Protein AF-A0A6M3L498-F1 (afdb_monomer_lite)

Secondary structure (DSSP, 8-state):
----S----SS-HHHHHHHTT--TT--TTHHHHHHHHHHHHHHHHHHHTS--B-EEEEEEEEEE-SSSEEE-SSPSEE-SS--EEEE-TTS---GGGBPPGGGEEEETTTTEEEESTT--PPPEEEEEEEEEEESB--EEE-TTTS-EEEEE-SS-EEEEEPPSEEE-HHHHHHHHHHHHHHH-SS--EEEEEETTTTEEEEEESSS--EE-TTTSTTGGGBSTTTTT--HHHHTGGGSS--SSEEEEEEEEEE--STT--EEEE-SS-EEEEEEEETT-----EEEEETT-SPPEEE--SS-EEEE----SEEEEEESSTT-EEEEEEEEEE--SEEE-SS------HHHHHHHHHHHHHHHHHTS---S--SS------SS-------HHHHHHHHHTTGGGS----

Sequence (409 aa):
MQYGETPYLLSHLDNVKRFMKKSTAETEDDALLNAFLLQATSRIEQFLNRNIRYRSYSSELIDGSGTNTLFLKNPPIDTGTTFAIYEDSNREFGAATEVSSDDYAVHAGSGYVKKDGGLLWTTGNLNHKATYSGGFQNFVIISGVNDTIEWNNGDADFYVNITAGTYTGADLVTAIQTAMDLEDDSLTVTVSYNELIGKFRFVAASGTFILKLFNGTYSYRTMGYTLGCDPAVDQSTLNAFNWGSWNHDTGTVTAIASGSAAIISLDQRCGIIEVENTTKAENNLHVSFDGGDTFTTIYALTGRYSFPFRCTSIKIYADISGATYEVSYTYESGSLTWVSDVPVFGIPKLIELACHQLVQMYWEYSGRSAHRRLGYKSISTDMGATISFDEEIEDRILGSINSFKRILI

Radius of gyration: 29.7 Å; chains: 1; bounding box: 63×65×88 Å

Organism: NCBI:txid1070528

pLDDT: mean 81.02, std 16.5, range [30.12, 98.38]

Foldseek 3Di:
DPPPALPLFLFDLQVLCVLVVHDSPDCPCVVVLSVLRVVLQVVLCVLLVHHAAKDWDAWDFFFFDQAQKTAARFAQFDPPDDKWKFAAQVPPRDPVRIDDPVQWDAPRHRRMIGGPPRDGRDGHGSRMTITTIHHFQKFFADPLAAFKWWKDQQPDIWMFGQDGDIGGQVRVQVSVQVRCCVTDVPWRWRWDADQSQQKIKIFTPDGFIGTCQQPDPSNRRHNCVVRQADCVQVVVCVVHDPQAPWDKDKDKDAAAAQPDWDKDFAPAWFFKKKKFFPVQDQKWKWKDFQPDPDTDTDRDDGDIDIDGDTGRMMIIHINGHGGMMIIITTGHRHDSMDMRPGRDRSRPPLSSVLSSQSSVLVVLVVCPCVDDDPPDPDPDDDDDDDDDRPVVSNCVSSVSCVVSRDPPD

Structure (mmCIF, N/CA/C/O backbone):
data_AF-A0A6M3L498-F1
#
_entry.id   AF-A0A6M3L498-F1
#
loop_
_atom_site.group_PDB
_atom_site.id
_atom_site.type_symbol
_atom_site.label_atom_id
_atom_site.label_alt_id
_atom_site.label_comp_id
_atom_site.label_asym_id
_atom_site.label_entity_id
_atom_site.label_seq_id
_atom_site.pdbx_PDB_ins_code
_atom_site.Cartn_x
_atom_site.Cartn_y
_atom_site.Cartn_z
_atom_site.occupancy
_atom_site.B_iso_or_equiv
_atom_site.auth_seq_id
_atom_site.auth_comp_id
_atom_site.auth_asym_id
_atom_site.auth_atom_id
_atom_site.pdbx_PDB_model_num
ATOM 1 N N . MET A 1 1 ? 10.818 26.381 10.911 1.00 38.81 1 MET A N 1
ATOM 2 C CA . MET A 1 1 ? 9.977 25.239 11.325 1.00 38.81 1 MET A CA 1
ATOM 3 C C . MET A 1 1 ? 10.634 23.997 10.771 1.00 38.81 1 MET A C 1
ATOM 5 O O . MET A 1 1 ? 10.684 23.844 9.559 1.00 38.81 1 MET A O 1
ATOM 9 N N . GLN A 1 2 ? 11.256 23.200 11.632 1.00 30.12 2 GLN A N 1
ATOM 10 C CA . GLN A 1 2 ? 11.811 21.909 11.243 1.00 30.12 2 GLN A CA 1
ATOM 11 C C . GLN A 1 2 ? 10.600 20.992 11.032 1.00 30.12 2 GLN A C 1
ATOM 13 O O . GLN A 1 2 ? 9.837 20.793 11.974 1.00 30.12 2 GLN A O 1
ATOM 18 N N . TYR A 1 3 ? 10.358 20.538 9.800 1.00 37.31 3 TYR A N 1
ATOM 19 C CA . TYR A 1 3 ? 9.345 19.522 9.504 1.00 37.31 3 TYR A CA 1
ATOM 20 C C . TYR A 1 3 ? 9.821 18.201 10.124 1.00 37.31 3 TYR A C 1
ATOM 22 O O . TYR A 1 3 ? 10.451 17.383 9.460 1.00 37.31 3 TYR A O 1
ATOM 30 N N . GLY A 1 4 ? 9.628 18.057 11.436 1.00 40.53 4 GLY A N 1
ATOM 31 C CA . GLY A 1 4 ? 9.798 16.793 12.137 1.00 40.53 4 GLY A CA 1
ATOM 32 C C . GLY A 1 4 ? 8.754 15.820 11.611 1.00 40.53 4 GLY A C 1
ATOM 33 O O . GLY A 1 4 ? 7.580 16.166 11.615 1.00 40.53 4 GLY A O 1
ATOM 34 N N . GLU A 1 5 ? 9.227 14.679 11.112 1.00 43.38 5 GLU A N 1
ATOM 35 C CA . GLU A 1 5 ? 8.472 13.499 10.671 1.00 43.38 5 GLU A CA 1
ATOM 36 C C . GLU A 1 5 ? 7.260 13.793 9.770 1.00 43.38 5 GLU A C 1
ATOM 38 O O . GLU A 1 5 ? 6.206 14.244 10.211 1.00 43.38 5 GLU A O 1
ATOM 43 N N . THR A 1 6 ? 7.385 13.508 8.469 1.00 52.31 6 THR A N 1
ATOM 44 C CA . THR A 1 6 ? 6.271 13.668 7.524 1.00 52.31 6 THR A CA 1
ATOM 45 C C . THR A 1 6 ? 5.047 12.863 7.993 1.00 52.31 6 THR A C 1
ATOM 47 O O . THR A 1 6 ? 5.116 11.634 8.059 1.00 52.31 6 THR A O 1
ATOM 50 N N . PRO A 1 7 ? 3.931 13.535 8.328 1.00 69.62 7 PRO A N 1
ATOM 51 C CA . PRO A 1 7 ? 2.824 12.950 9.080 1.00 69.62 7 PRO A CA 1
ATOM 52 C C . PRO A 1 7 ? 1.984 12.033 8.194 1.00 69.62 7 PRO A C 1
ATOM 54 O O . PRO A 1 7 ? 1.452 12.504 7.204 1.00 69.62 7 PRO A O 1
ATOM 57 N N . TYR A 1 8 ? 1.849 10.751 8.548 1.00 86.44 8 TYR A N 1
ATOM 58 C CA . TYR A 1 8 ? 0.835 9.774 8.096 1.00 86.44 8 TYR A CA 1
ATOM 59 C C . TYR A 1 8 ? 0.131 9.995 6.730 1.00 86.44 8 TYR A C 1
ATOM 61 O O . TYR A 1 8 ? -1.080 9.802 6.630 1.00 86.44 8 TYR A O 1
ATOM 69 N N . LEU A 1 9 ? 0.862 10.362 5.673 1.00 90.19 9 LEU A N 1
ATOM 70 C CA . LEU A 1 9 ? 0.276 10.725 4.376 1.00 90.19 9 LEU A CA 1
ATOM 71 C C . LEU A 1 9 ? -0.353 9.503 3.693 1.00 90.19 9 LEU A C 1
ATOM 73 O O . LEU A 1 9 ? 0.162 8.392 3.817 1.00 90.19 9 LEU A O 1
ATOM 77 N N . LEU A 1 10 ? -1.440 9.684 2.938 1.00 91.00 10 LEU A N 1
ATOM 78 C CA . LEU A 1 10 ? -2.100 8.572 2.221 1.00 91.00 10 LEU A CA 1
ATOM 79 C C . LEU A 1 10 ? -1.522 8.298 0.829 1.00 91.00 10 LEU A C 1
ATOM 81 O O . LEU A 1 10 ? -1.931 7.348 0.167 1.00 91.00 10 LEU A O 1
ATOM 85 N N . SER A 1 11 ? -0.570 9.118 0.392 1.00 89.75 11 SER A N 1
ATOM 86 C CA . SER A 1 11 ? 0.230 8.893 -0.806 1.00 89.75 11 SER A CA 1
ATOM 87 C C . SER A 1 11 ? 1.591 9.573 -0.662 1.00 89.75 11 SER A C 1
ATOM 89 O O . SER A 1 11 ? 1.843 10.271 0.321 1.00 89.75 11 SER A O 1
ATOM 91 N N . HIS A 1 12 ? 2.470 9.373 -1.638 1.00 87.56 12 HIS A N 1
ATOM 92 C CA . HIS A 1 12 ? 3.725 10.101 -1.754 1.00 87.56 12 HIS A CA 1
ATOM 93 C C . HIS A 1 12 ? 3.611 11.243 -2.755 1.00 87.56 12 HIS A C 1
ATOM 95 O O . HIS A 1 12 ? 2.846 11.176 -3.720 1.00 87.56 12 HIS A O 1
ATOM 101 N N . LEU A 1 13 ? 4.449 12.259 -2.568 1.00 89.62 13 LEU A N 1
ATOM 102 C CA . LEU A 1 13 ? 4.525 13.406 -3.461 1.00 89.62 13 LEU A CA 1
ATOM 103 C C . LEU A 1 13 ? 4.781 12.999 -4.923 1.00 89.62 13 LEU A C 1
ATOM 105 O O . LEU A 1 13 ? 4.127 13.513 -5.825 1.00 89.62 13 LEU A O 1
ATOM 109 N N . ASP A 1 14 ? 5.674 12.040 -5.168 1.00 85.94 14 ASP A N 1
ATOM 110 C CA . ASP A 1 14 ? 5.966 11.567 -6.530 1.00 85.94 14 ASP A CA 1
ATOM 111 C C . ASP A 1 14 ? 4.745 10.941 -7.218 1.00 85.94 14 ASP A C 1
ATOM 113 O O . ASP A 1 14 ? 4.537 11.145 -8.415 1.00 85.94 14 ASP A O 1
ATOM 117 N N . ASN A 1 15 ? 3.908 10.213 -6.471 1.00 84.62 15 ASN A N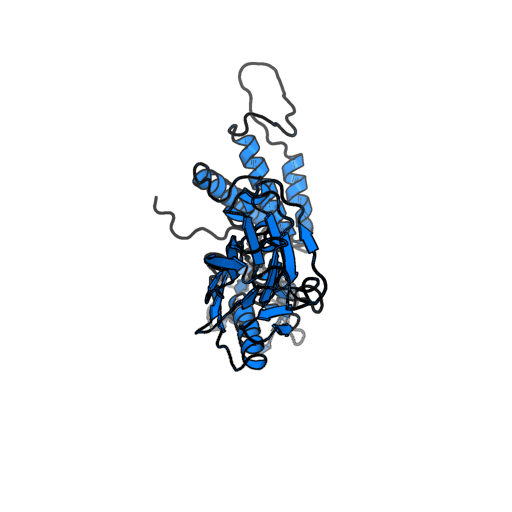 1
ATOM 118 C CA . ASN A 1 15 ? 2.684 9.613 -7.010 1.00 84.62 15 ASN A CA 1
ATOM 119 C C . ASN A 1 15 ? 1.682 10.710 -7.392 1.00 84.62 15 ASN A C 1
ATOM 121 O O . ASN A 1 15 ? 1.100 10.668 -8.475 1.00 84.62 15 ASN A O 1
ATOM 125 N N . VAL A 1 16 ? 1.559 11.742 -6.551 1.00 91.62 16 VAL A N 1
ATOM 126 C CA . VAL A 1 16 ? 0.754 12.937 -6.839 1.00 91.62 16 VAL A CA 1
ATOM 127 C C . VAL A 1 16 ? 1.264 13.663 -8.088 1.00 91.62 16 VAL A C 1
ATOM 129 O O . VAL A 1 16 ? 0.471 13.982 -8.974 1.00 91.62 16 VAL A O 1
ATOM 132 N N . LYS A 1 17 ? 2.578 13.897 -8.210 1.00 91.81 17 LYS A N 1
ATOM 133 C CA . LYS A 1 17 ? 3.169 14.560 -9.385 1.00 91.81 17 LYS A CA 1
ATOM 134 C C . LYS A 1 17 ? 2.877 13.785 -10.667 1.00 91.81 17 LYS A C 1
ATOM 136 O O . LYS A 1 17 ? 2.385 14.378 -11.626 1.00 91.81 17 LYS A O 1
ATOM 141 N N . ARG A 1 18 ? 3.087 12.462 -10.667 1.00 86.62 18 ARG A N 1
ATOM 142 C CA . ARG A 1 18 ? 2.754 11.594 -11.810 1.00 86.62 18 ARG A CA 1
ATOM 143 C C . ARG A 1 18 ? 1.275 11.678 -12.178 1.00 86.62 18 ARG A C 1
ATOM 145 O O . ARG A 1 18 ? 0.952 11.859 -13.351 1.00 86.62 18 ARG A O 1
ATOM 152 N N . PHE A 1 19 ? 0.381 11.606 -11.190 1.00 88.69 19 PHE A N 1
ATOM 153 C CA . PHE A 1 19 ? -1.062 11.734 -11.407 1.00 88.69 19 PHE A CA 1
ATOM 154 C C . PHE A 1 19 ? -1.423 13.068 -12.078 1.00 88.69 19 PHE A C 1
ATOM 156 O O . PHE A 1 19 ? -2.191 13.108 -13.040 1.00 88.69 19 PHE A O 1
ATOM 163 N N . MET A 1 20 ? -0.789 14.154 -11.635 1.00 93.50 20 MET A N 1
ATOM 164 C CA . MET A 1 20 ? -0.951 15.499 -12.190 1.00 93.50 20 MET A CA 1
ATOM 165 C C . MET A 1 20 ? -0.165 15.737 -13.491 1.00 93.50 20 MET A C 1
ATOM 167 O O . MET A 1 20 ? -0.190 16.850 -14.019 1.00 93.50 20 MET A O 1
ATOM 171 N N . LYS A 1 21 ? 0.524 14.716 -14.022 1.00 92.69 21 LYS A N 1
ATOM 172 C CA . LYS A 1 21 ? 1.397 14.793 -15.207 1.00 92.69 21 LYS A CA 1
ATOM 173 C C . LYS A 1 21 ? 2.516 15.837 -15.071 1.00 92.69 21 LYS A C 1
ATOM 175 O O . LYS A 1 21 ? 2.890 16.479 -16.050 1.00 92.69 21 LYS A O 1
ATOM 180 N N . LYS A 1 22 ? 3.036 16.005 -13.854 1.00 89.56 22 LYS A N 1
ATOM 181 C CA . LYS A 1 22 ? 4.226 16.800 -13.531 1.00 89.56 22 LYS A CA 1
ATOM 182 C C . LYS A 1 22 ? 5.457 15.902 -13.452 1.00 89.56 22 LYS A C 1
ATOM 184 O O . LYS A 1 22 ? 5.355 14.738 -13.062 1.00 89.56 22 LYS A O 1
ATOM 189 N N . SER A 1 23 ? 6.621 16.451 -13.794 1.00 90.31 23 SER A N 1
ATOM 190 C CA . SER A 1 23 ? 7.894 15.751 -13.610 1.00 90.31 23 SER A CA 1
ATOM 191 C C . SER A 1 23 ? 8.170 15.540 -12.121 1.00 90.31 23 SER A C 1
ATOM 193 O O . SER A 1 23 ? 8.019 16.465 -11.326 1.00 90.31 23 SER A O 1
ATOM 195 N N . THR A 1 24 ? 8.608 14.344 -11.724 1.00 84.88 24 THR A N 1
ATOM 196 C CA . THR A 1 24 ? 9.013 14.068 -10.333 1.00 84.88 24 THR A CA 1
ATOM 197 C C . THR A 1 24 ? 10.272 14.839 -9.931 1.00 84.88 24 THR A C 1
ATOM 199 O O . THR A 1 24 ? 10.444 15.147 -8.754 1.00 84.88 24 THR A O 1
ATOM 202 N N . ALA A 1 25 ? 11.103 15.224 -10.906 1.00 86.38 25 ALA A N 1
ATOM 203 C CA . ALA A 1 25 ? 12.313 16.017 -10.698 1.00 86.38 25 ALA A CA 1
ATOM 204 C C . ALA A 1 25 ? 12.046 17.520 -10.480 1.00 86.38 25 ALA A C 1
ATOM 206 O O . ALA A 1 25 ? 12.928 18.228 -9.998 1.00 86.38 25 ALA A O 1
ATOM 207 N N . GLU A 1 26 ? 10.858 18.028 -10.830 1.00 91.19 26 GLU A N 1
ATOM 208 C CA . GLU A 1 26 ? 10.471 19.413 -10.528 1.00 91.19 26 GLU A CA 1
ATOM 209 C C . GLU A 1 26 ? 10.239 19.566 -9.028 1.00 91.19 26 GLU A C 1
ATOM 211 O O . GLU A 1 26 ? 9.413 18.846 -8.477 1.00 91.19 26 GLU A O 1
ATOM 216 N N . THR A 1 27 ? 10.923 20.508 -8.375 1.00 94.81 27 THR A N 1
ATOM 217 C CA . THR A 1 27 ? 10.832 20.706 -6.916 1.00 94.81 27 THR A CA 1
ATOM 218 C C . THR A 1 27 ? 10.189 22.027 -6.492 1.00 94.81 27 THR A C 1
ATOM 220 O O . THR A 1 27 ? 9.933 22.236 -5.306 1.00 94.81 27 THR A O 1
ATOM 223 N N . GLU A 1 28 ? 9.902 22.925 -7.441 1.00 94.44 28 GLU A N 1
ATOM 224 C CA . GLU A 1 28 ? 9.393 24.279 -7.165 1.00 94.44 28 GLU A CA 1
ATOM 225 C C . GLU A 1 28 ? 8.077 24.266 -6.370 1.00 94.44 28 GLU A C 1
ATOM 227 O O . GLU A 1 28 ? 7.863 25.103 -5.491 1.00 94.44 28 GLU A O 1
ATOM 232 N N . ASP A 1 29 ? 7.215 23.286 -6.644 1.00 94.06 29 ASP A N 1
ATOM 233 C CA . ASP A 1 29 ? 5.888 23.174 -6.039 1.00 94.06 29 ASP A CA 1
ATOM 234 C C . ASP A 1 29 ? 5.830 22.176 -4.868 1.00 94.06 29 ASP A C 1
ATOM 236 O O . ASP A 1 29 ? 4.764 21.985 -4.284 1.00 94.06 29 ASP A O 1
ATOM 240 N N . ASP A 1 30 ? 6.945 21.546 -4.484 1.00 93.69 30 ASP A N 1
ATOM 241 C CA . ASP A 1 30 ? 6.951 20.410 -3.547 1.00 93.69 30 ASP A CA 1
ATOM 242 C C . ASP A 1 30 ? 6.410 20.773 -2.174 1.00 93.69 30 ASP A C 1
ATOM 244 O O . ASP A 1 30 ? 5.656 20.009 -1.570 1.00 93.69 30 ASP A O 1
ATOM 248 N N . ALA A 1 31 ? 6.758 21.961 -1.680 1.00 91.44 31 ALA A N 1
ATOM 249 C CA . ALA A 1 31 ? 6.251 22.451 -0.405 1.00 91.44 31 ALA A CA 1
ATOM 250 C C . ALA A 1 31 ? 4.723 22.629 -0.436 1.00 91.44 31 ALA A C 1
ATOM 252 O O . ALA A 1 31 ? 4.036 22.268 0.520 1.00 91.44 31 ALA A O 1
ATOM 253 N N . LEU A 1 32 ? 4.185 23.148 -1.544 1.00 92.88 32 LEU A N 1
ATOM 254 C CA . LEU A 1 32 ? 2.753 23.387 -1.704 1.00 92.88 32 LEU A CA 1
ATOM 255 C C . LEU A 1 32 ? 1.984 22.077 -1.919 1.00 92.88 32 LEU A C 1
ATOM 257 O O . LEU A 1 32 ? 0.960 21.852 -1.279 1.00 92.88 32 LEU A O 1
ATOM 261 N N . LEU A 1 33 ? 2.499 21.185 -2.768 1.00 94.38 33 LEU A N 1
ATOM 262 C CA . LEU A 1 33 ? 1.908 19.870 -3.008 1.00 94.38 33 LEU A CA 1
ATOM 263 C C . LEU A 1 33 ? 1.913 19.006 -1.743 1.00 94.38 33 LEU A C 1
ATOM 265 O O . LEU A 1 33 ? 0.917 18.344 -1.470 1.00 94.38 33 LEU A O 1
ATOM 269 N N . ASN A 1 34 ? 2.971 19.058 -0.928 1.00 92.25 34 ASN A N 1
ATOM 270 C CA . ASN A 1 34 ? 2.981 18.394 0.377 1.00 92.25 34 ASN A CA 1
ATOM 271 C C . ASN A 1 34 ? 1.924 18.971 1.330 1.00 92.25 34 ASN A C 1
ATOM 273 O O . ASN A 1 34 ? 1.258 18.210 2.032 1.00 92.25 34 ASN A O 1
ATOM 277 N N . ALA A 1 35 ? 1.725 20.294 1.340 1.00 91.69 35 ALA A N 1
ATOM 278 C CA . ALA A 1 35 ? 0.670 20.912 2.142 1.00 91.69 35 ALA A CA 1
ATOM 279 C C . ALA A 1 35 ? -0.730 20.450 1.694 1.00 91.69 35 ALA A C 1
ATOM 281 O O . ALA A 1 35 ? -1.556 20.089 2.535 1.00 91.69 35 ALA A O 1
ATOM 282 N N . PHE A 1 36 ? -0.982 20.373 0.383 1.00 94.88 36 PHE A N 1
ATOM 283 C CA . PHE A 1 36 ? -2.233 19.826 -0.151 1.00 94.88 36 PHE A CA 1
ATOM 284 C C . PHE A 1 36 ? -2.397 18.338 0.129 1.00 94.88 36 PHE A C 1
ATOM 286 O O . PHE A 1 36 ? -3.501 17.900 0.436 1.00 94.88 36 PHE A O 1
ATOM 293 N N . LEU A 1 37 ? -1.319 17.560 0.073 1.00 93.62 37 LEU A N 1
ATOM 294 C CA . LEU A 1 37 ? -1.333 16.133 0.380 1.00 93.62 37 LEU A CA 1
ATOM 295 C C . LEU A 1 37 ? -1.680 15.873 1.852 1.00 93.62 37 LEU A C 1
ATOM 297 O O . LEU A 1 37 ? -2.473 14.977 2.155 1.00 93.62 37 LEU A O 1
ATOM 301 N N . LEU A 1 38 ? -1.165 16.700 2.764 1.00 92.00 38 LEU A N 1
ATOM 302 C CA . LEU A 1 38 ? -1.547 16.681 4.175 1.00 92.00 38 LEU A CA 1
ATOM 303 C C . LEU A 1 38 ? -3.017 17.078 4.373 1.00 92.00 38 LEU A C 1
ATOM 305 O O . LEU A 1 38 ? -3.744 16.414 5.113 1.00 92.00 38 LEU A O 1
ATOM 309 N N . GLN A 1 39 ? -3.476 18.127 3.685 1.00 93.75 39 GLN A N 1
ATOM 310 C CA . GLN A 1 39 ? -4.873 18.558 3.737 1.00 93.75 39 GLN A CA 1
ATOM 311 C C . GLN A 1 39 ? -5.822 17.471 3.211 1.00 93.75 39 GLN A C 1
ATOM 313 O O . GLN A 1 39 ? -6.818 17.167 3.864 1.00 93.75 39 GLN A O 1
ATOM 318 N N . ALA A 1 40 ? -5.489 16.838 2.083 1.00 95.38 40 ALA A N 1
ATOM 319 C CA . ALA A 1 40 ? -6.263 15.752 1.486 1.00 95.38 40 ALA A CA 1
ATOM 320 C C . ALA A 1 40 ? -6.310 14.528 2.406 1.00 95.38 40 ALA A C 1
ATOM 322 O O . ALA A 1 40 ? -7.374 13.946 2.607 1.00 95.38 40 ALA A O 1
ATOM 323 N N . THR A 1 41 ? -5.175 14.177 3.015 1.00 94.88 41 THR A N 1
ATOM 324 C CA . THR A 1 41 ? -5.085 13.115 4.027 1.00 94.88 41 THR A CA 1
ATOM 325 C C . THR A 1 41 ? -6.027 13.393 5.198 1.00 94.88 41 THR A C 1
ATOM 327 O O . THR A 1 41 ? -6.898 12.576 5.489 1.00 94.88 41 THR A O 1
ATOM 330 N N . SER A 1 42 ? -5.912 14.572 5.819 1.00 93.38 42 SER A N 1
ATOM 331 C CA . SER A 1 42 ? -6.761 14.978 6.947 1.00 93.38 42 SER A CA 1
ATOM 332 C C . SER A 1 42 ? -8.245 14.958 6.576 1.00 93.38 42 SER A C 1
ATOM 334 O O . SER A 1 42 ? -9.079 14.450 7.327 1.00 93.38 42 SER A O 1
ATOM 336 N N . ARG A 1 43 ? -8.582 15.444 5.376 1.00 94.94 43 ARG A N 1
ATOM 337 C CA . ARG A 1 43 ? -9.962 15.478 4.897 1.00 94.94 43 ARG A CA 1
ATOM 338 C C . ARG A 1 43 ? -10.551 14.081 4.698 1.00 94.94 43 ARG A C 1
ATOM 340 O O . ARG A 1 43 ? -11.691 13.848 5.098 1.00 94.94 43 ARG A O 1
ATOM 347 N N . ILE A 1 44 ? -9.779 13.151 4.136 1.00 95.06 44 ILE A N 1
ATOM 348 C CA . ILE A 1 44 ? -10.184 11.747 3.985 1.00 95.06 44 ILE A CA 1
ATOM 349 C C . ILE A 1 44 ? -10.377 11.085 5.353 1.00 95.06 44 ILE A C 1
ATOM 351 O O . ILE A 1 44 ? -11.403 10.443 5.574 1.00 95.06 44 ILE A O 1
ATOM 355 N N . GLU A 1 45 ? -9.438 11.260 6.286 1.00 94.56 45 GLU A N 1
ATOM 356 C CA . GLU A 1 45 ? -9.546 10.687 7.637 1.00 94.56 45 GLU A CA 1
ATOM 357 C C . GLU A 1 45 ? -10.764 11.244 8.395 1.00 94.56 45 GLU A C 1
ATOM 359 O O . GLU A 1 45 ? -11.500 10.487 9.033 1.00 94.56 45 GLU A O 1
ATOM 364 N N . GLN A 1 46 ? -11.049 12.544 8.251 1.00 94.31 46 GLN A N 1
ATOM 365 C CA . GLN A 1 46 ? -12.252 13.175 8.799 1.00 94.31 46 GLN A CA 1
ATOM 366 C C . GLN A 1 46 ? -13.532 12.601 8.176 1.00 94.31 46 GLN A C 1
ATOM 368 O O . GLN A 1 46 ? -14.477 12.282 8.896 1.00 94.31 46 GLN A O 1
ATOM 373 N N . PHE A 1 47 ? -13.574 12.456 6.849 1.00 94.88 47 PHE A N 1
ATOM 374 C CA . PHE A 1 47 ? -14.736 11.921 6.140 1.00 94.88 47 PHE A CA 1
ATOM 375 C C . PHE A 1 47 ? -15.050 10.472 6.537 1.00 94.88 47 PHE A C 1
ATOM 377 O O . PHE A 1 47 ? -16.215 10.111 6.741 1.00 94.88 47 PHE A O 1
ATOM 384 N N . LEU A 1 48 ? -14.005 9.650 6.668 1.00 93.12 48 LEU A N 1
ATOM 385 C CA . LEU A 1 48 ? -14.110 8.250 7.075 1.00 93.12 48 LEU A CA 1
ATOM 386 C C . LEU A 1 48 ? -14.299 8.089 8.592 1.00 93.12 48 LEU A C 1
ATOM 388 O O . LEU A 1 48 ? -14.701 7.013 9.035 1.00 93.12 48 LEU A O 1
ATOM 392 N N . ASN A 1 49 ? -14.063 9.153 9.368 1.00 93.31 49 ASN A N 1
ATOM 393 C CA . ASN A 1 49 ? -14.073 9.179 10.831 1.00 93.31 49 ASN A CA 1
ATOM 394 C C . ASN A 1 49 ? -13.125 8.137 11.454 1.00 93.31 49 ASN A C 1
ATOM 396 O O . ASN A 1 49 ? -13.473 7.436 12.407 1.00 93.31 49 ASN A O 1
ATOM 400 N N . ARG A 1 50 ? -11.933 7.997 10.866 1.00 92.88 50 ARG A N 1
ATOM 401 C CA . ARG A 1 50 ? -10.870 7.093 11.323 1.00 92.88 50 ARG A CA 1
ATOM 402 C C . ARG A 1 50 ? -9.540 7.467 10.692 1.00 92.88 50 ARG A C 1
ATOM 404 O O . ARG A 1 50 ? -9.505 8.031 9.600 1.00 92.88 50 ARG A O 1
ATOM 411 N N . ASN A 1 51 ? -8.453 7.056 11.330 1.00 93.75 51 ASN A N 1
ATOM 412 C CA . ASN A 1 51 ? -7.152 7.133 10.688 1.00 93.75 51 ASN A CA 1
ATOM 413 C C . ASN A 1 51 ? -7.007 5.965 9.703 1.00 93.75 51 ASN A C 1
ATOM 415 O O . ASN A 1 51 ? -7.519 4.856 9.923 1.00 93.75 51 ASN A O 1
ATOM 419 N N . ILE A 1 52 ? -6.349 6.228 8.581 1.00 91.88 52 ILE A N 1
ATOM 420 C CA . ILE A 1 52 ? -6.198 5.241 7.509 1.00 91.88 52 ILE A CA 1
ATOM 421 C C . ILE A 1 52 ? -4.836 4.593 7.567 1.00 91.88 52 ILE A C 1
ATOM 423 O O . ILE A 1 52 ? -4.765 3.373 7.477 1.00 91.88 52 ILE A O 1
ATOM 427 N N . ARG A 1 53 ? -3.776 5.378 7.734 1.00 89.56 53 ARG A N 1
ATOM 428 C CA . ARG A 1 53 ? -2.428 4.830 7.841 1.00 89.56 53 ARG A CA 1
ATOM 429 C C . ARG A 1 53 ? -2.243 4.138 9.187 1.00 89.56 53 ARG A C 1
ATOM 431 O O . ARG A 1 53 ? -2.864 4.541 10.167 1.00 89.56 53 ARG A O 1
ATOM 438 N N . TYR A 1 54 ? -1.402 3.112 9.213 1.00 87.25 54 TYR A N 1
ATOM 439 C CA . TYR A 1 54 ? -1.083 2.384 10.435 1.00 87.25 54 TYR A CA 1
ATOM 440 C C . TYR A 1 54 ? -0.553 3.298 11.546 1.00 87.25 54 TYR A C 1
ATOM 442 O O . TYR A 1 54 ? 0.325 4.133 11.309 1.00 87.25 54 TYR A O 1
ATOM 450 N N . ARG A 1 55 ? -1.115 3.150 12.750 1.00 89.38 55 ARG A N 1
ATOM 451 C CA . ARG A 1 55 ? -0.725 3.867 13.972 1.00 89.38 55 ARG A CA 1
ATOM 452 C C . ARG A 1 55 ? -0.871 2.950 15.179 1.00 89.38 55 ARG A C 1
ATOM 454 O O . ARG A 1 55 ? -1.715 2.056 15.181 1.00 89.38 55 ARG A O 1
ATOM 461 N N . SER A 1 56 ? -0.112 3.241 16.230 1.00 91.38 56 SER A N 1
ATOM 462 C CA . SER A 1 56 ? -0.335 2.659 17.553 1.00 91.38 56 SER A CA 1
ATOM 463 C C . SER A 1 56 ? -1.275 3.538 18.376 1.00 91.38 56 SER A C 1
ATOM 465 O O . SER A 1 56 ? -1.120 4.758 18.455 1.00 91.38 56 SER A O 1
ATOM 467 N N . TYR A 1 57 ? -2.243 2.897 19.017 1.00 94.19 57 TYR A N 1
ATOM 468 C CA . TYR A 1 57 ? -3.253 3.491 19.877 1.00 94.19 57 TYR A CA 1
ATOM 469 C C . TYR A 1 57 ? -3.060 2.938 21.280 1.00 94.19 57 TYR A C 1
ATOM 471 O O . TYR A 1 57 ? -3.286 1.759 21.520 1.00 94.19 57 TYR A O 1
ATOM 479 N N . SER A 1 58 ? -2.640 3.782 22.219 1.00 95.75 58 SER A N 1
ATOM 480 C CA . SER A 1 58 ? -2.429 3.382 23.618 1.00 95.75 58 SER A CA 1
ATOM 481 C C . SER A 1 58 ? -3.660 3.571 24.509 1.00 95.75 58 SER A C 1
ATOM 483 O O . SER A 1 58 ? -3.655 3.152 25.665 1.00 95.75 58 SER A O 1
ATOM 485 N N . SER A 1 59 ? -4.688 4.265 24.012 1.00 95.56 59 SER A N 1
ATOM 486 C CA . SER A 1 59 ? -5.866 4.626 24.803 1.00 95.56 59 SER A CA 1
ATOM 487 C C . SER A 1 59 ? -7.067 4.973 23.918 1.00 95.56 59 SER A C 1
ATOM 489 O O . SER A 1 59 ? -7.567 6.101 23.922 1.00 95.56 59 SER A O 1
ATOM 491 N N . GLU A 1 60 ? -7.532 4.024 23.102 1.00 96.50 60 GLU A N 1
ATOM 492 C CA . GLU A 1 60 ? -8.810 4.209 22.413 1.00 96.50 60 GLU A CA 1
ATOM 493 C C . GLU A 1 60 ? -9.966 3.928 23.373 1.00 96.50 60 GLU A C 1
ATOM 495 O O . GLU A 1 60 ? -10.192 2.787 23.764 1.00 96.50 60 GLU A O 1
ATOM 500 N N . LEU A 1 61 ? -10.712 4.974 23.729 1.00 97.56 61 LEU A N 1
ATOM 501 C CA . LEU A 1 61 ? -11.908 4.855 24.560 1.00 97.56 61 LEU A CA 1
ATOM 502 C C . LEU A 1 61 ? -13.137 4.500 23.717 1.00 97.56 61 LEU A C 1
ATOM 504 O O . LEU A 1 61 ? -13.377 5.122 22.672 1.00 97.56 61 LEU A O 1
ATOM 508 N N . ILE A 1 62 ? -13.910 3.523 24.195 1.00 97.06 62 ILE A N 1
ATOM 509 C CA . ILE A 1 62 ? -15.039 2.921 23.475 1.00 97.06 62 ILE A CA 1
ATOM 510 C C . ILE A 1 62 ? -16.232 2.758 24.421 1.00 97.06 62 ILE A C 1
ATOM 512 O O . ILE A 1 62 ? -16.075 2.362 25.580 1.00 97.06 62 ILE A O 1
ATOM 516 N N . ASP A 1 63 ? -17.426 3.067 23.918 1.00 97.31 63 ASP A N 1
ATOM 517 C CA . ASP A 1 63 ? -18.682 2.851 24.631 1.00 97.31 63 ASP A CA 1
ATOM 518 C C . ASP A 1 63 ? -19.041 1.361 24.666 1.00 97.31 63 ASP A C 1
ATOM 520 O O . ASP A 1 63 ? -18.975 0.647 23.662 1.00 97.31 63 ASP A O 1
ATOM 524 N N . GLY A 1 64 ? -19.444 0.891 25.839 1.00 96.50 64 GLY A N 1
ATOM 525 C CA . GLY A 1 64 ? -19.946 -0.451 26.053 1.00 96.50 64 GLY A CA 1
ATOM 526 C C . GLY A 1 64 ? -21.407 -0.578 25.642 1.00 96.50 64 GLY A C 1
ATOM 527 O O . GLY A 1 64 ? -22.273 0.122 26.166 1.00 96.50 64 GLY A O 1
ATOM 528 N N . SER A 1 65 ? -21.696 -1.508 24.733 1.00 94.75 65 SER A N 1
ATOM 529 C CA . SER A 1 65 ? -23.037 -1.692 24.163 1.00 94.75 65 SER A CA 1
ATOM 530 C C . SER A 1 65 ? -23.920 -2.688 24.922 1.00 94.75 65 SER A C 1
ATOM 532 O O . SER A 1 65 ? -25.106 -2.795 24.622 1.00 94.75 65 SER A O 1
ATOM 534 N N . GLY A 1 66 ? -23.381 -3.450 25.882 1.00 96.81 66 GLY A N 1
ATOM 535 C CA . GLY A 1 66 ? -24.100 -4.595 26.460 1.00 96.81 66 GLY A CA 1
ATOM 536 C C . GLY A 1 66 ? -24.147 -5.825 25.543 1.00 96.81 66 GLY A C 1
ATOM 537 O O . GLY A 1 66 ? -24.779 -6.819 25.887 1.00 96.81 66 GLY A O 1
ATOM 538 N N . THR A 1 67 ? -23.521 -5.772 24.361 1.00 97.19 67 THR A N 1
ATOM 539 C CA . THR A 1 67 ? -23.451 -6.902 23.422 1.00 97.19 67 THR A CA 1
ATOM 540 C C . THR A 1 67 ? -22.139 -7.669 23.593 1.00 97.19 67 THR A C 1
ATOM 542 O O . THR A 1 67 ? -21.253 -7.252 24.334 1.00 97.19 67 THR A O 1
ATOM 545 N N . ASN A 1 68 ? -21.973 -8.794 22.897 1.00 97.44 68 ASN A N 1
ATOM 546 C CA . ASN A 1 68 ? -20.701 -9.524 22.880 1.00 97.44 68 ASN A CA 1
ATOM 547 C C . ASN A 1 68 ? -19.668 -8.934 21.905 1.00 97.44 68 ASN A C 1
ATOM 549 O O . ASN A 1 68 ? -18.590 -9.502 21.767 1.00 97.44 68 ASN A O 1
ATOM 553 N N . THR A 1 69 ? -19.975 -7.834 21.210 1.00 96.94 69 THR A N 1
ATOM 554 C CA . THR A 1 69 ? -19.106 -7.252 20.180 1.00 96.94 69 THR A CA 1
ATOM 555 C C . THR A 1 69 ? -18.704 -5.823 20.544 1.00 96.94 69 THR A C 1
ATOM 557 O O . THR A 1 69 ? -19.552 -4.987 20.855 1.00 96.94 69 THR A O 1
ATOM 560 N N . LEU A 1 70 ? -17.403 -5.538 20.476 1.00 96.69 70 LEU A N 1
ATOM 561 C CA . LEU A 1 70 ? -16.813 -4.219 20.686 1.00 96.69 70 LEU A CA 1
ATOM 562 C C . LEU A 1 70 ? -16.113 -3.766 19.402 1.00 96.69 70 LEU A C 1
ATOM 564 O O . LEU A 1 70 ? -15.290 -4.483 18.840 1.00 96.69 70 LEU A O 1
ATOM 568 N N . PHE A 1 71 ? -16.443 -2.575 18.918 1.00 95.12 71 PHE A N 1
ATOM 569 C CA . PHE A 1 71 ? -16.052 -2.094 17.596 1.00 95.12 71 PHE A CA 1
ATOM 570 C C . PHE A 1 71 ? -14.895 -1.075 17.675 1.00 95.12 71 PHE A C 1
ATOM 572 O O . PHE A 1 71 ? -15.110 0.078 18.034 1.00 95.12 71 PHE A O 1
ATOM 579 N N . LEU A 1 72 ? -13.689 -1.439 17.220 1.00 94.62 72 LEU A N 1
ATOM 580 C CA . LEU A 1 72 ? -12.488 -0.572 17.192 1.00 94.62 72 LEU A CA 1
ATOM 581 C C . LEU A 1 72 ? -12.456 0.377 15.983 1.00 94.62 72 LEU A C 1
ATOM 583 O O . LEU A 1 72 ? -12.780 -0.041 14.872 1.00 94.62 72 LEU A O 1
ATOM 587 N N . LYS A 1 73 ? -12.058 1.641 16.158 1.00 93.56 73 LYS A N 1
ATOM 588 C CA . LYS A 1 73 ? -12.174 2.698 15.132 1.00 93.56 73 LYS A CA 1
ATOM 589 C C . LYS A 1 73 ? -11.298 2.493 13.894 1.00 93.56 73 LYS A C 1
ATOM 591 O O . LYS A 1 73 ? -11.703 2.921 12.815 1.00 93.56 73 LYS A O 1
ATOM 596 N N . ASN A 1 74 ? -10.129 1.860 14.017 1.00 92.56 74 ASN A N 1
ATOM 597 C CA . ASN A 1 74 ? -9.092 1.904 12.975 1.00 92.56 74 ASN A CA 1
ATOM 598 C C . ASN A 1 74 ? -8.712 0.514 12.404 1.00 92.56 74 ASN A C 1
ATOM 600 O O . ASN A 1 74 ? -7.584 0.072 12.608 1.00 92.56 74 ASN A O 1
ATOM 604 N N . PRO A 1 75 ? -9.602 -0.194 11.673 1.00 87.50 75 PRO A N 1
ATOM 605 C CA . PRO A 1 75 ? -9.245 -1.451 11.003 1.00 87.50 75 PRO A CA 1
ATOM 606 C C . PRO A 1 75 ? -8.389 -1.242 9.738 1.00 87.50 75 PRO A C 1
ATOM 608 O O . PRO A 1 75 ? -8.535 -0.220 9.088 1.00 87.50 75 PRO A O 1
ATOM 611 N N . PRO A 1 76 ? -7.596 -2.207 9.258 1.00 87.81 76 PRO A N 1
ATOM 612 C CA . PRO A 1 76 ? -7.370 -3.505 9.870 1.00 87.81 76 PRO A CA 1
ATOM 613 C C . PRO A 1 76 ? -6.572 -3.361 11.166 1.00 87.81 76 PRO A C 1
ATOM 615 O O . PRO A 1 76 ? -5.765 -2.448 11.308 1.00 87.81 76 PRO A O 1
ATOM 618 N N . ILE A 1 77 ? -6.844 -4.243 12.120 1.00 87.50 77 ILE A N 1
ATOM 619 C CA . ILE A 1 77 ? -6.100 -4.329 13.378 1.00 87.50 77 ILE A CA 1
ATOM 620 C C . ILE A 1 77 ? -4.873 -5.199 13.138 1.00 87.50 77 ILE A C 1
ATOM 622 O O . ILE A 1 77 ? -4.992 -6.262 12.533 1.00 87.50 77 ILE A O 1
ATOM 626 N N . ASP A 1 78 ? -3.718 -4.770 13.621 1.00 84.00 78 ASP A N 1
ATOM 627 C CA . ASP A 1 78 ? -2.549 -5.627 13.729 1.00 84.00 78 ASP A CA 1
ATOM 628 C C . ASP A 1 78 ? -2.602 -6.405 15.047 1.00 84.00 78 ASP A C 1
ATOM 630 O O . ASP A 1 78 ? -2.590 -5.835 16.138 1.00 84.00 78 ASP A O 1
ATOM 634 N N . THR A 1 79 ? -2.697 -7.726 14.930 1.00 78.00 79 THR A N 1
ATOM 635 C CA . THR A 1 79 ? -2.714 -8.657 16.063 1.00 78.00 79 THR A CA 1
ATOM 636 C C . THR A 1 79 ? -1.325 -9.196 16.407 1.00 78.00 79 THR A C 1
ATOM 638 O O . THR A 1 79 ? -1.209 -9.955 17.362 1.00 78.00 79 THR A O 1
ATOM 641 N N . GLY A 1 80 ? -0.288 -8.860 15.629 1.00 72.12 80 GLY A N 1
ATOM 642 C CA . GLY A 1 80 ? 1.085 -9.334 15.828 1.00 72.12 80 GLY A CA 1
ATOM 643 C C . GLY A 1 80 ? 1.886 -8.544 16.867 1.00 72.12 80 GLY A C 1
ATOM 644 O O . GLY A 1 80 ? 2.949 -8.997 17.288 1.00 72.12 80 GLY A O 1
ATOM 645 N N . THR A 1 81 ? 1.395 -7.377 17.290 1.00 72.38 81 THR A N 1
ATOM 646 C CA . THR A 1 81 ? 2.044 -6.514 18.288 1.00 72.38 81 THR A CA 1
ATOM 647 C C . THR A 1 81 ? 1.365 -6.624 19.662 1.00 72.38 81 THR A C 1
ATOM 649 O O . THR A 1 81 ? 1.128 -7.719 20.167 1.00 72.38 81 THR A O 1
ATOM 652 N N . THR A 1 82 ? 1.087 -5.497 20.317 1.00 83.19 82 THR A N 1
ATOM 653 C CA . THR A 1 82 ? 0.438 -5.416 21.626 1.00 83.19 82 THR A CA 1
ATOM 654 C C . THR A 1 82 ? -1.047 -5.132 21.446 1.00 83.19 82 THR A C 1
ATOM 656 O O . THR A 1 82 ? -1.430 -4.016 21.099 1.00 83.19 82 THR A O 1
ATOM 659 N N . PHE A 1 83 ? -1.884 -6.134 21.710 1.00 95.00 83 PHE A N 1
ATOM 660 C CA . PHE A 1 83 ? -3.336 -5.993 21.744 1.00 95.00 83 PHE A CA 1
ATOM 661 C C . PHE A 1 83 ? -3.850 -6.231 23.166 1.00 95.00 83 PHE A C 1
ATOM 663 O O . PHE A 1 83 ? -3.614 -7.294 23.731 1.00 95.00 83 PHE A O 1
ATOM 670 N N . ALA A 1 84 ? -4.554 -5.256 23.740 1.00 97.12 84 ALA A N 1
ATOM 671 C CA . ALA A 1 84 ? -5.175 -5.383 25.055 1.00 97.12 84 ALA A CA 1
ATOM 672 C C . ALA A 1 84 ? -6.496 -4.611 25.121 1.00 97.12 84 ALA A C 1
ATOM 674 O O . ALA A 1 84 ? -6.614 -3.506 24.583 1.00 97.12 84 ALA A O 1
ATOM 675 N N . ILE A 1 85 ? -7.476 -5.178 25.826 1.00 97.94 85 ILE A N 1
ATOM 676 C CA . ILE A 1 85 ? -8.747 -4.527 26.148 1.00 97.94 85 ILE A CA 1
ATOM 677 C C . ILE A 1 85 ? -8.859 -4.413 27.660 1.00 97.94 85 ILE A C 1
ATOM 679 O O . ILE A 1 85 ? -8.625 -5.376 28.379 1.00 97.94 85 ILE A O 1
ATOM 683 N N . TYR A 1 86 ? -9.258 -3.240 28.129 1.00 98.38 86 TYR A N 1
ATOM 684 C CA . TYR A 1 86 ? -9.556 -2.971 29.526 1.00 98.38 86 TYR A CA 1
ATOM 685 C C . TYR A 1 86 ? -11.033 -2.623 29.657 1.00 98.38 86 TYR A C 1
ATOM 687 O O . TYR A 1 86 ? -11.564 -1.872 28.835 1.00 98.38 86 TYR A O 1
ATOM 695 N N . GLU A 1 87 ? -11.675 -3.134 30.698 1.00 98.38 87 GLU A N 1
ATOM 696 C CA . GLU A 1 87 ? -13.085 -2.920 31.001 1.00 98.38 87 GLU A CA 1
ATOM 697 C C . GLU A 1 87 ? -13.226 -2.362 32.420 1.00 98.38 87 GLU A C 1
ATOM 699 O O . GLU A 1 87 ? -12.978 -3.049 33.408 1.00 98.38 87 GLU A O 1
ATOM 704 N N . ASP A 1 88 ? -13.607 -1.088 32.521 1.00 98.12 88 ASP A N 1
ATOM 705 C CA . ASP A 1 88 ? -13.677 -0.369 33.789 1.00 98.12 88 ASP A CA 1
ATOM 706 C C . ASP A 1 88 ? -14.793 0.682 33.779 1.00 98.12 88 ASP A C 1
ATOM 708 O O . ASP A 1 88 ? -14.728 1.703 33.089 1.00 98.12 88 ASP A O 1
ATOM 712 N N . SER A 1 89 ? -15.814 0.460 34.607 1.00 96.75 89 SER A N 1
ATOM 713 C CA . SER A 1 89 ? -16.939 1.392 34.759 1.00 96.75 89 SER A CA 1
ATOM 714 C C . SER A 1 89 ? -16.542 2.722 35.417 1.00 96.75 89 SER A C 1
ATOM 716 O O . SER A 1 89 ? -17.219 3.725 35.196 1.00 96.75 89 SER A O 1
ATOM 718 N N . ASN A 1 90 ? -15.443 2.755 36.180 1.00 97.25 90 ASN A N 1
ATOM 719 C CA . ASN A 1 90 ? -14.907 3.964 36.814 1.00 97.25 90 ASN A CA 1
ATOM 720 C C . ASN A 1 90 ? -13.880 4.693 35.932 1.00 97.25 90 ASN A C 1
ATOM 722 O O . ASN A 1 90 ? -13.534 5.837 36.223 1.00 97.25 90 ASN A O 1
ATOM 726 N N . ARG A 1 91 ? -13.451 4.068 34.823 1.00 96.19 91 ARG A N 1
ATOM 727 C CA . ARG A 1 91 ? -12.535 4.634 33.814 1.00 96.19 91 ARG A CA 1
ATOM 728 C C . ARG A 1 91 ? -11.128 4.940 34.355 1.00 96.19 91 ARG A C 1
ATOM 730 O O . ARG A 1 91 ? -10.471 5.861 33.871 1.00 96.19 91 ARG A O 1
ATOM 737 N N . GLU A 1 92 ? -10.654 4.164 35.329 1.00 96.88 92 GLU A N 1
ATOM 738 C CA . GLU A 1 92 ? -9.287 4.229 35.869 1.00 96.88 92 GLU A CA 1
ATOM 739 C C . GLU A 1 92 ? -8.313 3.334 35.069 1.00 96.88 92 GLU A C 1
ATOM 741 O O . GLU A 1 92 ? -7.127 3.645 34.963 1.00 96.88 92 GLU A O 1
ATOM 746 N N . PHE A 1 93 ? -8.817 2.268 34.432 1.00 97.06 93 PHE A N 1
ATOM 747 C CA . PHE A 1 93 ? -8.121 1.383 33.482 1.00 97.06 93 PHE A CA 1
ATOM 748 C C . PHE A 1 93 ? -6.752 0.861 33.953 1.00 97.06 93 PHE A C 1
ATOM 750 O O . PHE A 1 93 ? -5.756 0.934 33.216 1.00 97.06 93 PHE A O 1
ATOM 757 N N . GLY A 1 94 ? -6.706 0.331 35.178 1.00 96.88 94 GLY A N 1
ATOM 758 C CA . GLY A 1 94 ? -5.531 -0.337 35.746 1.00 96.88 94 GLY A CA 1
ATOM 759 C C . GLY A 1 94 ? -5.359 -1.786 35.270 1.00 96.88 94 GLY A C 1
ATOM 760 O O . GLY A 1 94 ? -6.259 -2.365 34.668 1.00 96.88 94 GLY A O 1
ATOM 761 N N . ALA A 1 95 ? -4.224 -2.414 35.593 1.00 97.00 95 ALA A N 1
ATOM 762 C CA . ALA A 1 95 ? -3.918 -3.793 35.177 1.00 97.00 95 ALA A CA 1
ATOM 763 C C . ALA A 1 95 ? -4.978 -4.827 35.612 1.00 97.00 95 ALA A C 1
ATOM 765 O O . ALA A 1 95 ? -5.238 -5.783 34.897 1.00 97.00 95 ALA A O 1
ATOM 766 N N . ALA A 1 96 ? -5.645 -4.611 36.752 1.00 97.56 96 ALA A N 1
ATOM 767 C CA . ALA A 1 96 ? -6.727 -5.481 37.226 1.00 97.56 96 ALA A CA 1
ATOM 768 C C . ALA A 1 96 ? -8.018 -5.400 36.384 1.00 97.56 96 ALA A C 1
ATOM 770 O O . ALA A 1 96 ? -8.923 -6.202 36.585 1.00 97.56 96 ALA A O 1
ATOM 771 N N . THR A 1 97 ? -8.116 -4.418 35.484 1.00 97.94 97 THR A N 1
ATOM 772 C CA . THR A 1 97 ? -9.260 -4.216 34.576 1.00 97.94 97 THR A CA 1
ATOM 773 C C . THR A 1 97 ? -8.987 -4.753 33.173 1.00 97.94 97 THR A C 1
ATOM 775 O O . THR A 1 97 ? -9.849 -4.656 32.305 1.00 97.94 97 THR A O 1
ATOM 778 N N . GLU A 1 98 ? -7.785 -5.287 32.930 1.00 98.12 98 GLU A N 1
ATOM 779 C CA . GLU A 1 98 ? -7.444 -5.932 31.666 1.00 98.12 98 GLU A CA 1
ATOM 780 C C . GLU A 1 98 ? -8.261 -7.215 31.507 1.00 98.12 98 GLU A C 1
ATOM 782 O O . GLU A 1 98 ? -8.299 -8.064 32.398 1.00 98.12 98 GLU A O 1
ATOM 787 N N . VAL A 1 99 ? -8.939 -7.340 30.373 1.00 97.75 99 VAL A N 1
ATOM 788 C CA . VAL A 1 99 ? -9.701 -8.532 30.015 1.00 97.75 99 VAL A CA 1
ATOM 789 C C . VAL A 1 99 ? -8.722 -9.573 29.489 1.00 97.75 99 VAL A C 1
ATOM 791 O O . VAL A 1 99 ? -7.899 -9.261 28.626 1.00 97.75 99 VAL A O 1
ATOM 794 N N . SER A 1 100 ? -8.814 -10.806 29.995 1.00 97.06 100 SER A N 1
ATOM 795 C CA . SER A 1 100 ? -7.959 -11.908 29.546 1.00 97.06 100 SER A CA 1
ATOM 796 C C . SER A 1 100 ? -8.081 -12.096 28.034 1.00 97.06 100 SER A C 1
ATOM 798 O O . SER A 1 100 ? -9.191 -12.106 27.501 1.00 97.06 100 SER A O 1
ATOM 800 N N . SER A 1 101 ? -6.958 -12.287 27.339 1.00 95.88 101 SER A N 1
ATOM 801 C CA . SER A 1 101 ? -6.957 -12.600 25.903 1.00 95.88 101 SER A CA 1
ATOM 802 C C . SER A 1 101 ? -7.673 -13.911 25.574 1.00 95.88 101 SER A C 1
ATOM 804 O O . SER A 1 101 ? -8.098 -14.095 24.442 1.00 95.88 101 SER A O 1
ATOM 806 N N . ASP A 1 102 ? -7.832 -14.803 26.555 1.00 96.00 102 ASP A N 1
ATOM 807 C CA . ASP A 1 102 ? -8.578 -16.057 26.397 1.00 96.00 102 ASP A CA 1
ATOM 808 C C . ASP A 1 102 ? -10.105 -15.846 26.389 1.00 96.00 102 ASP A C 1
ATOM 810 O O . ASP A 1 102 ? -10.849 -16.735 25.977 1.00 96.00 102 ASP A O 1
ATOM 814 N N . ASP A 1 103 ? -10.585 -14.677 26.832 1.00 97.19 103 ASP A N 1
ATOM 815 C CA . ASP A 1 103 ? -12.015 -14.359 26.927 1.00 97.19 103 ASP A CA 1
ATOM 816 C C . ASP A 1 103 ? -12.564 -13.681 25.658 1.00 97.19 103 ASP A C 1
ATOM 818 O O . ASP A 1 103 ? -13.760 -13.365 25.592 1.00 97.19 103 ASP A O 1
ATOM 822 N N . TYR A 1 104 ? -11.721 -13.410 24.653 1.00 97.31 104 TYR A N 1
ATOM 823 C CA . TYR A 1 104 ? -12.151 -12.760 23.418 1.00 97.31 104 TYR A CA 1
ATOM 824 C C . TYR A 1 104 ? -11.348 -13.148 22.170 1.00 97.31 104 TYR A C 1
ATOM 826 O O . TYR A 1 104 ? -10.153 -13.414 22.209 1.00 97.31 104 TYR A O 1
ATOM 834 N N . ALA A 1 105 ? -12.001 -13.026 21.014 1.00 95.00 105 ALA A N 1
ATOM 835 C CA . ALA A 1 105 ? -11.397 -13.144 19.695 1.00 95.00 105 ALA A CA 1
ATOM 836 C C . ALA A 1 105 ? -11.339 -11.784 18.978 1.00 95.00 105 ALA A C 1
ATOM 838 O O . ALA A 1 105 ? -12.320 -11.032 18.933 1.00 95.00 105 ALA A O 1
ATOM 839 N N . VAL A 1 106 ? -10.196 -11.475 18.358 1.00 93.31 106 VAL A N 1
ATOM 840 C CA . VAL A 1 106 ? -10.011 -10.263 17.544 1.00 93.31 106 VAL A CA 1
ATOM 841 C C . VAL A 1 106 ? -10.278 -10.574 16.075 1.00 93.31 106 VAL A C 1
ATOM 843 O O . VAL A 1 106 ? -9.584 -11.370 15.448 1.00 93.31 106 VAL A O 1
ATOM 846 N N . HIS A 1 107 ? -11.256 -9.894 15.483 1.00 87.44 107 HIS A N 1
ATOM 847 C CA . HIS A 1 107 ? -11.551 -9.982 14.056 1.00 87.44 107 HIS A CA 1
ATOM 848 C C . HIS A 1 107 ? -10.849 -8.846 13.307 1.00 87.44 107 HIS A C 1
ATOM 850 O O . HIS A 1 107 ? -11.455 -7.834 12.944 1.00 87.44 107 HIS A O 1
ATOM 856 N N . ALA A 1 108 ? -9.545 -9.030 13.088 1.00 81.12 108 ALA A N 1
ATOM 857 C CA . ALA A 1 108 ? -8.608 -8.010 12.621 1.00 81.12 108 ALA A CA 1
ATOM 858 C C . ALA A 1 108 ? -9.059 -7.234 11.371 1.00 81.12 108 ALA A C 1
ATOM 860 O O . ALA A 1 108 ? -9.055 -6.002 11.369 1.00 81.12 108 ALA A O 1
ATOM 861 N N . GLY A 1 109 ? -9.506 -7.936 10.325 1.00 74.12 109 GLY A N 1
ATOM 862 C CA . GLY A 1 109 ? -9.937 -7.304 9.072 1.00 74.12 109 GLY A CA 1
ATOM 863 C C . GLY A 1 109 ? -11.213 -6.465 9.205 1.00 74.12 109 GLY A C 1
ATOM 864 O O . GLY A 1 109 ? -11.361 -5.452 8.527 1.00 74.12 109 GLY A O 1
ATOM 865 N N . SER A 1 110 ? -12.120 -6.855 10.105 1.00 78.81 110 SER A N 1
ATOM 866 C CA . SER A 1 110 ? -13.407 -6.177 10.320 1.00 78.81 110 SER A CA 1
ATOM 867 C C . SER A 1 110 ? -13.369 -5.141 11.449 1.00 78.81 110 SER A C 1
ATOM 869 O O . SER A 1 110 ? -14.302 -4.350 11.589 1.00 78.81 110 SER A O 1
ATOM 871 N N . GLY A 1 111 ? -12.302 -5.118 12.252 1.00 87.50 111 GLY A N 1
ATOM 872 C CA . GLY A 1 111 ? -12.101 -4.123 13.305 1.00 87.50 111 GLY A CA 1
ATOM 873 C C . GLY A 1 111 ? -13.006 -4.289 14.514 1.00 87.50 111 GLY A C 1
ATOM 874 O O . GLY A 1 111 ? -13.427 -3.284 15.083 1.00 87.50 111 GLY A O 1
ATOM 875 N N . TYR A 1 112 ? -13.358 -5.515 14.894 1.00 93.94 112 TYR A N 1
ATOM 876 C CA . TYR A 1 112 ? -14.135 -5.753 16.109 1.00 93.94 112 TYR A CA 1
ATOM 877 C C . TYR A 1 112 ? -13.537 -6.862 16.969 1.00 93.94 112 TYR A C 1
ATOM 879 O O . TYR A 1 112 ? -12.815 -7.733 16.485 1.00 93.94 112 TYR A O 1
ATOM 887 N N . VAL A 1 113 ? -13.860 -6.810 18.254 1.00 96.31 113 VAL A N 1
ATOM 888 C CA . VAL A 1 113 ? -13.486 -7.785 19.274 1.00 96.31 113 VAL A CA 1
ATOM 889 C C . VAL A 1 113 ? -14.755 -8.458 19.755 1.00 96.31 113 VAL A C 1
ATOM 891 O O . VAL A 1 113 ? -15.729 -7.781 20.093 1.00 96.31 113 VAL A O 1
ATOM 894 N N . LYS A 1 114 ? -14.762 -9.784 19.775 1.00 97.12 114 LYS A N 1
ATOM 895 C CA . LYS A 1 114 ? -15.913 -10.567 20.200 1.00 97.12 114 LYS A CA 1
ATOM 896 C C . LYS A 1 114 ? -15.572 -11.324 21.475 1.00 97.12 114 LYS A C 1
ATOM 898 O O . LYS A 1 114 ? -14.627 -12.097 21.467 1.00 97.12 114 LYS A O 1
ATOM 903 N N . LYS A 1 115 ? -16.338 -11.109 22.544 1.00 97.44 115 LYS A N 1
ATOM 904 C CA . LYS A 1 115 ? -16.236 -11.912 23.768 1.00 97.44 115 LYS A CA 1
ATOM 905 C C . LYS A 1 115 ? -16.728 -13.337 23.509 1.00 97.44 115 LYS A C 1
ATOM 907 O O . LYS A 1 115 ? -17.765 -13.528 22.862 1.00 97.44 115 LYS A O 1
ATOM 912 N N . ASP A 1 116 ? -16.002 -14.311 24.037 1.00 95.00 116 ASP A N 1
ATOM 913 C CA . ASP A 1 116 ? -16.318 -15.732 23.922 1.00 95.00 116 ASP A CA 1
ATOM 914 C C . ASP A 1 116 ? -17.147 -16.235 25.118 1.00 95.00 116 ASP A C 1
ATOM 916 O O . ASP A 1 116 ? -17.501 -15.487 26.031 1.00 95.00 116 ASP A O 1
ATOM 920 N N . GLY A 1 117 ? -17.582 -17.499 25.073 1.00 93.44 117 GLY A N 1
ATOM 921 C CA . GLY A 1 117 ? -18.269 -18.149 26.201 1.00 93.44 117 GLY A CA 1
ATOM 922 C C . GLY A 1 117 ? -19.649 -17.583 26.576 1.00 93.44 117 GLY A C 1
ATOM 923 O O . GLY A 1 117 ? -20.167 -17.899 27.642 1.00 93.44 117 GLY A O 1
ATOM 924 N N . GLY A 1 118 ? -20.260 -16.753 25.723 1.00 92.31 118 GLY A N 1
ATOM 925 C CA . GLY A 1 118 ? -21.531 -16.080 26.026 1.00 92.31 118 GLY A CA 1
ATOM 926 C C . GLY A 1 118 ? -21.387 -14.854 26.936 1.00 92.31 118 GLY A C 1
ATOM 927 O O . GLY A 1 118 ? -22.396 -14.330 27.407 1.00 92.31 118 GLY A O 1
ATOM 928 N N . LEU A 1 119 ? -20.156 -14.390 27.170 1.00 95.38 119 LEU A N 1
ATOM 929 C CA . LEU A 1 119 ? -19.880 -13.166 27.913 1.00 95.38 119 LEU A CA 1
ATOM 930 C C . LEU A 1 119 ? -20.300 -11.926 27.105 1.00 95.38 119 LEU A C 1
ATOM 932 O O . LEU A 1 119 ? -20.292 -11.916 25.872 1.00 95.38 119 LEU A O 1
ATOM 936 N N . LEU A 1 120 ? -20.657 -10.859 27.819 1.00 97.81 120 LEU A N 1
ATOM 937 C CA . LEU A 1 120 ? -21.059 -9.572 27.249 1.00 97.81 120 LEU A CA 1
ATOM 938 C C . LEU A 1 120 ? -20.102 -8.470 27.717 1.00 97.81 120 LEU A C 1
ATOM 940 O O . LEU A 1 120 ? -19.522 -8.551 28.802 1.00 97.81 120 LEU A O 1
ATOM 944 N N . TRP A 1 121 ? -19.919 -7.441 26.895 1.00 97.88 121 TRP A N 1
ATOM 945 C CA . TRP A 1 121 ? -19.265 -6.195 27.298 1.00 97.88 121 TRP A CA 1
ATOM 946 C C . TRP A 1 121 ? -20.219 -5.393 28.186 1.00 97.88 121 TRP A C 1
ATOM 948 O O . TRP A 1 121 ? -21.399 -5.271 27.861 1.00 97.88 121 TRP A O 1
ATOM 958 N N . THR A 1 122 ? -19.745 -4.851 29.304 1.00 97.81 122 THR A N 1
ATOM 959 C CA . THR A 1 122 ? -20.562 -4.056 30.233 1.00 97.81 122 THR A CA 1
ATOM 960 C C . THR A 1 122 ? -21.093 -2.801 29.551 1.00 97.81 122 THR A C 1
ATOM 962 O O . THR A 1 122 ? -20.384 -2.134 28.806 1.00 97.81 122 THR A O 1
ATOM 965 N N . THR A 1 123 ? -22.353 -2.438 29.784 1.00 97.94 123 THR A N 1
ATOM 966 C CA . THR A 1 123 ? -22.906 -1.196 29.226 1.00 97.94 123 THR A CA 1
ATOM 967 C C . THR A 1 123 ? -22.325 0.019 29.946 1.00 97.94 123 THR A C 1
ATOM 969 O O . THR A 1 123 ? -22.326 0.066 31.175 1.00 97.94 123 THR A O 1
ATOM 972 N N . GLY A 1 124 ? -21.876 1.029 29.201 1.00 97.50 124 GLY A N 1
ATOM 973 C CA . GLY A 1 124 ? -21.363 2.264 29.789 1.00 97.50 124 GLY A CA 1
ATOM 974 C C . GLY A 1 124 ? -20.774 3.220 28.759 1.00 97.50 124 GLY A C 1
ATOM 975 O O . GLY A 1 124 ? -20.420 2.823 27.653 1.00 97.50 124 GLY A O 1
ATOM 976 N N . ASN A 1 125 ? -20.658 4.494 29.126 1.00 97.56 125 ASN A N 1
ATOM 977 C CA . ASN A 1 125 ? -20.032 5.493 28.263 1.00 97.56 125 ASN A CA 1
ATOM 978 C C . ASN A 1 125 ? -18.519 5.457 28.466 1.00 97.56 125 ASN A C 1
ATOM 980 O O . ASN A 1 125 ? -18.033 5.759 29.560 1.00 97.56 125 ASN A O 1
ATOM 984 N N . LEU A 1 126 ? -17.786 5.141 27.400 1.00 97.19 126 LEU A N 1
ATOM 985 C CA . LEU A 1 126 ? -16.330 5.132 27.343 1.00 97.19 126 LEU A CA 1
ATOM 986 C C . LEU A 1 126 ? -15.700 4.334 28.502 1.00 97.19 126 LEU A C 1
ATOM 988 O O . LEU A 1 126 ? -14.697 4.765 29.078 1.00 97.19 126 LEU A O 1
ATOM 992 N N . ASN A 1 127 ? -16.334 3.214 28.867 1.00 98.06 127 ASN A N 1
ATOM 993 C CA . ASN A 1 127 ? -15.940 2.286 29.934 1.00 98.06 127 ASN A CA 1
ATOM 994 C C . ASN A 1 127 ? -15.008 1.169 29.439 1.00 98.06 127 ASN A C 1
ATOM 996 O O . ASN A 1 127 ? -14.621 0.301 30.217 1.00 98.06 127 ASN A O 1
ATOM 1000 N N . HIS A 1 128 ? -14.638 1.192 28.159 1.00 98.31 128 HIS A N 1
ATOM 1001 C CA . HIS A 1 128 ? -13.623 0.314 27.595 1.00 98.31 128 HIS A CA 1
ATOM 1002 C C . HIS A 1 128 ? -12.448 1.133 27.077 1.00 98.31 128 HIS A C 1
ATOM 1004 O O . HIS A 1 128 ? -12.639 2.208 26.499 1.00 98.31 128 HIS A O 1
ATOM 1010 N N . LYS A 1 129 ? -11.238 0.601 27.248 1.00 98.12 129 LYS A N 1
ATOM 1011 C CA . LYS A 1 129 ? -10.006 1.129 26.656 1.00 98.12 129 LYS A CA 1
ATOM 1012 C C . LYS A 1 129 ? -9.358 0.025 25.835 1.00 98.12 129 LYS A C 1
ATOM 1014 O O . LYS A 1 129 ? -9.116 -1.056 26.360 1.00 98.12 129 LYS A O 1
ATOM 1019 N N . ALA A 1 130 ? -9.056 0.304 24.576 1.00 97.75 130 ALA A N 1
ATOM 1020 C CA . ALA A 1 130 ? -8.272 -0.581 23.729 1.00 97.75 130 ALA A CA 1
ATOM 1021 C C . ALA A 1 130 ? -6.860 -0.021 23.526 1.00 97.75 130 ALA A C 1
ATOM 1023 O O . ALA A 1 130 ? -6.690 1.165 23.217 1.00 97.75 130 ALA A O 1
ATOM 1024 N N . THR A 1 131 ? -5.870 -0.898 23.668 1.00 97.25 131 THR A N 1
ATOM 1025 C CA . THR A 1 131 ? -4.483 -0.676 23.262 1.00 97.25 131 THR A CA 1
ATOM 1026 C C . THR A 1 131 ? -4.193 -1.600 22.091 1.00 97.25 131 THR A C 1
ATOM 1028 O O . THR A 1 131 ? -4.291 -2.813 22.248 1.00 97.25 131 THR A O 1
ATOM 1031 N N . TYR A 1 132 ? -3.894 -1.049 20.919 1.00 95.12 132 TYR A N 1
ATOM 1032 C CA . TYR A 1 132 ? -3.636 -1.830 19.707 1.00 95.12 132 TYR A CA 1
ATOM 1033 C C . TYR A 1 132 ? -2.886 -1.002 18.669 1.00 95.12 132 TYR A C 1
ATOM 1035 O O . TYR A 1 132 ? -2.817 0.222 18.778 1.00 95.12 132 TYR A O 1
ATOM 1043 N N . SER A 1 133 ? -2.386 -1.648 17.621 1.00 91.62 133 SER A N 1
ATOM 1044 C CA . SER A 1 133 ? -1.973 -0.951 16.405 1.00 91.62 133 SER A CA 1
ATOM 1045 C C . SER A 1 133 ? -2.895 -1.320 15.248 1.00 91.62 133 SER A C 1
ATOM 1047 O O . SER A 1 133 ? -3.399 -2.439 15.175 1.00 91.62 133 SER A O 1
ATOM 1049 N N . GLY A 1 134 ? -3.196 -0.368 14.371 1.00 88.25 134 GLY A N 1
ATOM 1050 C CA . GLY A 1 134 ? -4.147 -0.595 13.286 1.00 88.25 134 GLY A CA 1
ATOM 1051 C C . GLY A 1 134 ? -4.132 0.493 12.225 1.00 88.25 134 GLY A C 1
ATOM 1052 O O . GLY A 1 134 ? -3.598 1.581 12.435 1.00 88.25 134 GLY A O 1
ATOM 1053 N N . GLY A 1 135 ? -4.712 0.176 11.073 1.00 88.44 135 GLY A N 1
ATOM 1054 C CA . GLY A 1 135 ? -4.648 0.954 9.842 1.00 88.44 135 GLY A CA 1
ATOM 1055 C C . GLY A 1 135 ? -3.965 0.178 8.716 1.00 88.44 135 GLY A C 1
ATOM 1056 O O . GLY A 1 135 ? -3.460 -0.927 8.888 1.00 88.44 135 GLY A O 1
ATOM 1057 N N . PHE A 1 136 ? -3.991 0.743 7.519 1.00 84.56 136 PHE A N 1
ATOM 1058 C CA . PHE A 1 136 ? -3.374 0.163 6.341 1.00 84.56 136 PHE A CA 1
ATOM 1059 C C . PHE A 1 136 ? -1.855 0.388 6.370 1.00 84.56 136 PHE A C 1
ATOM 1061 O O . PHE A 1 136 ? -1.378 1.525 6.383 1.00 84.56 136 PHE A O 1
ATOM 1068 N N . GLN A 1 137 ? -1.127 -0.725 6.386 1.00 78.19 137 GLN A N 1
ATOM 1069 C CA . GLN A 1 137 ? 0.312 -0.858 6.109 1.00 78.19 137 GLN A CA 1
ATOM 1070 C C . GLN A 1 137 ? 0.587 -2.099 5.247 1.00 78.19 137 GLN A C 1
ATOM 1072 O O . GLN A 1 137 ? 1.731 -2.377 4.889 1.00 78.19 137 GLN A O 1
ATOM 1077 N N . ASN A 1 138 ? -0.465 -2.857 4.914 1.00 77.38 138 ASN A N 1
ATOM 1078 C CA . ASN A 1 138 ? -0.315 -4.216 4.438 1.00 77.38 138 ASN A CA 1
ATOM 1079 C C . ASN A 1 138 ? -0.438 -4.325 2.918 1.00 77.38 138 ASN A C 1
ATOM 1081 O O . ASN A 1 138 ? -1.326 -3.750 2.291 1.00 77.38 138 ASN A O 1
ATOM 1085 N N . PHE A 1 139 ? 0.431 -5.138 2.345 1.00 85.62 139 PHE A N 1
ATOM 1086 C CA . PHE A 1 139 ? 0.421 -5.599 0.973 1.00 85.62 139 PHE A CA 1
ATOM 1087 C C . PHE A 1 139 ? -0.479 -6.826 0.861 1.00 85.62 139 PHE A C 1
ATOM 1089 O O . PHE A 1 139 ? -0.421 -7.724 1.699 1.00 85.62 139 PHE A O 1
ATOM 1096 N N . VAL A 1 140 ? -1.309 -6.876 -0.179 1.00 82.81 140 VAL A N 1
ATOM 1097 C CA . VAL A 1 140 ? -2.176 -8.028 -0.451 1.00 82.81 140 VAL A CA 1
ATOM 1098 C C . VAL A 1 140 ? -1.631 -8.776 -1.660 1.00 82.81 140 VAL A C 1
ATOM 1100 O O . VAL A 1 140 ? -1.562 -8.216 -2.755 1.00 82.81 140 VAL A O 1
ATOM 1103 N N . ILE A 1 141 ? -1.255 -10.034 -1.446 1.00 91.12 141 ILE A N 1
ATOM 1104 C CA . ILE A 1 141 ? -0.763 -10.959 -2.467 1.00 91.12 141 ILE A CA 1
ATOM 1105 C C . ILE A 1 141 ? -1.891 -11.914 -2.838 1.00 91.12 141 ILE A C 1
ATOM 1107 O O . ILE A 1 141 ? -2.436 -12.617 -1.985 1.00 91.12 141 ILE A O 1
ATOM 1111 N N . ILE A 1 142 ? -2.252 -11.931 -4.116 1.00 85.56 142 ILE A N 1
ATOM 1112 C CA . ILE A 1 142 ? -3.318 -12.754 -4.681 1.00 85.56 142 ILE A CA 1
ATOM 1113 C C . ILE A 1 142 ? -2.680 -13.747 -5.646 1.00 85.56 142 ILE A C 1
ATOM 1115 O O . ILE A 1 142 ? -1.986 -13.356 -6.589 1.00 85.56 142 ILE A O 1
ATOM 1119 N N . SER A 1 143 ? -2.950 -15.036 -5.426 1.00 95.25 143 SER A N 1
ATOM 1120 C CA . SER A 1 143 ? -2.361 -16.089 -6.248 1.00 95.25 143 SER A CA 1
ATOM 1121 C C . SER A 1 143 ? -2.752 -15.946 -7.721 1.00 95.25 143 SER A C 1
ATOM 1123 O O . SER A 1 143 ? -3.927 -15.757 -8.042 1.00 95.25 143 SER A O 1
ATOM 1125 N N . GLY A 1 144 ? -1.763 -16.026 -8.613 1.00 91.94 144 GLY A N 1
ATOM 1126 C CA . GLY A 1 144 ? -1.934 -15.888 -10.058 1.00 91.94 144 GLY A CA 1
ATOM 1127 C C . GLY A 1 144 ? -2.171 -14.459 -10.556 1.00 91.94 144 GLY A C 1
ATOM 1128 O O . GLY A 1 144 ? -2.432 -14.294 -11.747 1.00 91.94 144 GLY A O 1
ATOM 1129 N N . VAL A 1 145 ? -2.095 -13.442 -9.689 1.00 89.06 145 VAL A N 1
ATOM 1130 C CA . VAL A 1 145 ? -2.355 -12.035 -10.051 1.00 89.06 145 VAL A CA 1
ATOM 1131 C C . VAL A 1 145 ? -1.159 -11.136 -9.757 1.00 89.06 145 VAL A C 1
ATOM 1133 O O . VAL A 1 145 ? -0.738 -10.381 -10.625 1.00 89.06 145 VAL A O 1
ATOM 1136 N N . ASN A 1 146 ? -0.632 -11.172 -8.537 1.00 90.62 146 ASN A N 1
ATOM 1137 C CA . ASN A 1 146 ? 0.498 -10.341 -8.123 1.00 90.62 146 ASN A CA 1
ATOM 1138 C C . ASN A 1 146 ? 1.362 -11.098 -7.115 1.00 90.62 146 ASN A C 1
ATOM 1140 O O . ASN A 1 146 ? 1.644 -10.595 -6.028 1.00 90.62 146 ASN A O 1
ATOM 1144 N N . ASP A 1 147 ? 1.722 -12.328 -7.467 1.00 97.25 147 ASP A N 1
ATOM 1145 C CA . ASP A 1 147 ? 2.398 -13.277 -6.589 1.00 97.25 147 ASP A CA 1
ATOM 1146 C C . ASP A 1 147 ? 3.735 -13.780 -7.134 1.00 97.25 147 ASP A C 1
ATOM 1148 O O . ASP A 1 147 ? 4.394 -14.539 -6.439 1.00 97.25 147 ASP A O 1
ATOM 1152 N N . THR A 1 148 ? 4.169 -13.372 -8.330 1.00 97.44 148 THR A N 1
ATOM 1153 C CA . THR A 1 148 ? 5.442 -13.844 -8.900 1.00 97.44 148 THR A CA 1
ATOM 1154 C C . THR A 1 148 ? 6.538 -12.784 -8.881 1.00 97.44 148 THR A C 1
ATOM 1156 O O . THR A 1 148 ? 6.331 -11.643 -9.307 1.00 97.44 148 THR A O 1
ATOM 1159 N N . ILE A 1 149 ? 7.731 -13.195 -8.450 1.00 96.69 149 ILE A N 1
ATOM 1160 C CA . ILE A 1 149 ? 8.991 -12.472 -8.646 1.00 96.69 149 ILE A CA 1
ATOM 1161 C C . ILE A 1 149 ? 9.862 -13.312 -9.571 1.00 96.69 149 ILE A C 1
ATOM 1163 O O . ILE A 1 149 ? 10.018 -14.505 -9.345 1.00 96.69 149 ILE A O 1
ATOM 1167 N N . GLU A 1 150 ? 10.416 -12.688 -10.605 1.00 94.88 150 GLU A N 1
ATOM 1168 C CA . GLU A 1 150 ? 11.327 -13.312 -11.567 1.00 94.88 150 GLU A CA 1
ATOM 1169 C C . GLU A 1 150 ? 12.627 -12.503 -11.601 1.00 94.88 150 GLU A C 1
ATOM 1171 O O . GLU A 1 150 ? 12.586 -11.272 -11.529 1.00 94.88 150 GLU A O 1
ATOM 1176 N N . TRP A 1 151 ? 13.775 -13.170 -11.691 1.00 94.00 151 TRP A N 1
ATOM 1177 C CA . TRP A 1 151 ? 15.083 -12.530 -11.827 1.00 94.00 151 TRP A CA 1
ATOM 1178 C C . TRP A 1 151 ? 16.027 -13.357 -12.702 1.00 94.00 151 TRP A C 1
ATOM 1180 O O . TRP A 1 151 ? 15.748 -14.505 -13.033 1.00 94.00 151 TRP A O 1
ATOM 1190 N N . ASN A 1 152 ? 17.143 -12.759 -13.106 1.00 91.25 152 ASN A N 1
ATOM 1191 C CA . ASN A 1 152 ? 18.257 -13.439 -13.755 1.00 91.25 152 ASN A CA 1
ATOM 1192 C C . ASN A 1 152 ? 19.544 -13.155 -12.971 1.00 91.25 152 ASN A C 1
ATOM 1194 O O . ASN A 1 152 ? 19.796 -12.002 -12.609 1.00 91.25 152 ASN A O 1
ATOM 1198 N N . ASN A 1 153 ? 20.337 -14.194 -12.705 1.00 90.81 153 ASN A N 1
ATOM 1199 C CA . ASN A 1 153 ? 21.582 -14.092 -11.933 1.00 90.81 153 ASN A CA 1
ATOM 1200 C C . ASN A 1 153 ? 22.860 -14.000 -12.804 1.00 90.81 153 ASN A C 1
ATOM 1202 O O . ASN A 1 153 ? 23.980 -14.055 -12.300 1.00 90.81 153 ASN A O 1
ATOM 1206 N N . GLY A 1 154 ? 22.698 -13.873 -14.124 1.00 86.50 154 GLY A N 1
ATOM 1207 C CA . GLY A 1 154 ? 23.750 -13.957 -15.141 1.00 86.50 154 GLY A CA 1
ATOM 1208 C C . GLY A 1 154 ? 23.757 -15.287 -15.897 1.00 86.50 154 GLY A C 1
ATOM 1209 O O . GLY A 1 154 ? 23.993 -15.290 -17.106 1.00 86.50 154 GLY A O 1
ATOM 1210 N N . ASP A 1 155 ? 23.415 -16.388 -15.226 1.00 89.19 155 ASP A N 1
ATOM 1211 C CA . ASP A 1 155 ? 23.494 -17.741 -15.787 1.00 89.19 155 ASP A CA 1
ATOM 1212 C C . ASP A 1 155 ? 22.120 -18.270 -16.215 1.00 89.19 155 ASP A C 1
ATOM 1214 O O . ASP A 1 155 ? 21.966 -18.828 -17.306 1.00 89.19 155 ASP A O 1
ATOM 1218 N N . ALA A 1 156 ? 21.099 -18.068 -15.380 1.00 90.88 156 ALA A N 1
ATOM 1219 C CA . ALA A 1 156 ? 19.751 -18.575 -15.612 1.00 90.88 156 ALA A CA 1
ATOM 1220 C C . ALA A 1 156 ? 18.661 -17.601 -15.143 1.00 90.88 156 ALA A C 1
ATOM 1222 O O . ALA A 1 156 ? 18.912 -16.649 -14.403 1.00 90.88 156 ALA A O 1
ATOM 1223 N N . ASP A 1 157 ? 17.444 -17.843 -15.631 1.00 92.31 157 ASP A N 1
ATOM 1224 C CA . ASP A 1 157 ? 16.231 -17.168 -15.177 1.00 92.31 157 ASP A CA 1
ATOM 1225 C C . ASP A 1 157 ? 15.597 -17.974 -14.042 1.00 92.31 157 ASP A C 1
ATOM 1227 O O . ASP A 1 157 ? 15.347 -19.169 -14.198 1.00 92.31 157 ASP A O 1
ATOM 1231 N N . PHE A 1 158 ? 15.304 -17.302 -12.935 1.00 96.31 158 PHE A N 1
ATOM 1232 C CA . PHE A 1 158 ? 14.686 -17.861 -11.737 1.00 96.31 158 PHE A CA 1
ATOM 1233 C C . PHE A 1 158 ? 13.362 -17.162 -11.472 1.00 96.31 158 PHE A C 1
ATOM 1235 O O . PHE A 1 158 ? 13.181 -15.990 -11.817 1.00 96.31 158 PHE A O 1
ATOM 1242 N N . TYR A 1 159 ? 12.426 -17.866 -10.844 1.00 97.31 159 TYR A N 1
ATOM 1243 C CA . TYR A 1 159 ? 11.171 -17.268 -10.416 1.00 97.31 159 TYR A CA 1
ATOM 1244 C C . TYR A 1 159 ? 10.627 -17.950 -9.170 1.00 97.31 159 TYR A C 1
ATOM 1246 O O . TYR A 1 159 ? 10.770 -19.153 -8.988 1.00 97.31 159 TYR A O 1
ATOM 1254 N N . VAL A 1 160 ? 9.929 -17.181 -8.340 1.00 97.88 160 VAL A N 1
ATOM 1255 C CA . VAL A 1 160 ? 9.260 -17.685 -7.138 1.00 97.88 160 VAL A CA 1
ATOM 1256 C C . VAL A 1 160 ? 7.844 -17.161 -7.054 1.00 97.88 160 VAL A C 1
ATOM 1258 O O . VAL A 1 160 ? 7.550 -16.050 -7.500 1.00 97.88 160 VAL A O 1
ATOM 1261 N N . ASN A 1 161 ? 6.968 -17.961 -6.447 1.00 97.81 161 ASN A N 1
ATOM 1262 C CA . ASN A 1 161 ? 5.624 -17.533 -6.091 1.00 97.81 161 ASN A CA 1
ATOM 1263 C C . ASN A 1 161 ? 5.563 -17.233 -4.595 1.00 97.81 161 ASN A C 1
ATOM 1265 O O . ASN A 1 161 ? 5.810 -18.108 -3.765 1.00 97.81 161 ASN A O 1
ATOM 1269 N N . ILE A 1 162 ? 5.191 -16.008 -4.255 1.00 97.81 162 ILE A N 1
ATOM 1270 C CA . ILE A 1 162 ? 4.904 -15.603 -2.888 1.00 97.81 162 ILE A CA 1
ATOM 1271 C C . ILE A 1 162 ? 3.524 -16.134 -2.514 1.00 97.81 162 ILE A C 1
ATOM 1273 O O . ILE A 1 162 ? 2.572 -16.070 -3.292 1.00 97.81 162 ILE A O 1
ATOM 1277 N N . THR A 1 163 ? 3.418 -16.704 -1.316 1.00 97.38 163 THR A N 1
ATOM 1278 C CA . THR A 1 163 ? 2.148 -17.254 -0.835 1.00 97.38 163 THR A CA 1
ATOM 1279 C C . THR A 1 163 ? 1.079 -16.156 -0.809 1.00 97.38 163 THR A C 1
ATOM 1281 O O . THR 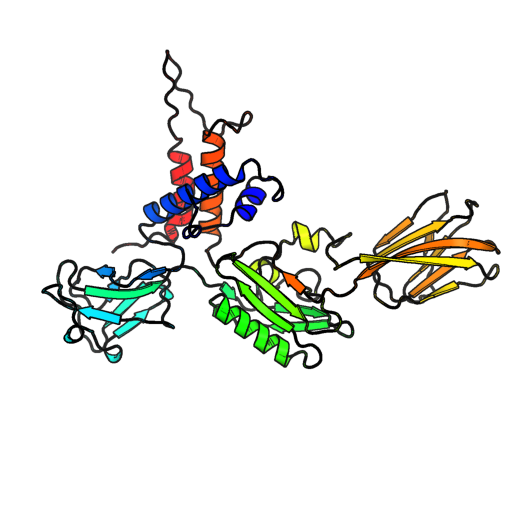A 1 163 ? 1.349 -15.010 -0.460 1.00 97.38 163 THR A O 1
ATOM 1284 N N . ALA A 1 164 ? -0.149 -16.484 -1.213 1.00 92.12 164 ALA A N 1
ATOM 1285 C CA . ALA A 1 164 ? -1.242 -15.523 -1.152 1.00 92.12 164 ALA A CA 1
ATOM 1286 C C . ALA A 1 164 ? -1.563 -15.172 0.307 1.00 92.12 164 ALA A C 1
ATOM 1288 O O . ALA A 1 164 ? -1.655 -16.054 1.162 1.00 92.12 164 ALA A O 1
ATOM 1289 N N . GLY A 1 165 ? -1.763 -13.889 0.590 1.00 85.62 165 GLY A N 1
ATOM 1290 C CA . GLY A 1 165 ? -1.946 -13.416 1.953 1.00 85.62 165 GLY A CA 1
ATOM 1291 C C . GLY A 1 165 ? -1.875 -11.903 2.081 1.00 85.62 165 GLY A C 1
ATOM 1292 O O . GLY A 1 165 ? -1.734 -11.171 1.101 1.00 85.62 165 GLY A O 1
ATOM 1293 N N . THR A 1 166 ? -1.980 -11.446 3.321 1.00 79.81 166 THR A N 1
ATOM 1294 C CA . THR A 1 166 ? -1.831 -10.043 3.700 1.00 79.81 166 THR A CA 1
ATOM 1295 C C . THR A 1 166 ? -0.544 -9.920 4.499 1.00 79.81 166 THR A C 1
ATOM 1297 O O . THR A 1 166 ? -0.376 -10.632 5.484 1.00 79.81 166 THR A O 1
ATOM 1300 N N . TYR A 1 167 ? 0.342 -9.026 4.084 1.00 84.75 167 TYR A N 1
ATOM 1301 C CA . TYR A 1 167 ? 1.689 -8.888 4.628 1.00 84.75 167 TYR A CA 1
ATOM 1302 C C . TYR A 1 167 ? 1.924 -7.461 5.082 1.00 84.75 167 TYR A C 1
ATOM 1304 O O . TYR A 1 167 ? 1.611 -6.550 4.325 1.00 84.75 167 TYR A O 1
ATOM 1312 N N . THR A 1 168 ? 2.548 -7.228 6.234 1.00 82.81 168 THR A N 1
ATOM 1313 C CA . THR A 1 168 ? 3.217 -5.935 6.443 1.00 82.81 168 THR A CA 1
ATOM 1314 C C . THR A 1 168 ? 4.376 -5.789 5.445 1.00 82.81 168 THR A C 1
ATOM 1316 O O . THR A 1 168 ? 4.765 -6.748 4.774 1.00 82.81 168 THR A O 1
ATOM 1319 N N . GLY A 1 169 ? 4.970 -4.599 5.327 1.00 85.31 169 GLY A N 1
ATOM 1320 C CA . GLY A 1 169 ? 6.177 -4.441 4.509 1.00 85.31 169 GLY A CA 1
ATOM 1321 C C . GLY A 1 169 ? 7.326 -5.350 4.958 1.00 85.31 169 GLY A C 1
ATOM 1322 O O . GLY A 1 169 ? 7.977 -5.968 4.119 1.00 85.31 169 GLY A O 1
ATOM 1323 N N . ALA A 1 170 ? 7.527 -5.495 6.271 1.00 85.75 170 ALA A N 1
ATOM 1324 C CA . ALA A 1 170 ? 8.545 -6.374 6.847 1.00 85.75 170 ALA A CA 1
ATOM 1325 C C . ALA A 1 170 ? 8.243 -7.869 6.625 1.00 85.75 170 ALA A C 1
ATOM 1327 O O . ALA A 1 170 ? 9.142 -8.635 6.263 1.00 85.75 170 ALA A O 1
ATOM 1328 N N . ASP A 1 171 ? 6.982 -8.285 6.775 1.00 90.25 171 ASP A N 1
ATOM 1329 C CA . ASP A 1 171 ? 6.587 -9.674 6.510 1.00 90.25 171 ASP A CA 1
ATOM 1330 C C . ASP A 1 171 ? 6.744 -10.012 5.029 1.00 90.25 171 ASP A C 1
ATOM 1332 O O . ASP A 1 171 ? 7.205 -11.101 4.689 1.00 90.25 171 ASP A O 1
ATOM 1336 N N . LEU A 1 172 ? 6.396 -9.075 4.137 1.00 94.19 172 LEU A N 1
ATOM 1337 C CA . LEU A 1 172 ? 6.537 -9.286 2.701 1.00 94.19 172 LEU A CA 1
ATOM 1338 C C . LEU A 1 172 ? 8.010 -9.412 2.308 1.00 94.19 172 LEU A C 1
ATOM 1340 O O . LEU A 1 172 ? 8.356 -10.308 1.546 1.00 94.19 172 LEU A O 1
ATOM 1344 N N . VAL A 1 173 ? 8.886 -8.570 2.864 1.00 95.88 173 VAL A N 1
ATOM 1345 C CA . VAL A 1 173 ? 10.342 -8.711 2.703 1.00 95.88 173 VAL A CA 1
ATOM 1346 C C . VAL A 1 173 ? 10.801 -10.104 3.117 1.00 95.88 173 VAL A C 1
ATOM 1348 O O . VAL A 1 173 ? 11.502 -10.758 2.353 1.00 95.88 173 VAL A O 1
ATOM 1351 N N . THR A 1 174 ? 10.373 -10.575 4.289 1.00 96.31 174 THR A N 1
ATOM 1352 C CA . THR A 1 174 ? 10.760 -11.893 4.812 1.00 96.31 174 THR A CA 1
ATOM 1353 C C . THR A 1 174 ? 10.268 -13.022 3.907 1.00 96.31 174 THR A C 1
ATOM 1355 O O . THR A 1 174 ? 11.018 -13.955 3.617 1.00 96.31 174 THR A O 1
ATOM 1358 N N . ALA A 1 175 ? 9.029 -12.930 3.421 1.00 96.88 175 ALA A N 1
ATOM 1359 C CA . ALA A 1 175 ? 8.446 -13.911 2.513 1.00 96.88 175 ALA A CA 1
ATOM 1360 C C . ALA A 1 175 ? 9.178 -13.956 1.165 1.00 96.88 175 ALA A C 1
ATOM 1362 O O . ALA A 1 175 ? 9.467 -15.042 0.667 1.00 96.88 175 ALA A O 1
ATOM 1363 N N . ILE A 1 176 ? 9.516 -12.790 0.602 1.00 97.56 176 ILE A N 1
ATOM 1364 C CA . ILE A 1 176 ? 10.286 -12.688 -0.641 1.00 97.56 176 ILE A CA 1
ATOM 1365 C C . ILE A 1 176 ? 11.693 -13.247 -0.448 1.00 97.56 176 ILE A C 1
ATOM 1367 O O . ILE A 1 176 ? 12.107 -14.096 -1.228 1.00 97.56 176 ILE A O 1
ATOM 1371 N N . GLN A 1 177 ? 12.395 -12.810 0.599 1.00 97.44 177 GLN A N 1
ATOM 1372 C CA . GLN A 1 177 ? 13.747 -13.260 0.932 1.00 97.44 177 GLN A CA 1
ATOM 1373 C C . GLN A 1 177 ? 13.804 -14.787 1.040 1.00 97.44 177 GLN A C 1
ATOM 1375 O O . GLN A 1 177 ? 14.577 -15.428 0.340 1.00 97.44 177 GLN A O 1
ATOM 1380 N N . THR A 1 178 ? 12.911 -15.367 1.847 1.00 97.00 178 THR A N 1
ATOM 1381 C CA . THR A 1 178 ? 12.841 -16.819 2.063 1.00 97.00 178 THR A CA 1
ATOM 1382 C C . THR A 1 178 ? 12.576 -17.575 0.763 1.00 97.00 178 THR A C 1
ATOM 1384 O O . THR A 1 178 ? 13.151 -18.637 0.542 1.00 97.00 178 THR A O 1
ATOM 1387 N N . ALA A 1 179 ? 11.695 -17.051 -0.093 1.00 97.19 179 ALA A N 1
ATOM 1388 C CA . ALA A 1 179 ? 11.387 -17.681 -1.368 1.00 97.19 179 ALA A CA 1
ATOM 1389 C C . ALA A 1 179 ? 12.583 -17.621 -2.329 1.00 97.19 179 ALA A C 1
ATOM 1391 O O . ALA A 1 179 ? 12.910 -18.633 -2.941 1.00 97.19 179 ALA A O 1
ATOM 1392 N N . MET A 1 180 ? 13.253 -16.468 -2.433 1.00 96.69 180 MET A N 1
ATOM 1393 C CA . MET A 1 180 ? 14.432 -16.301 -3.290 1.00 96.69 180 MET A CA 1
ATOM 1394 C C . MET A 1 180 ? 15.601 -17.183 -2.838 1.00 96.69 180 MET A C 1
ATOM 1396 O O . MET A 1 180 ? 16.166 -17.885 -3.670 1.00 96.69 180 MET A O 1
ATOM 1400 N N . ASP A 1 181 ? 15.897 -17.219 -1.534 1.00 95.62 181 ASP A N 1
ATOM 1401 C CA . ASP A 1 181 ? 16.981 -18.037 -0.965 1.00 95.62 181 ASP A CA 1
ATOM 1402 C C . ASP A 1 181 ? 16.763 -19.547 -1.174 1.00 95.62 181 ASP A C 1
ATOM 1404 O O . ASP A 1 181 ? 17.718 -20.322 -1.166 1.00 95.62 181 ASP A O 1
ATOM 1408 N N . LEU A 1 182 ? 15.507 -19.984 -1.330 1.00 96.56 182 LEU A N 1
ATOM 1409 C CA . LEU A 1 182 ? 15.171 -21.383 -1.600 1.00 96.56 182 LEU A CA 1
ATOM 1410 C C . LEU A 1 182 ? 15.381 -21.770 -3.073 1.00 96.56 182 LEU A C 1
ATOM 1412 O O . LEU A 1 182 ? 15.671 -22.931 -3.355 1.00 96.56 182 LEU A O 1
ATOM 1416 N N . GLU A 1 183 ? 15.184 -20.825 -3.991 1.00 97.19 183 GLU A N 1
ATOM 1417 C CA . GLU A 1 183 ? 15.171 -21.073 -5.438 1.00 97.19 183 GLU A CA 1
ATOM 1418 C C . GLU A 1 183 ? 16.547 -20.860 -6.088 1.00 97.19 183 GLU A C 1
ATOM 1420 O O . GLU A 1 183 ? 16.890 -21.567 -7.034 1.00 97.19 183 GLU A O 1
ATOM 1425 N N . ASP A 1 184 ? 17.345 -19.918 -5.579 1.00 94.56 184 ASP A N 1
ATOM 1426 C CA . ASP A 1 184 ? 18.686 -19.606 -6.086 1.00 94.56 184 ASP A CA 1
ATOM 1427 C C . ASP A 1 184 ? 19.699 -19.575 -4.935 1.00 94.56 184 ASP A C 1
ATOM 1429 O O . ASP A 1 184 ? 19.900 -18.559 -4.270 1.00 94.56 184 ASP A O 1
ATOM 1433 N N . ASP A 1 185 ? 20.365 -20.708 -4.707 1.00 93.06 185 ASP A N 1
ATOM 1434 C CA . ASP A 1 185 ? 21.421 -20.833 -3.698 1.00 93.06 185 ASP A CA 1
ATOM 1435 C C . ASP A 1 185 ? 22.765 -20.232 -4.151 1.00 93.06 185 ASP A C 1
ATOM 1437 O O . ASP A 1 185 ? 23.694 -20.098 -3.347 1.00 93.06 185 ASP A O 1
ATOM 1441 N N . SER A 1 186 ? 22.875 -19.843 -5.425 1.00 93.19 186 SER A N 1
ATOM 1442 C CA . SER A 1 186 ? 24.099 -19.303 -6.018 1.00 93.19 186 SER A CA 1
ATOM 1443 C C . SER A 1 186 ? 24.241 -17.791 -5.827 1.00 93.19 186 SER A C 1
ATOM 1445 O O . SER A 1 186 ? 25.361 -17.269 -5.842 1.00 93.19 186 SER A O 1
ATOM 1447 N N . LEU A 1 187 ? 23.128 -17.086 -5.594 1.00 91.69 187 LEU A N 1
ATOM 1448 C CA . LEU A 1 187 ? 23.081 -15.636 -5.457 1.00 91.69 187 LEU A CA 1
ATOM 1449 C C . LEU A 1 187 ? 22.374 -15.209 -4.167 1.00 91.69 187 LEU A C 1
ATOM 1451 O O . LEU A 1 187 ? 21.154 -15.232 -4.058 1.00 91.69 187 LEU A O 1
ATOM 1455 N N . THR A 1 188 ? 23.130 -14.681 -3.205 1.00 95.06 188 THR A N 1
ATOM 1456 C CA . THR A 1 188 ? 22.528 -14.052 -2.022 1.00 95.06 188 THR A CA 1
ATOM 1457 C C . THR A 1 188 ? 21.994 -12.660 -2.365 1.00 95.06 188 THR A C 1
ATOM 1459 O O . THR A 1 188 ? 22.776 -11.741 -2.628 1.00 95.06 188 THR A O 1
ATOM 1462 N N . VAL A 1 189 ? 20.673 -12.476 -2.302 1.00 95.38 189 VAL A N 1
ATOM 1463 C CA . VAL A 1 189 ? 20.002 -11.181 -2.499 1.00 95.38 189 VAL A CA 1
ATOM 1464 C C . VAL A 1 189 ? 19.368 -10.737 -1.191 1.00 95.38 189 VAL A C 1
ATOM 1466 O O . VAL A 1 189 ? 18.487 -11.410 -0.696 1.00 95.38 189 VAL A O 1
ATOM 1469 N N . THR A 1 190 ? 19.767 -9.595 -0.635 1.00 97.31 190 THR A N 1
ATOM 1470 C CA . THR A 1 190 ? 19.110 -8.990 0.533 1.00 97.31 190 THR A CA 1
ATOM 1471 C C . THR A 1 190 ? 17.923 -8.139 0.101 1.00 97.31 190 THR A C 1
ATOM 1473 O O . THR A 1 190 ? 18.093 -7.148 -0.614 1.00 97.31 190 THR A O 1
ATOM 1476 N N . VAL A 1 191 ? 16.734 -8.475 0.589 1.00 97.38 191 VAL A N 1
ATOM 1477 C CA . VAL A 1 191 ? 15.502 -7.710 0.386 1.00 97.38 191 VAL A CA 1
ATOM 1478 C C . VAL A 1 191 ? 15.229 -6.851 1.619 1.00 97.38 191 VAL A C 1
ATOM 1480 O O . VAL A 1 191 ? 15.446 -7.259 2.756 1.00 97.38 191 VAL A O 1
ATOM 1483 N N . SER A 1 192 ? 14.779 -5.618 1.411 1.00 95.69 192 SER A N 1
ATOM 1484 C CA . SER A 1 192 ? 14.439 -4.684 2.487 1.00 95.69 192 SER A CA 1
ATOM 1485 C C . SER A 1 192 ? 13.288 -3.770 2.076 1.00 95.69 192 SER A C 1
ATOM 1487 O O . SER A 1 192 ? 13.074 -3.533 0.888 1.00 95.69 192 SER A O 1
ATOM 1489 N N . TYR A 1 193 ? 12.548 -3.252 3.056 1.00 92.31 193 TYR A N 1
ATOM 1490 C CA . TYR A 1 193 ? 11.468 -2.288 2.860 1.00 92.31 193 TYR A CA 1
ATOM 1491 C C . TYR A 1 193 ? 11.634 -1.158 3.870 1.00 92.31 193 TYR A C 1
ATOM 1493 O O . TYR A 1 193 ? 11.738 -1.391 5.073 1.00 92.31 193 TYR A O 1
ATOM 1501 N N . ASN A 1 194 ? 11.698 0.075 3.378 1.00 83.00 194 ASN A N 1
ATOM 1502 C CA . ASN A 1 194 ? 11.792 1.252 4.227 1.00 83.00 194 ASN A CA 1
ATOM 1503 C C . ASN A 1 194 ? 10.388 1.817 4.444 1.00 83.00 194 ASN A C 1
ATOM 1505 O O . ASN A 1 194 ? 9.826 2.416 3.534 1.00 83.00 194 ASN A O 1
ATOM 1509 N N . GLU A 1 195 ? 9.838 1.658 5.646 1.00 73.75 195 GLU A N 1
ATOM 1510 C CA . GLU A 1 195 ? 8.459 2.059 5.963 1.00 73.75 195 GLU A CA 1
ATOM 1511 C C . GLU A 1 195 ? 8.226 3.572 5.913 1.00 73.75 195 GLU A C 1
ATOM 1513 O O . GLU A 1 195 ? 7.110 4.026 5.639 1.00 73.75 195 GLU A O 1
ATOM 1518 N N . LEU A 1 196 ? 9.283 4.354 6.153 1.00 58.78 196 LEU A N 1
ATOM 1519 C CA . LEU A 1 196 ? 9.215 5.810 6.140 1.00 58.78 196 LEU A CA 1
ATOM 1520 C C . LEU A 1 196 ? 8.977 6.313 4.718 1.00 58.78 196 LEU A C 1
ATOM 1522 O O . LEU A 1 196 ? 8.069 7.108 4.481 1.00 58.78 196 LEU A O 1
ATOM 1526 N N . ILE A 1 197 ? 9.778 5.821 3.769 1.00 71.56 197 ILE A N 1
ATOM 1527 C CA . ILE A 1 197 ? 9.675 6.233 2.366 1.00 71.56 197 ILE A CA 1
ATOM 1528 C C . ILE A 1 197 ? 8.810 5.294 1.533 1.00 71.56 197 ILE A C 1
ATOM 1530 O O . ILE A 1 197 ? 8.530 5.647 0.408 1.00 71.56 197 ILE A O 1
ATOM 1534 N N . GLY A 1 198 ? 8.386 4.136 2.038 1.00 76.44 198 GLY A N 1
ATOM 1535 C CA . GLY A 1 198 ? 7.540 3.162 1.342 1.00 76.44 198 GLY A CA 1
ATOM 1536 C C . GLY A 1 198 ? 8.217 2.400 0.203 1.00 76.44 198 GLY A C 1
ATOM 1537 O O . GLY A 1 198 ? 7.530 1.975 -0.714 1.00 76.44 198 GLY A O 1
ATOM 1538 N N . LYS A 1 199 ? 9.545 2.257 0.186 1.00 84.69 199 LYS A N 1
ATOM 1539 C CA . LYS A 1 199 ? 10.264 1.649 -0.952 1.00 84.69 199 LYS A CA 1
ATOM 1540 C C . LYS A 1 199 ? 10.871 0.300 -0.600 1.00 84.69 199 LYS A C 1
ATOM 1542 O O . LYS A 1 199 ? 11.470 0.160 0.468 1.00 84.69 199 LYS A O 1
ATOM 1547 N N . PHE A 1 200 ? 10.768 -0.650 -1.527 1.00 93.06 200 PHE A N 1
ATOM 1548 C CA . PHE A 1 200 ? 11.533 -1.890 -1.495 1.00 93.06 200 PHE A CA 1
ATOM 1549 C C . PHE A 1 200 ? 12.928 -1.666 -2.069 1.00 93.06 200 PHE A C 1
ATOM 1551 O O . PHE A 1 200 ? 13.156 -0.801 -2.919 1.00 93.06 200 PHE A O 1
ATOM 1558 N N . ARG A 1 201 ? 13.876 -2.466 -1.596 1.00 94.19 201 ARG A N 1
ATOM 1559 C CA . ARG A 1 201 ? 15.239 -2.505 -2.105 1.00 94.19 201 ARG A CA 1
ATOM 1560 C C . ARG A 1 201 ? 15.750 -3.937 -2.095 1.00 94.19 201 ARG A C 1
ATOM 1562 O O . ARG A 1 201 ? 15.648 -4.614 -1.077 1.00 94.19 201 ARG A O 1
ATOM 1569 N N . PHE A 1 202 ? 16.329 -4.346 -3.215 1.00 95.69 202 PHE A N 1
ATOM 1570 C CA . PHE A 1 202 ? 16.958 -5.642 -3.437 1.00 95.69 202 PHE A CA 1
ATOM 1571 C C . PHE A 1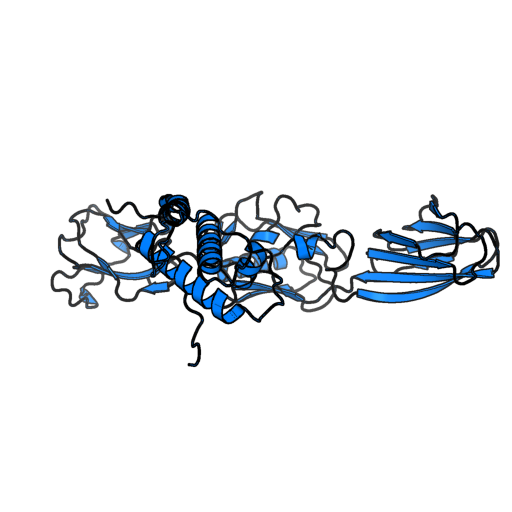 202 ? 18.449 -5.400 -3.652 1.00 95.69 202 PHE A C 1
ATOM 1573 O O . PHE A 1 202 ? 18.813 -4.520 -4.434 1.00 95.69 202 PHE A O 1
ATOM 1580 N N . VAL A 1 203 ? 19.308 -6.130 -2.946 1.00 94.19 203 VAL A N 1
ATOM 1581 C CA . VAL A 1 203 ? 20.765 -5.983 -3.031 1.00 94.19 203 VAL A CA 1
ATOM 1582 C C . VAL A 1 203 ? 21.413 -7.345 -3.190 1.00 94.19 203 VAL A C 1
ATOM 1584 O O . VAL A 1 203 ? 21.442 -8.117 -2.239 1.00 94.19 203 VAL A O 1
ATOM 1587 N N . ALA A 1 204 ? 21.964 -7.634 -4.361 1.00 93.12 204 ALA A N 1
ATOM 1588 C CA . ALA A 1 204 ? 22.779 -8.823 -4.552 1.00 93.12 204 ALA A CA 1
ATOM 1589 C C . ALA A 1 204 ? 24.158 -8.636 -3.906 1.00 93.12 204 ALA A C 1
ATOM 1591 O O . ALA A 1 204 ? 24.783 -7.581 -4.038 1.00 93.12 204 ALA A O 1
ATOM 1592 N N . ALA A 1 205 ? 24.643 -9.659 -3.204 1.00 92.19 205 ALA A N 1
ATOM 1593 C CA . ALA A 1 205 ? 25.944 -9.622 -2.539 1.00 92.19 205 ALA A CA 1
ATOM 1594 C C . ALA A 1 205 ? 27.115 -9.592 -3.539 1.00 92.19 205 ALA A C 1
ATOM 1596 O O . ALA A 1 205 ? 28.165 -9.018 -3.253 1.00 92.19 205 ALA A O 1
ATOM 1597 N N . SER A 1 206 ? 26.943 -10.220 -4.705 1.00 89.88 206 SER A N 1
ATOM 1598 C CA . SER A 1 206 ? 27.910 -10.263 -5.808 1.00 89.88 206 SER A CA 1
ATOM 1599 C C . SER A 1 206 ? 27.212 -10.701 -7.104 1.00 89.88 206 SER A C 1
ATOM 1601 O O . SER A 1 206 ? 26.005 -10.917 -7.089 1.00 89.88 206 SER A O 1
ATOM 1603 N N . GLY A 1 207 ? 27.951 -10.841 -8.207 1.00 86.56 207 GLY A N 1
ATOM 1604 C CA . GLY A 1 207 ? 27.424 -11.402 -9.456 1.00 86.56 207 GLY A CA 1
ATOM 1605 C C . GLY A 1 207 ? 26.553 -10.445 -10.273 1.00 86.56 207 GLY A C 1
ATOM 1606 O O . GLY A 1 207 ? 26.652 -9.225 -10.151 1.00 86.56 207 GLY A O 1
ATOM 1607 N N . THR A 1 208 ? 25.730 -11.016 -11.150 1.00 85.31 208 THR A N 1
ATOM 1608 C CA . THR A 1 208 ? 24.722 -10.287 -11.928 1.00 85.31 208 THR A CA 1
ATOM 1609 C C . THR A 1 208 ? 23.377 -10.466 -11.238 1.00 85.31 208 THR A C 1
ATOM 1611 O O . THR A 1 208 ? 23.055 -11.559 -10.793 1.00 85.31 208 THR A O 1
ATOM 1614 N N . PHE A 1 209 ? 22.583 -9.403 -11.132 1.00 87.81 209 PHE A N 1
ATOM 1615 C CA . PHE A 1 209 ? 21.216 -9.491 -10.630 1.00 87.81 209 PHE A CA 1
ATOM 1616 C C . PHE A 1 209 ? 20.312 -8.581 -11.447 1.00 87.81 209 PHE A C 1
ATOM 1618 O O . PHE A 1 209 ? 20.524 -7.370 -11.520 1.00 87.81 209 PHE A O 1
ATOM 1625 N N . ILE A 1 210 ? 19.320 -9.185 -12.091 1.00 87.38 210 ILE A N 1
ATOM 1626 C CA . ILE A 1 210 ? 18.400 -8.496 -12.990 1.00 87.38 210 ILE A CA 1
ATOM 1627 C C . ILE A 1 210 ? 16.989 -8.871 -12.574 1.00 87.38 210 ILE A C 1
ATOM 1629 O O . ILE A 1 210 ? 16.546 -9.991 -12.812 1.00 87.38 210 ILE A O 1
ATOM 1633 N N . LEU A 1 211 ? 16.273 -7.939 -11.951 1.00 90.38 211 LEU A N 1
ATOM 1634 C CA . LEU A 1 211 ? 14.897 -8.165 -11.526 1.00 90.38 211 LEU A CA 1
ATOM 1635 C C . LEU A 1 211 ? 13.945 -8.010 -12.724 1.00 90.38 211 LEU A C 1
ATOM 1637 O O . LEU A 1 211 ? 13.846 -6.946 -13.330 1.00 90.38 211 LEU A O 1
ATOM 1641 N N . LYS A 1 212 ? 13.221 -9.075 -13.064 1.00 89.19 212 LYS A N 1
ATOM 1642 C CA . LYS A 1 212 ? 12.377 -9.187 -14.262 1.00 89.19 212 LYS A CA 1
ATOM 1643 C C . LYS A 1 212 ? 10.898 -8.984 -13.957 1.00 89.19 212 LYS A C 1
ATOM 1645 O O . LYS A 1 212 ? 10.050 -9.797 -14.320 1.00 89.19 212 LYS A O 1
ATOM 1650 N N . LEU A 1 213 ? 10.557 -7.876 -13.300 1.00 87.50 213 LEU A N 1
ATOM 1651 C CA . LEU A 1 213 ? 9.179 -7.634 -12.859 1.00 87.50 213 LEU A CA 1
ATOM 1652 C C . LEU A 1 213 ? 8.200 -7.605 -14.034 1.00 87.50 213 LEU A C 1
ATOM 1654 O O . LEU A 1 213 ? 7.085 -8.082 -13.924 1.00 87.50 213 LEU A O 1
ATOM 1658 N N . PHE A 1 214 ? 8.592 -7.088 -15.185 1.00 83.94 214 PHE A N 1
ATOM 1659 C CA . PHE A 1 214 ? 7.621 -6.749 -16.220 1.00 83.94 214 PHE A CA 1
ATOM 1660 C C . PHE A 1 214 ? 7.996 -7.223 -17.627 1.00 83.94 214 PHE A C 1
ATOM 1662 O O . PHE A 1 214 ? 7.234 -7.020 -18.571 1.00 83.94 214 PHE A O 1
ATOM 1669 N N . ASN A 1 215 ? 9.158 -7.856 -17.755 1.00 80.94 215 ASN A N 1
ATOM 1670 C CA . ASN A 1 215 ? 9.738 -8.387 -18.988 1.00 80.94 215 ASN A CA 1
ATOM 1671 C C . ASN A 1 215 ? 10.118 -9.876 -18.854 1.00 80.94 215 ASN A C 1
ATOM 1673 O O . ASN A 1 215 ? 10.792 -10.424 -19.730 1.00 80.94 215 ASN A O 1
ATOM 1677 N N . GLY A 1 216 ? 9.721 -10.500 -17.744 1.00 83.12 216 GLY A N 1
ATOM 1678 C CA . GLY A 1 216 ? 9.865 -11.923 -17.494 1.00 83.12 216 GLY A CA 1
ATOM 1679 C C . GLY A 1 216 ? 8.789 -12.769 -18.175 1.00 83.12 216 GLY A C 1
ATOM 1680 O O . GLY A 1 216 ? 7.796 -12.261 -18.711 1.00 83.12 216 GLY A O 1
ATOM 1681 N N . THR A 1 217 ? 8.983 -14.081 -18.107 1.00 90.94 217 THR A N 1
ATOM 1682 C CA . THR A 1 217 ? 8.036 -15.114 -18.546 1.00 90.94 217 THR A CA 1
ATOM 1683 C C . THR A 1 217 ? 6.665 -14.948 -17.881 1.00 90.94 217 THR A C 1
ATOM 1685 O O . THR A 1 217 ? 5.635 -15.182 -18.515 1.00 90.94 217 THR A O 1
ATOM 1688 N N . TYR A 1 218 ? 6.631 -14.480 -16.627 1.00 91.25 218 TYR A N 1
ATOM 1689 C CA . TYR A 1 218 ? 5.410 -14.371 -15.817 1.00 91.25 218 TYR A CA 1
ATOM 1690 C C . TYR A 1 218 ? 4.921 -12.930 -15.596 1.00 91.25 218 TYR A C 1
ATOM 1692 O O . TYR A 1 218 ? 4.263 -12.627 -14.598 1.00 91.25 218 TYR A O 1
ATOM 1700 N N . SER A 1 219 ? 5.185 -12.029 -16.546 1.00 88.44 219 SER A N 1
ATOM 1701 C CA . SER A 1 219 ? 4.827 -10.599 -16.456 1.00 88.44 219 SER A CA 1
ATOM 1702 C C . SER A 1 219 ? 3.338 -10.303 -16.194 1.00 88.44 219 SER A C 1
ATOM 1704 O O . SER A 1 219 ? 3.013 -9.249 -15.657 1.00 88.44 219 SER A O 1
ATOM 1706 N N . TYR A 1 220 ? 2.422 -11.222 -16.515 1.00 86.25 220 TYR A N 1
ATOM 1707 C CA . TYR A 1 220 ? 0.977 -11.060 -16.292 1.00 86.25 220 TYR A CA 1
ATOM 1708 C C . TYR A 1 220 ? 0.527 -11.270 -14.835 1.00 86.25 220 TYR A C 1
ATOM 1710 O O . TYR A 1 220 ? -0.600 -10.911 -14.501 1.00 86.25 220 TYR A O 1
ATOM 1718 N N . ARG A 1 221 ? 1.378 -11.863 -13.985 1.00 94.12 221 ARG A N 1
ATOM 1719 C CA . ARG A 1 221 ? 1.100 -12.151 -12.561 1.00 94.12 221 ARG A CA 1
ATOM 1720 C C . ARG A 1 221 ? 2.161 -11.588 -11.608 1.00 94.12 221 ARG A C 1
ATOM 1722 O O . ARG A 1 221 ? 2.322 -12.035 -10.472 1.00 94.12 221 ARG A O 1
ATOM 1729 N N . THR A 1 222 ? 2.933 -10.635 -12.112 1.00 92.50 222 THR A N 1
ATOM 1730 C CA . THR A 1 222 ? 4.087 -10.062 -11.431 1.00 92.50 222 THR A CA 1
ATOM 1731 C C . THR A 1 222 ? 3.735 -9.249 -10.192 1.00 92.50 222 THR A C 1
ATOM 1733 O O . THR A 1 222 ? 2.714 -8.562 -10.128 1.00 92.50 222 THR A O 1
ATOM 1736 N N . MET A 1 223 ? 4.661 -9.234 -9.238 1.00 93.69 223 MET A N 1
ATOM 1737 C CA . MET A 1 223 ? 4.651 -8.336 -8.088 1.00 93.69 223 MET A CA 1
ATOM 1738 C C . MET A 1 223 ? 5.114 -6.910 -8.400 1.00 93.69 223 MET A C 1
ATOM 1740 O O . MET A 1 223 ? 5.162 -6.096 -7.484 1.00 93.69 223 MET A O 1
ATOM 1744 N N . GLY A 1 224 ? 5.434 -6.572 -9.654 1.00 90.75 224 GLY A N 1
ATOM 1745 C CA . GLY A 1 224 ? 6.031 -5.283 -10.013 1.00 90.75 224 GLY A CA 1
ATOM 1746 C C . GLY A 1 224 ? 5.324 -4.069 -9.409 1.00 90.75 224 GLY A C 1
ATOM 1747 O O . GLY A 1 224 ? 5.935 -3.293 -8.677 1.00 90.75 224 GLY A O 1
ATOM 1748 N N . TYR A 1 225 ? 4.010 -3.955 -9.607 1.00 82.44 225 TYR A N 1
ATOM 1749 C CA . TYR A 1 225 ? 3.233 -2.868 -9.004 1.00 82.44 225 TYR A CA 1
ATOM 1750 C C . TYR A 1 225 ? 3.193 -2.932 -7.473 1.00 82.44 225 TYR A C 1
ATOM 1752 O O . TYR A 1 225 ? 3.268 -1.895 -6.821 1.00 82.44 225 TYR A O 1
ATOM 1760 N N . THR A 1 226 ? 3.090 -4.135 -6.896 1.00 89.44 226 THR A N 1
ATOM 1761 C CA . THR A 1 226 ? 3.097 -4.343 -5.438 1.00 89.44 226 THR A CA 1
ATOM 1762 C C . THR A 1 226 ? 4.394 -3.839 -4.813 1.00 89.44 226 THR A C 1
ATOM 1764 O O . THR A 1 226 ? 4.369 -3.283 -3.721 1.00 89.44 226 THR A O 1
ATOM 1767 N N . LEU A 1 227 ? 5.510 -4.010 -5.522 1.00 91.88 227 LEU A N 1
ATOM 1768 C CA . LEU A 1 227 ? 6.844 -3.595 -5.103 1.00 91.88 227 LEU A CA 1
ATOM 1769 C C . LEU A 1 227 ? 7.173 -2.156 -5.499 1.00 91.88 227 LEU A C 1
ATOM 1771 O O . LEU A 1 227 ? 8.286 -1.713 -5.247 1.00 91.88 227 LEU A O 1
ATOM 1775 N N . GLY A 1 228 ? 6.245 -1.414 -6.103 1.00 86.44 228 GLY A N 1
ATOM 1776 C CA . GLY A 1 228 ? 6.463 -0.017 -6.470 1.00 86.44 228 GLY A CA 1
ATOM 1777 C C . GLY A 1 228 ? 7.349 0.188 -7.699 1.00 86.44 228 GLY A C 1
ATOM 1778 O O . GLY A 1 228 ? 8.008 1.218 -7.815 1.00 86.44 228 GLY A O 1
ATOM 1779 N N . CYS A 1 229 ? 7.368 -0.779 -8.610 1.00 85.06 229 CYS A N 1
ATOM 1780 C CA . CYS A 1 229 ? 7.966 -0.629 -9.932 1.00 85.06 229 CYS A CA 1
ATOM 1781 C C . CYS A 1 229 ? 7.022 0.171 -10.841 1.00 85.06 229 CYS A C 1
ATOM 1783 O O . CYS A 1 229 ? 5.821 -0.118 -10.914 1.00 85.06 229 CYS A O 1
ATOM 1785 N N . ASP A 1 230 ? 7.554 1.185 -11.520 1.00 76.75 230 ASP A N 1
ATOM 1786 C CA . ASP A 1 230 ? 6.825 1.985 -12.500 1.00 76.75 230 ASP A CA 1
ATOM 1787 C C . ASP A 1 230 ? 7.097 1.434 -13.904 1.00 76.75 230 ASP A C 1
ATOM 1789 O O . ASP A 1 230 ? 8.129 1.751 -14.484 1.00 76.75 230 ASP A O 1
ATOM 1793 N N . PRO A 1 231 ? 6.187 0.667 -14.528 1.00 70.19 231 PRO A N 1
ATOM 1794 C CA . PRO A 1 231 ? 6.433 0.147 -15.867 1.00 70.19 231 PRO A CA 1
ATOM 1795 C C . PRO A 1 231 ? 6.576 1.264 -16.909 1.00 70.19 231 PRO A C 1
ATOM 1797 O O . PRO A 1 231 ? 7.215 1.069 -17.930 1.00 70.19 231 PRO A O 1
ATOM 1800 N N . ALA A 1 232 ? 6.061 2.475 -16.700 1.00 62.38 232 ALA A N 1
ATOM 1801 C CA . ALA A 1 232 ? 6.326 3.547 -17.658 1.00 62.38 232 ALA A CA 1
ATOM 1802 C C . ALA A 1 232 ? 7.782 4.038 -17.598 1.00 62.38 232 ALA A C 1
ATOM 1804 O O . ALA A 1 232 ? 8.247 4.639 -18.560 1.00 62.38 232 ALA A O 1
ATOM 1805 N N . VAL A 1 233 ? 8.509 3.785 -16.513 1.00 59.53 233 VAL A N 1
ATOM 1806 C CA . VAL A 1 233 ? 9.942 4.089 -16.374 1.00 59.53 233 VAL A CA 1
ATOM 1807 C C . VAL A 1 233 ? 10.778 2.829 -16.641 1.00 59.53 233 VAL A C 1
ATOM 1809 O O . VAL A 1 233 ? 11.777 2.882 -17.352 1.00 59.53 233 VAL A O 1
ATOM 1812 N N . ASP A 1 234 ? 10.286 1.677 -16.193 1.00 59.28 234 ASP A N 1
ATOM 1813 C CA . ASP A 1 234 ? 11.010 0.405 -16.167 1.00 59.28 234 ASP A CA 1
ATOM 1814 C C . ASP A 1 234 ? 10.673 -0.514 -17.349 1.00 59.28 234 ASP A C 1
ATOM 1816 O O . ASP A 1 234 ? 11.509 -1.311 -17.764 1.00 59.28 234 ASP A O 1
ATOM 1820 N N . GLN A 1 235 ? 9.472 -0.398 -17.932 1.00 48.66 235 GLN A N 1
ATOM 1821 C CA . GLN A 1 235 ? 9.090 -1.036 -19.204 1.00 48.66 235 GLN A CA 1
ATOM 1822 C C . GLN A 1 235 ? 9.164 -0.105 -20.415 1.00 48.66 235 GLN A C 1
ATOM 1824 O O . GLN A 1 235 ? 9.276 -0.626 -21.519 1.00 48.66 235 GLN A O 1
ATOM 1829 N N . SER A 1 236 ? 9.094 1.232 -20.313 1.00 36.75 236 SER A N 1
ATOM 1830 C CA . SER A 1 236 ? 9.248 2.088 -21.523 1.00 36.75 236 SER A CA 1
ATOM 1831 C C . SER A 1 236 ? 10.622 1.938 -22.179 1.00 36.75 236 SER A C 1
ATOM 1833 O O . SER A 1 236 ? 10.853 2.329 -23.323 1.00 36.75 236 SER A O 1
ATOM 1835 N N . THR A 1 237 ? 11.499 1.254 -21.466 1.00 39.69 237 THR A N 1
ATOM 1836 C CA . THR A 1 237 ? 12.832 0.863 -21.841 1.00 39.69 237 THR A CA 1
ATOM 1837 C C . THR A 1 237 ? 12.911 -0.576 -22.368 1.00 39.69 237 THR A C 1
ATOM 1839 O O . THR A 1 237 ? 14.002 -1.066 -22.658 1.00 39.69 237 THR A O 1
ATOM 1842 N N . LEU A 1 238 ? 11.757 -1.215 -22.615 1.00 40.62 238 LEU A N 1
ATOM 1843 C CA . LEU A 1 238 ? 11.609 -2.374 -23.507 1.00 40.62 238 LEU A CA 1
ATOM 1844 C C . LEU A 1 238 ? 12.063 -2.048 -24.936 1.00 40.62 238 LEU A C 1
ATOM 1846 O O . LEU A 1 238 ? 12.350 -2.972 -25.688 1.00 40.62 238 LEU A O 1
ATOM 1850 N N . ASN A 1 239 ? 12.188 -0.757 -25.277 1.00 40.88 239 ASN A N 1
ATOM 1851 C CA . ASN A 1 239 ? 12.935 -0.309 -26.450 1.00 40.88 239 ASN A CA 1
ATOM 1852 C C . ASN A 1 239 ? 14.297 0.337 -26.142 1.00 40.88 239 ASN A C 1
ATOM 1854 O O . ASN A 1 239 ? 15.125 0.318 -27.044 1.00 40.88 239 ASN A O 1
ATOM 1858 N N . ALA A 1 240 ? 14.558 0.867 -24.936 1.00 38.03 240 ALA A N 1
ATOM 1859 C CA . ALA A 1 240 ? 15.892 1.265 -24.447 1.00 38.03 240 ALA A CA 1
ATOM 1860 C C . ALA A 1 240 ? 15.839 1.889 -23.026 1.00 38.03 240 ALA A C 1
ATOM 1862 O O . ALA A 1 240 ? 15.054 2.811 -22.847 1.00 38.03 240 ALA A O 1
ATOM 1863 N N . PHE A 1 241 ? 16.714 1.500 -22.074 1.00 45.84 241 PHE A N 1
ATOM 1864 C CA . PHE A 1 241 ? 17.160 2.307 -20.891 1.00 45.84 241 PHE A CA 1
ATOM 1865 C C . PHE A 1 241 ? 16.580 2.205 -19.442 1.00 45.84 241 PHE A C 1
ATOM 1867 O O . PHE A 1 241 ? 16.489 3.225 -18.770 1.00 45.84 241 PHE A O 1
ATOM 1874 N N . ASN A 1 242 ? 16.293 1.032 -18.864 1.00 38.59 242 ASN A N 1
ATOM 1875 C CA . ASN A 1 242 ? 16.440 0.819 -17.404 1.00 38.59 242 ASN A CA 1
ATOM 1876 C C . ASN A 1 242 ? 17.152 -0.509 -17.074 1.00 38.59 242 ASN A C 1
ATOM 1878 O O . ASN A 1 242 ? 16.651 -1.358 -16.346 1.00 38.59 242 ASN A O 1
ATOM 1882 N N . TRP A 1 243 ? 18.311 -0.710 -17.704 1.00 46.59 243 TRP A N 1
ATOM 1883 C CA . TRP A 1 243 ? 19.105 -1.939 -17.633 1.00 46.59 243 TRP A CA 1
ATOM 1884 C C . TRP A 1 243 ? 20.470 -1.568 -17.039 1.00 46.59 243 TRP A C 1
ATOM 1886 O O . TRP A 1 243 ? 21.418 -1.328 -17.777 1.00 46.59 243 TRP A O 1
ATOM 1896 N N . GLY A 1 244 ? 20.549 -1.405 -15.714 1.00 44.19 244 GLY A N 1
ATOM 1897 C CA . GLY A 1 244 ? 21.805 -1.109 -15.009 1.00 44.19 244 GLY A CA 1
ATOM 1898 C C . GLY A 1 244 ? 22.615 0.076 -15.567 1.00 44.19 244 GLY A C 1
ATOM 1899 O O . GLY A 1 244 ? 22.114 0.939 -16.292 1.00 44.19 244 GLY A O 1
ATOM 1900 N N . SER A 1 245 ? 23.897 0.140 -15.200 1.00 42.56 245 SER A N 1
ATOM 1901 C CA . SER A 1 245 ? 24.837 1.022 -15.890 1.00 42.56 245 SER A CA 1
ATOM 1902 C C . SER A 1 245 ? 25.161 0.384 -17.235 1.00 42.56 245 SER A C 1
ATOM 1904 O O . SER A 1 245 ? 25.797 -0.663 -17.302 1.00 42.56 245 SER A O 1
ATOM 1906 N N . TRP A 1 246 ? 24.707 1.009 -18.311 1.00 45.03 246 TRP A N 1
ATOM 1907 C CA . TRP A 1 246 ? 25.070 0.611 -19.659 1.00 45.03 246 TRP A CA 1
ATOM 1908 C C . TRP A 1 246 ? 26.558 0.870 -19.873 1.00 45.03 246 TRP A C 1
ATOM 1910 O O . TRP A 1 246 ? 26.993 2.020 -19.962 1.00 45.03 246 TRP A O 1
ATOM 1920 N N . ASN A 1 247 ? 27.341 -0.199 -19.954 1.00 49.97 247 ASN A N 1
ATOM 1921 C CA . ASN A 1 247 ? 28.698 -0.085 -20.452 1.00 49.97 247 ASN A CA 1
ATOM 1922 C C . ASN A 1 247 ? 28.615 0.047 -21.972 1.00 49.97 247 ASN A C 1
ATOM 1924 O O . ASN A 1 247 ? 27.970 -0.754 -22.652 1.00 49.97 247 ASN A O 1
ATOM 1928 N N . HIS A 1 248 ? 29.220 1.115 -22.479 1.00 51.41 248 HIS A N 1
ATOM 1929 C CA . HIS A 1 248 ? 29.413 1.307 -23.901 1.00 51.41 248 HIS A CA 1
ATOM 1930 C C . HIS A 1 248 ? 30.762 0.709 -24.251 1.00 51.41 248 HIS A C 1
ATOM 1932 O O . HIS A 1 248 ? 31.788 1.198 -23.773 1.00 51.41 248 HIS A O 1
ATOM 1938 N N . ASP A 1 249 ? 30.745 -0.338 -25.059 1.00 58.28 249 ASP A N 1
ATOM 1939 C CA . ASP A 1 249 ? 31.964 -0.886 -25.621 1.00 58.28 249 ASP A CA 1
ATOM 1940 C C . ASP A 1 249 ? 31.952 -0.711 -27.139 1.00 58.28 249 ASP A C 1
ATOM 1942 O O . ASP A 1 249 ? 30.906 -0.770 -27.797 1.00 58.28 249 ASP A O 1
ATOM 1946 N N . THR A 1 250 ? 33.131 -0.420 -27.676 1.00 61.09 250 THR A N 1
ATOM 1947 C CA . THR A 1 250 ? 33.349 -0.110 -29.088 1.00 61.09 250 THR A CA 1
ATOM 1948 C C . THR A 1 250 ? 34.344 -1.105 -29.649 1.00 61.09 250 THR A C 1
ATOM 1950 O O . THR A 1 250 ? 35.529 -1.076 -29.312 1.00 61.09 250 THR A O 1
ATOM 1953 N N . GLY A 1 251 ? 33.863 -1.977 -30.530 1.00 64.81 251 GLY A N 1
ATOM 1954 C CA . GLY A 1 251 ? 34.700 -2.890 -31.294 1.00 64.81 251 GLY A CA 1
ATOM 1955 C C . GLY A 1 251 ? 34.919 -2.370 -32.709 1.00 64.81 251 GLY A C 1
ATOM 1956 O O . GLY A 1 251 ? 33.966 -2.003 -33.397 1.00 64.81 251 GLY A O 1
ATOM 1957 N N . THR A 1 252 ? 36.164 -2.397 -33.182 1.00 67.38 252 THR A N 1
ATOM 1958 C CA . THR A 1 252 ? 36.471 -2.150 -34.595 1.00 67.38 252 THR A CA 1
ATOM 1959 C C . THR A 1 252 ? 36.622 -3.477 -35.316 1.00 67.38 252 THR A C 1
ATOM 1961 O O . THR A 1 252 ? 37.522 -4.261 -35.012 1.00 67.38 252 THR A O 1
ATOM 1964 N N . VAL A 1 253 ? 35.783 -3.715 -36.320 1.00 64.94 253 VAL A N 1
ATOM 1965 C CA . VAL A 1 253 ? 35.885 -4.890 -37.183 1.00 64.94 253 VAL A CA 1
ATOM 1966 C C . VAL A 1 253 ? 36.427 -4.479 -38.538 1.00 64.94 253 VAL A C 1
ATOM 1968 O O . VAL A 1 253 ? 35.834 -3.660 -39.237 1.00 64.94 253 VAL A O 1
ATOM 1971 N N . THR A 1 254 ? 37.549 -5.081 -38.929 1.00 67.12 254 THR A N 1
ATOM 1972 C CA . THR A 1 254 ? 38.078 -4.964 -40.293 1.00 67.12 254 THR A CA 1
ATOM 1973 C C . THR A 1 254 ? 37.671 -6.203 -41.079 1.00 67.12 254 THR A C 1
ATOM 1975 O O . THR A 1 254 ? 37.975 -7.323 -40.667 1.00 67.12 254 THR A O 1
ATOM 1978 N N . ALA A 1 255 ? 36.976 -6.017 -42.202 1.00 61.44 255 ALA A N 1
ATOM 1979 C CA . ALA A 1 255 ? 36.580 -7.121 -43.070 1.00 61.44 255 ALA A CA 1
ATOM 1980 C C . ALA A 1 255 ? 37.824 -7.862 -43.597 1.00 61.44 255 ALA A C 1
ATOM 1982 O O . ALA A 1 255 ? 38.682 -7.263 -44.249 1.00 61.44 255 ALA A O 1
ATOM 1983 N N . ILE A 1 256 ? 37.916 -9.164 -43.301 1.00 56.53 256 ILE A N 1
ATOM 1984 C CA . ILE A 1 256 ? 39.140 -9.968 -43.480 1.00 56.53 256 ILE A CA 1
ATOM 1985 C C . ILE A 1 256 ? 39.370 -10.351 -44.957 1.00 56.53 256 ILE A C 1
ATOM 1987 O O . ILE A 1 256 ? 40.516 -10.477 -45.377 1.00 56.53 256 ILE A O 1
ATOM 1991 N N . ALA A 1 257 ? 38.306 -10.503 -45.753 1.00 61.78 257 ALA A N 1
ATOM 1992 C CA . ALA A 1 257 ? 38.309 -10.659 -47.215 1.00 61.78 257 ALA A CA 1
ATOM 1993 C C . ALA A 1 257 ? 36.852 -10.733 -47.716 1.00 61.78 257 ALA A C 1
ATOM 1995 O O . ALA A 1 257 ? 35.960 -11.078 -46.937 1.00 61.78 257 ALA A O 1
ATOM 1996 N N . SER A 1 258 ? 36.597 -10.482 -49.009 1.00 62.34 258 SER A N 1
ATOM 1997 C CA . SER A 1 258 ? 35.277 -10.765 -49.602 1.00 62.34 258 SER A CA 1
ATOM 1998 C C . SER A 1 258 ? 34.932 -12.247 -49.406 1.00 62.34 258 SER A C 1
ATOM 2000 O O . SER A 1 258 ? 35.691 -13.110 -49.851 1.00 62.34 258 SER A O 1
ATOM 2002 N N . GLY A 1 259 ? 33.812 -12.547 -48.751 1.00 63.81 259 GLY A N 1
ATOM 2003 C CA . GLY A 1 259 ? 33.383 -13.925 -48.458 1.00 63.81 259 GLY A CA 1
ATOM 2004 C C . GLY A 1 259 ? 33.596 -14.405 -47.013 1.00 63.81 259 GLY A C 1
ATOM 2005 O O . GLY A 1 259 ? 33.091 -15.471 -46.673 1.00 63.81 259 GLY A O 1
ATOM 2006 N N . SER A 1 260 ? 34.275 -13.638 -46.150 1.00 70.94 260 SER A N 1
ATOM 2007 C CA . SER A 1 260 ? 34.524 -14.020 -44.747 1.00 70.94 260 SER A CA 1
ATOM 2008 C C . SER A 1 260 ? 33.778 -13.110 -43.770 1.00 70.94 260 SER A C 1
ATOM 2010 O O . SER A 1 260 ? 33.935 -11.892 -43.817 1.00 70.94 260 SER A O 1
ATOM 2012 N N . ALA A 1 261 ? 32.993 -13.694 -42.859 1.00 73.31 261 ALA A N 1
ATOM 2013 C CA . ALA A 1 261 ? 32.335 -12.955 -41.782 1.00 73.31 261 ALA A CA 1
ATOM 2014 C C . ALA A 1 261 ? 33.284 -12.771 -40.590 1.00 73.31 261 ALA A C 1
ATOM 2016 O O . ALA A 1 261 ? 33.964 -13.711 -40.175 1.00 73.31 261 ALA A O 1
ATOM 2017 N N . ALA A 1 262 ? 33.298 -11.575 -40.015 1.00 75.06 262 ALA A N 1
ATOM 2018 C CA . ALA A 1 262 ? 33.894 -11.349 -38.710 1.00 75.06 262 ALA A CA 1
ATOM 2019 C C . ALA A 1 262 ? 32.867 -11.675 -37.623 1.00 75.06 262 ALA A C 1
ATOM 2021 O O . ALA A 1 262 ? 31.694 -11.320 -37.749 1.00 75.06 262 ALA A O 1
ATOM 2022 N N . ILE A 1 263 ? 33.306 -12.356 -36.565 1.00 74.31 263 ILE A N 1
ATOM 2023 C CA . ILE A 1 263 ? 32.460 -12.696 -35.420 1.00 74.31 263 ILE A CA 1
ATOM 2024 C C . ILE A 1 263 ? 32.895 -11.829 -34.248 1.00 74.31 263 ILE A C 1
ATOM 2026 O O . ILE A 1 263 ? 34.042 -11.908 -33.813 1.00 74.31 263 ILE A O 1
ATOM 2030 N N . ILE A 1 264 ? 31.973 -11.019 -33.746 1.00 72.94 264 ILE A N 1
ATOM 2031 C CA . ILE A 1 264 ? 32.110 -10.336 -32.467 1.00 72.94 264 ILE A CA 1
ATOM 2032 C C . ILE A 1 264 ? 31.411 -11.222 -31.443 1.00 72.94 264 ILE A C 1
ATOM 2034 O O . ILE A 1 264 ? 30.182 -11.329 -31.445 1.00 72.94 264 ILE A O 1
ATOM 2038 N N . SER A 1 265 ? 32.196 -11.904 -30.614 1.00 72.56 265 SER A N 1
ATOM 2039 C CA . SER A 1 265 ? 31.668 -12.545 -29.412 1.00 72.56 265 SER A CA 1
ATOM 2040 C C . SER A 1 265 ? 31.334 -11.456 -28.404 1.00 72.56 265 SER A C 1
ATOM 2042 O O . SER A 1 265 ? 32.154 -10.571 -28.172 1.00 72.56 265 SER A O 1
ATOM 2044 N N . LEU A 1 266 ? 30.134 -11.512 -27.842 1.00 66.62 266 LEU A N 1
ATOM 2045 C CA . LEU A 1 266 ? 29.695 -10.587 -26.811 1.00 66.62 266 LEU A CA 1
ATOM 2046 C C . LEU A 1 266 ? 29.745 -11.338 -25.485 1.00 66.62 266 LEU A C 1
ATOM 2048 O O . LEU A 1 266 ? 29.136 -12.400 -25.352 1.00 66.62 266 LEU A O 1
ATOM 2052 N N . ASP A 1 267 ? 30.463 -10.793 -24.507 1.00 54.31 267 ASP A N 1
ATOM 2053 C CA . ASP A 1 267 ? 30.615 -11.434 -23.195 1.00 54.31 267 ASP A CA 1
ATOM 2054 C C . ASP A 1 267 ? 29.283 -11.495 -22.422 1.00 54.31 267 ASP A C 1
ATOM 2056 O O . ASP A 1 267 ? 29.132 -12.286 -21.493 1.00 54.31 267 ASP A O 1
ATOM 2060 N N . GLN A 1 268 ? 28.302 -10.665 -22.805 1.00 58.44 268 GLN A N 1
ATOM 2061 C CA . GLN A 1 268 ? 26.983 -10.550 -22.179 1.00 58.44 268 GLN A CA 1
ATOM 2062 C C . GLN A 1 268 ? 25.891 -10.302 -23.231 1.00 58.44 268 GLN A C 1
ATOM 2064 O O . GLN A 1 268 ? 26.170 -9.871 -24.350 1.00 58.44 268 GLN A O 1
ATOM 2069 N N . ARG A 1 269 ? 24.622 -10.563 -22.880 1.00 58.31 269 ARG A N 1
ATOM 2070 C CA . ARG A 1 269 ? 23.481 -10.285 -23.770 1.00 58.31 269 ARG A CA 1
ATOM 2071 C C . ARG A 1 269 ? 23.359 -8.773 -23.983 1.00 58.31 269 ARG A C 1
ATOM 2073 O O . ARG A 1 269 ? 23.096 -8.030 -23.039 1.00 58.31 269 ARG A O 1
ATOM 2080 N N . CYS A 1 270 ? 23.540 -8.318 -25.218 1.00 56.38 270 CYS A N 1
ATOM 2081 C CA . CYS A 1 270 ? 23.384 -6.904 -25.564 1.00 56.38 270 CYS A CA 1
ATOM 2082 C C . CYS A 1 270 ? 21.906 -6.520 -25.697 1.00 56.38 270 CYS A C 1
ATOM 2084 O O . CYS A 1 270 ? 21.058 -7.378 -25.936 1.00 56.38 270 CYS A O 1
ATOM 2086 N N . GLY A 1 271 ? 21.595 -5.235 -25.515 1.00 55.94 271 GLY A N 1
ATOM 2087 C CA . GLY A 1 271 ? 20.244 -4.698 -25.705 1.00 55.94 271 GLY A CA 1
ATOM 2088 C C . GLY A 1 271 ? 20.100 -3.883 -26.986 1.00 55.94 271 GLY A C 1
ATOM 2089 O O . GLY A 1 271 ? 19.139 -4.070 -27.729 1.00 55.94 271 GLY A O 1
ATOM 2090 N N . ILE A 1 272 ? 21.063 -3.000 -27.261 1.00 64.75 272 ILE A N 1
ATOM 2091 C CA . ILE A 1 272 ? 21.119 -2.212 -28.496 1.00 64.75 272 ILE A CA 1
ATOM 2092 C C . ILE A 1 272 ? 22.489 -2.400 -29.119 1.00 64.75 272 ILE A C 1
ATOM 2094 O O . ILE A 1 272 ? 23.516 -2.270 -28.454 1.00 64.75 272 ILE A O 1
ATOM 2098 N N . ILE A 1 273 ? 22.484 -2.694 -30.410 1.00 66.44 273 ILE A N 1
ATOM 2099 C CA . ILE A 1 273 ? 23.688 -2.770 -31.223 1.00 66.44 273 ILE A CA 1
ATOM 2100 C C . ILE A 1 273 ? 23.580 -1.677 -32.265 1.00 66.44 273 ILE A C 1
ATOM 2102 O O . ILE A 1 273 ? 22.666 -1.686 -33.088 1.00 66.44 273 ILE A O 1
ATOM 2106 N N . GLU A 1 274 ? 24.505 -0.735 -32.218 1.00 74.75 274 GLU A N 1
ATOM 2107 C CA . GLU A 1 274 ? 24.682 0.286 -33.231 1.00 74.75 274 GLU A CA 1
ATOM 2108 C C . GLU A 1 274 ? 25.857 -0.102 -34.123 1.00 74.75 274 GLU A C 1
ATOM 2110 O O . GLU A 1 274 ? 26.982 -0.283 -33.656 1.00 74.75 274 GLU A O 1
ATOM 2115 N N . VAL A 1 275 ? 25.601 -0.234 -35.421 1.00 72.19 275 VAL A N 1
ATOM 2116 C CA . VAL A 1 275 ? 26.663 -0.456 -36.405 1.00 72.19 275 VAL A CA 1
ATOM 2117 C C . VAL A 1 275 ? 26.808 0.792 -37.257 1.00 72.19 275 VAL A C 1
ATOM 2119 O O . VAL A 1 275 ? 25.845 1.255 -37.877 1.00 72.19 275 VAL A O 1
ATOM 2122 N N . GLU A 1 276 ? 28.023 1.331 -37.294 1.00 77.50 276 GLU A N 1
ATOM 2123 C CA . GLU A 1 276 ? 28.385 2.489 -38.099 1.00 77.50 276 GLU A CA 1
ATOM 2124 C C . GLU A 1 276 ? 29.455 2.099 -39.128 1.00 77.50 276 GLU A C 1
ATOM 2126 O O . GLU A 1 276 ? 30.531 1.588 -38.808 1.00 77.50 276 GLU A O 1
ATOM 2131 N N . ASN A 1 277 ? 29.151 2.335 -40.408 1.00 72.19 277 ASN A N 1
ATOM 2132 C CA . ASN A 1 277 ? 30.127 2.186 -41.486 1.00 72.19 277 ASN A CA 1
ATOM 2133 C C . ASN A 1 277 ? 31.027 3.427 -41.524 1.00 72.19 277 ASN A C 1
ATOM 2135 O O . ASN A 1 277 ? 30.689 4.441 -42.143 1.00 72.19 277 ASN A O 1
ATOM 2139 N N . THR A 1 278 ? 32.194 3.334 -40.888 1.00 72.94 278 THR A N 1
ATOM 2140 C CA . THR A 1 278 ? 33.146 4.449 -40.787 1.00 72.94 278 THR A CA 1
ATOM 2141 C C . THR A 1 278 ? 33.898 4.706 -42.095 1.00 72.94 278 THR A C 1
ATOM 2143 O O . THR A 1 278 ? 34.356 5.824 -42.334 1.00 72.94 278 THR A O 1
ATOM 2146 N N . THR A 1 279 ? 33.963 3.718 -42.997 1.00 69.00 279 THR A N 1
ATOM 2147 C CA . THR A 1 279 ? 34.608 3.863 -44.315 1.00 69.00 279 THR A CA 1
ATOM 2148 C C . THR A 1 279 ? 33.810 4.676 -45.337 1.00 69.00 279 THR A C 1
ATOM 2150 O O . THR A 1 279 ? 34.375 5.071 -46.356 1.00 69.00 279 THR A O 1
ATOM 2153 N N . LYS A 1 280 ? 32.523 4.968 -45.080 1.00 67.56 280 LYS A N 1
ATOM 2154 C CA . LYS A 1 280 ? 31.630 5.765 -45.955 1.00 67.56 280 LYS A CA 1
ATOM 2155 C C . LYS A 1 280 ? 31.530 5.278 -47.412 1.00 67.56 280 LYS A C 1
ATOM 2157 O O . LYS A 1 280 ? 31.120 6.039 -48.285 1.00 67.56 280 LYS A O 1
ATOM 2162 N N . ALA A 1 281 ? 31.889 4.027 -47.681 1.00 67.81 281 ALA A N 1
ATOM 2163 C CA . ALA A 1 281 ? 31.690 3.398 -48.980 1.00 67.81 281 ALA A CA 1
ATOM 2164 C C . ALA A 1 281 ? 30.249 2.865 -49.101 1.00 67.81 281 ALA A C 1
ATOM 2166 O O . ALA A 1 281 ? 29.695 2.364 -48.117 1.00 67.81 281 ALA A O 1
ATOM 2167 N N . GLU A 1 282 ? 29.652 2.980 -50.291 1.00 70.00 282 GLU A N 1
ATOM 2168 C CA . GLU A 1 282 ? 28.326 2.439 -50.634 1.00 70.00 282 GLU A CA 1
ATOM 2169 C C . GLU A 1 282 ? 28.360 0.900 -50.656 1.00 70.00 282 GLU A C 1
ATOM 2171 O O . GLU A 1 282 ? 28.502 0.279 -51.707 1.00 70.00 282 GLU A O 1
ATOM 2176 N N . ASN A 1 283 ? 28.269 0.274 -49.480 1.00 69.38 283 ASN A N 1
ATOM 2177 C CA . ASN A 1 283 ? 28.459 -1.169 -49.315 1.00 69.38 283 ASN A CA 1
ATOM 2178 C C . ASN A 1 283 ? 27.307 -1.785 -48.537 1.00 69.38 283 ASN A C 1
ATOM 2180 O O . ASN A 1 283 ? 27.005 -1.317 -47.446 1.00 69.38 283 ASN A O 1
ATOM 2184 N N . ASN A 1 284 ? 26.736 -2.897 -48.993 1.00 78.44 284 ASN A N 1
ATOM 2185 C CA . ASN A 1 284 ? 25.771 -3.596 -48.150 1.00 78.44 284 ASN A CA 1
ATOM 2186 C C . ASN A 1 284 ? 26.472 -4.171 -46.916 1.00 78.44 284 ASN A C 1
ATOM 2188 O O . ASN A 1 284 ? 27.536 -4.792 -47.005 1.00 78.44 284 ASN A O 1
ATOM 2192 N N . LEU A 1 285 ? 25.853 -3.942 -45.763 1.00 76.56 285 LEU A N 1
ATOM 2193 C CA . LEU A 1 285 ? 26.241 -4.533 -44.497 1.00 76.56 285 LEU A CA 1
ATOM 2194 C C . LEU A 1 285 ? 25.293 -5.694 -44.229 1.00 76.56 285 LEU A C 1
ATOM 2196 O O . LEU A 1 285 ? 24.080 -5.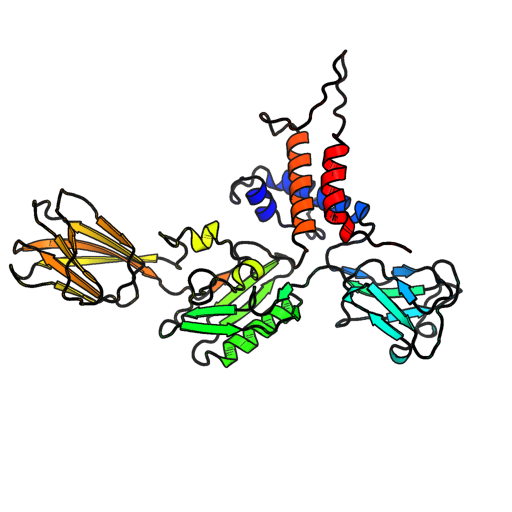522 -44.236 1.00 76.56 285 LEU A O 1
ATOM 2200 N N . HIS A 1 286 ? 25.829 -6.874 -43.968 1.00 82.31 286 HIS A N 1
ATOM 2201 C CA . HIS A 1 286 ? 25.030 -8.048 -43.659 1.00 82.31 286 HIS A CA 1
ATOM 2202 C C . HIS A 1 286 ? 25.295 -8.432 -42.213 1.00 82.31 286 HIS A C 1
ATOM 2204 O O . HIS A 1 286 ? 26.434 -8.723 -41.844 1.00 82.31 286 HIS A O 1
ATOM 2210 N N . VAL A 1 287 ? 24.252 -8.422 -41.389 1.00 80.25 287 VAL A N 1
ATOM 2211 C CA . VAL A 1 287 ? 24.363 -8.731 -39.959 1.00 80.25 287 VAL A CA 1
ATOM 2212 C C . VAL A 1 287 ? 23.564 -9.986 -39.654 1.00 80.25 287 VAL A C 1
ATOM 2214 O O . VAL A 1 287 ? 22.421 -10.125 -40.088 1.00 80.25 287 VAL A O 1
ATOM 2217 N N . SER A 1 288 ? 24.171 -10.903 -38.913 1.00 82.88 288 SER A N 1
ATOM 2218 C CA . SER A 1 288 ? 23.497 -12.048 -38.313 1.00 82.88 288 SER A CA 1
ATOM 2219 C C . SER A 1 288 ? 23.757 -12.062 -36.809 1.00 82.88 288 SER A C 1
ATOM 2221 O O . SER A 1 288 ? 24.843 -11.707 -36.351 1.00 82.88 288 SER A O 1
ATOM 2223 N N . PHE A 1 289 ? 22.749 -12.466 -36.044 1.00 78.75 289 PHE A N 1
ATOM 2224 C CA . PHE A 1 289 ? 22.776 -12.514 -34.587 1.00 78.75 289 PHE A CA 1
ATOM 2225 C C . PHE A 1 289 ? 22.840 -13.977 -34.119 1.00 78.75 289 PHE A C 1
ATOM 2227 O O . PHE A 1 289 ? 22.286 -14.865 -34.770 1.00 78.75 289 PHE A O 1
ATOM 2234 N N . ASP A 1 290 ? 23.550 -14.238 -33.020 1.00 77.62 290 ASP A N 1
ATOM 2235 C CA . ASP A 1 290 ? 23.712 -15.565 -32.393 1.00 77.62 290 ASP A CA 1
ATOM 2236 C C . ASP A 1 290 ? 24.282 -16.647 -33.309 1.00 77.62 290 ASP A C 1
ATOM 2238 O O . ASP A 1 290 ? 24.000 -17.839 -33.193 1.00 77.62 290 ASP A O 1
ATOM 2242 N N . GLY A 1 291 ? 25.119 -16.224 -34.251 1.00 67.38 291 GLY A N 1
ATOM 2243 C CA . GLY A 1 291 ? 25.798 -17.135 -35.151 1.00 67.38 291 GLY A CA 1
ATOM 2244 C C . GLY A 1 291 ? 24.891 -17.805 -36.183 1.00 67.38 291 GLY A C 1
ATOM 2245 O O . GLY A 1 291 ? 25.377 -18.711 -36.861 1.00 67.38 291 GLY A O 1
ATOM 2246 N N . GLY A 1 292 ? 23.645 -17.350 -36.357 1.00 73.12 292 GLY A N 1
ATOM 2247 C CA . GLY A 1 292 ? 22.764 -17.836 -37.415 1.00 73.12 292 GLY A CA 1
ATOM 2248 C C . GLY A 1 292 ? 23.365 -17.653 -38.816 1.00 73.12 292 GLY A C 1
ATOM 2249 O O . GLY A 1 292 ? 24.174 -16.754 -39.055 1.00 73.12 292 GLY A O 1
ATOM 2250 N N . ASP A 1 293 ? 22.958 -18.492 -39.766 1.00 74.38 293 ASP A N 1
ATOM 2251 C CA . ASP A 1 293 ? 23.398 -18.385 -41.169 1.00 74.38 293 ASP A CA 1
ATOM 2252 C C . ASP A 1 293 ? 22.507 -17.444 -41.998 1.00 74.38 293 ASP A C 1
ATOM 2254 O O . ASP A 1 293 ? 22.765 -17.191 -43.173 1.00 74.38 293 ASP A O 1
ATOM 2258 N N . THR A 1 294 ? 21.441 -16.913 -41.390 1.00 77.88 294 THR A N 1
ATOM 2259 C CA . THR A 1 294 ? 20.543 -15.952 -42.037 1.00 77.88 294 THR A CA 1
ATOM 2260 C C . THR A 1 294 ? 21.015 -14.538 -41.738 1.00 77.88 294 THR A C 1
ATOM 2262 O O . THR A 1 294 ? 21.004 -14.106 -40.588 1.00 77.88 294 THR A O 1
ATOM 2265 N N . PHE A 1 295 ? 21.413 -13.815 -42.779 1.00 76.56 295 PHE A N 1
ATOM 2266 C CA . PHE A 1 295 ? 21.856 -12.434 -42.662 1.00 76.56 295 PHE A CA 1
ATOM 2267 C C . PHE A 1 295 ? 20.727 -11.465 -43.006 1.00 76.56 295 PHE A C 1
ATOM 2269 O O . PHE A 1 295 ? 20.014 -11.640 -43.994 1.00 76.56 295 PHE A O 1
ATOM 2276 N N . THR A 1 296 ? 20.603 -10.409 -42.207 1.00 80.81 296 THR A N 1
ATOM 2277 C CA . THR A 1 296 ? 19.816 -9.228 -42.554 1.00 80.81 296 THR A CA 1
ATOM 2278 C C . THR A 1 296 ? 20.710 -8.274 -43.330 1.00 80.81 296 THR A C 1
ATOM 2280 O O . THR A 1 296 ? 21.706 -7.779 -42.799 1.00 80.81 296 THR A O 1
ATOM 2283 N N . THR A 1 297 ? 20.363 -8.024 -44.591 1.00 81.62 297 THR A N 1
ATOM 2284 C CA . THR A 1 297 ? 21.055 -7.039 -45.422 1.00 81.62 297 THR A CA 1
ATOM 2285 C C . THR A 1 297 ? 20.558 -5.638 -45.091 1.00 81.62 297 THR A C 1
ATOM 2287 O O . THR A 1 297 ? 19.381 -5.315 -45.244 1.00 81.62 297 THR A O 1
ATOM 2290 N N . ILE A 1 298 ? 21.485 -4.793 -44.673 1.00 76.69 298 ILE A N 1
ATOM 2291 C CA . ILE A 1 298 ? 21.310 -3.370 -44.444 1.00 76.69 298 ILE A CA 1
ATOM 2292 C C . ILE A 1 298 ? 21.940 -2.675 -45.647 1.00 76.69 298 ILE A C 1
ATOM 2294 O O . ILE A 1 298 ? 23.162 -2.646 -45.815 1.00 76.69 298 ILE A O 1
ATOM 2298 N N . TYR A 1 299 ? 21.085 -2.160 -46.522 1.00 75.19 299 TYR A N 1
ATOM 2299 C CA . TYR A 1 299 ? 21.511 -1.414 -47.699 1.00 75.19 299 TYR A CA 1
ATOM 2300 C C . TYR A 1 299 ? 22.120 -0.088 -47.238 1.00 75.19 299 TYR A C 1
ATOM 2302 O O . TYR A 1 299 ? 21.405 0.773 -46.715 1.00 75.19 299 TYR A O 1
ATOM 2310 N N . ALA A 1 300 ? 23.441 0.056 -47.366 1.00 60.44 300 ALA A N 1
ATOM 2311 C CA . ALA A 1 300 ? 24.117 1.239 -46.860 1.00 60.44 300 ALA A CA 1
ATOM 2312 C C . ALA A 1 300 ? 23.841 2.461 -47.730 1.00 60.44 300 ALA A C 1
ATOM 2314 O O . ALA A 1 300 ? 24.288 2.569 -48.870 1.00 60.44 300 ALA A O 1
ATOM 2315 N N . LEU A 1 301 ? 23.203 3.436 -47.099 1.00 53.19 301 LEU A N 1
ATOM 2316 C CA . LEU A 1 301 ? 23.511 4.843 -47.280 1.00 53.19 301 LEU A CA 1
ATOM 2317 C C . LEU A 1 301 ? 24.139 5.272 -45.953 1.00 53.19 301 LEU A C 1
ATOM 2319 O O . LEU A 1 301 ? 23.630 4.901 -44.901 1.00 53.19 301 LEU A O 1
ATOM 2323 N N . THR A 1 302 ? 25.271 5.975 -45.995 1.00 61.16 302 THR A N 1
ATOM 2324 C CA . THR A 1 302 ? 26.002 6.508 -44.826 1.00 61.16 302 THR A CA 1
ATOM 2325 C C . THR A 1 302 ? 25.090 6.795 -43.624 1.00 61.16 302 THR A C 1
ATOM 2327 O O . THR A 1 302 ? 24.240 7.681 -43.707 1.00 61.16 302 THR A O 1
ATOM 2330 N N . GLY A 1 303 ? 25.253 6.057 -42.524 1.00 65.25 303 GLY A N 1
ATOM 2331 C CA . GLY A 1 303 ? 24.375 6.171 -41.364 1.00 65.25 303 GLY A CA 1
ATOM 2332 C C . GLY A 1 303 ? 24.705 5.174 -40.256 1.00 65.25 303 GLY A C 1
ATOM 2333 O O . GLY A 1 303 ? 25.421 4.194 -40.470 1.00 65.25 303 GLY A O 1
ATOM 2334 N N . ARG A 1 304 ? 24.179 5.465 -39.067 1.00 74.12 304 ARG A N 1
ATOM 2335 C CA . ARG A 1 304 ? 24.211 4.602 -37.887 1.00 74.12 304 ARG A CA 1
ATOM 2336 C C . ARG A 1 304 ? 22.922 3.788 -37.850 1.00 74.12 304 ARG A C 1
ATOM 2338 O O . ARG A 1 304 ? 21.839 4.360 -37.972 1.00 74.12 304 ARG A O 1
ATOM 2345 N N . TYR A 1 305 ? 23.042 2.475 -37.695 1.00 75.94 305 TYR A N 1
ATOM 2346 C CA . TYR A 1 305 ? 21.897 1.569 -37.653 1.00 75.94 305 TYR A CA 1
ATOM 2347 C C . TYR A 1 305 ? 21.798 0.920 -36.283 1.00 75.94 305 TYR A C 1
ATOM 2349 O O . TYR A 1 305 ? 22.744 0.256 -35.867 1.00 75.94 305 TYR A O 1
ATOM 2357 N N . SER A 1 306 ? 20.660 1.099 -35.614 1.00 75.12 306 SER A N 1
ATOM 2358 C CA . SER A 1 306 ? 20.419 0.570 -34.271 1.00 75.12 306 SER A CA 1
ATOM 2359 C C . SER A 1 306 ? 19.479 -0.634 -34.337 1.00 75.12 306 SER A C 1
ATOM 2361 O O . SER A 1 306 ? 18.386 -0.565 -34.904 1.00 75.12 306 SER A O 1
ATOM 2363 N N . PHE A 1 307 ? 19.913 -1.740 -33.743 1.00 71.75 307 PHE A N 1
ATOM 2364 C CA . PHE A 1 307 ? 19.222 -3.022 -33.732 1.00 71.75 307 PHE A CA 1
ATOM 2365 C C . PHE A 1 307 ? 18.870 -3.393 -32.282 1.00 71.75 307 PHE A C 1
ATOM 2367 O O . PHE A 1 307 ? 19.789 -3.613 -31.489 1.00 71.75 307 PHE A O 1
ATOM 2374 N N . PRO A 1 308 ? 17.578 -3.462 -31.905 1.00 59.00 308 PRO A N 1
ATOM 2375 C CA . PRO A 1 308 ? 17.170 -3.885 -30.570 1.00 59.00 308 PRO A CA 1
ATOM 2376 C C . PRO A 1 308 ? 17.056 -5.416 -30.519 1.00 59.00 308 PRO A C 1
ATOM 2378 O O . PRO A 1 308 ? 15.983 -5.974 -30.749 1.00 59.00 308 PRO A O 1
ATOM 2381 N N . PHE A 1 309 ? 18.162 -6.117 -30.260 1.00 65.12 309 PHE A N 1
ATOM 2382 C CA . PHE A 1 309 ? 18.164 -7.581 -30.146 1.00 65.12 309 PHE A CA 1
ATOM 2383 C C . PHE A 1 309 ? 19.014 -8.046 -28.972 1.00 65.12 309 PHE A C 1
ATOM 2385 O O . PHE A 1 309 ? 20.081 -7.499 -28.714 1.00 65.12 309 PHE A O 1
ATOM 2392 N N . ARG A 1 310 ? 18.553 -9.122 -28.323 1.00 60.16 310 ARG A N 1
ATOM 2393 C CA . ARG A 1 310 ? 19.358 -9.923 -27.399 1.00 60.16 310 ARG A CA 1
ATOM 2394 C C . ARG A 1 310 ? 20.164 -10.925 -28.213 1.00 60.16 310 ARG A C 1
ATOM 2396 O O . ARG A 1 310 ? 19.565 -11.824 -28.790 1.00 60.16 310 ARG A O 1
ATOM 2403 N N . CYS A 1 311 ? 21.483 -10.781 -28.232 1.00 65.38 311 CYS A N 1
ATOM 2404 C CA . CYS A 1 311 ? 22.386 -11.780 -28.797 1.00 65.38 311 CYS A CA 1
ATOM 2405 C C . CYS A 1 311 ? 23.670 -11.904 -27.964 1.00 65.38 311 CYS A C 1
ATOM 2407 O O . CYS A 1 311 ? 24.072 -10.959 -27.286 1.00 65.38 311 CYS A O 1
ATOM 2409 N N . THR A 1 312 ? 24.298 -13.072 -28.016 1.00 66.75 312 THR A N 1
ATOM 2410 C CA . THR A 1 312 ? 25.610 -13.418 -27.448 1.00 66.75 312 THR A CA 1
ATOM 2411 C C . THR A 1 312 ? 26.725 -13.355 -28.493 1.00 66.75 312 THR A C 1
ATOM 2413 O O . THR A 1 312 ? 27.907 -13.411 -28.161 1.00 66.75 312 THR A O 1
ATOM 2416 N N . SER A 1 313 ? 26.384 -13.226 -29.778 1.00 73.75 313 SER A N 1
ATOM 2417 C CA . SER A 1 313 ? 27.360 -12.938 -30.831 1.00 73.75 313 SER A CA 1
ATOM 2418 C C . SER A 1 313 ? 26.743 -12.181 -32.001 1.00 73.75 313 SER A C 1
ATOM 2420 O O . SER A 1 313 ? 25.562 -12.342 -32.313 1.00 73.75 313 SER A O 1
ATOM 2422 N N . ILE A 1 314 ? 27.568 -11.383 -32.677 1.00 76.44 314 ILE A N 1
ATOM 2423 C CA . ILE A 1 314 ? 27.213 -10.682 -33.911 1.00 76.44 314 ILE A CA 1
ATOM 2424 C C . ILE A 1 314 ? 28.170 -11.144 -35.004 1.00 76.44 314 ILE A C 1
ATOM 2426 O O . ILE A 1 314 ? 29.387 -10.996 -34.893 1.00 76.44 314 ILE A O 1
ATOM 2430 N N . LYS A 1 315 ? 27.620 -11.687 -36.085 1.00 79.75 315 LYS A N 1
ATOM 2431 C CA . LYS A 1 315 ? 28.354 -11.952 -37.320 1.00 79.75 315 LYS A CA 1
ATOM 2432 C C . LYS A 1 315 ? 28.146 -10.785 -38.271 1.00 79.75 315 LYS A C 1
ATOM 2434 O O . LYS A 1 315 ? 27.015 -10.502 -38.664 1.00 79.75 315 LYS A O 1
ATOM 2439 N N . ILE A 1 316 ? 29.239 -10.145 -38.669 1.00 74.94 316 ILE A N 1
ATOM 2440 C CA . ILE A 1 316 ? 29.228 -9.053 -39.639 1.00 74.94 316 ILE A CA 1
ATOM 2441 C C . ILE A 1 316 ? 29.920 -9.508 -40.911 1.00 74.94 316 ILE A C 1
ATOM 2443 O O . ILE A 1 316 ? 31.068 -9.957 -40.898 1.00 74.94 316 ILE A O 1
ATOM 2447 N N . TYR A 1 317 ? 29.205 -9.367 -42.017 1.00 78.12 317 TYR A N 1
ATOM 2448 C CA . TYR A 1 317 ? 29.692 -9.640 -43.352 1.00 78.12 317 TYR A CA 1
ATOM 2449 C C . TYR A 1 317 ? 29.589 -8.374 -44.211 1.00 78.12 317 TYR A C 1
ATOM 2451 O O . TYR A 1 317 ? 28.585 -7.659 -44.181 1.00 78.12 317 TYR A O 1
ATOM 2459 N N . ALA A 1 318 ? 30.651 -8.091 -44.963 1.00 70.94 318 ALA A N 1
ATOM 2460 C CA . ALA A 1 318 ? 30.751 -6.943 -45.853 1.00 70.94 318 ALA A CA 1
ATOM 2461 C C . ALA A 1 318 ? 31.091 -7.407 -47.268 1.00 70.94 318 ALA A C 1
ATOM 2463 O O . ALA A 1 318 ? 31.974 -8.245 -47.458 1.00 70.94 318 ALA A O 1
ATOM 2464 N N . ASP A 1 319 ? 30.426 -6.820 -48.263 1.00 74.25 319 ASP A N 1
ATOM 2465 C CA . ASP A 1 319 ? 30.621 -7.185 -49.673 1.00 74.25 319 ASP A CA 1
ATOM 2466 C C . ASP A 1 319 ? 32.014 -6.791 -50.209 1.00 74.25 319 ASP A C 1
ATOM 2468 O O . ASP A 1 319 ? 32.466 -7.329 -51.221 1.00 74.25 319 ASP A O 1
ATOM 2472 N N . ILE A 1 320 ? 32.722 -5.875 -49.533 1.00 71.69 320 ILE A N 1
ATOM 2473 C CA . ILE A 1 320 ? 34.024 -5.350 -49.966 1.00 71.69 320 ILE A CA 1
ATOM 2474 C C . ILE A 1 320 ? 35.104 -5.621 -48.915 1.00 71.69 320 ILE A C 1
ATOM 2476 O O . ILE A 1 320 ? 34.946 -5.332 -47.729 1.00 71.69 320 ILE A O 1
ATOM 2480 N N . SER A 1 321 ? 36.243 -6.139 -49.378 1.00 70.88 321 SER A N 1
ATOM 2481 C CA . SER A 1 321 ? 37.443 -6.347 -48.562 1.00 70.88 321 SER A CA 1
ATOM 2482 C C . SER A 1 321 ? 38.013 -5.019 -48.048 1.00 70.88 321 SER A C 1
ATOM 2484 O O . SER A 1 321 ? 38.145 -4.068 -48.816 1.00 70.88 321 SER A O 1
ATOM 2486 N N . GLY A 1 322 ? 38.421 -4.970 -46.776 1.00 68.62 322 GLY A N 1
ATOM 2487 C CA . GLY A 1 322 ? 39.073 -3.795 -46.181 1.00 68.62 322 GLY A CA 1
ATOM 2488 C C . GLY A 1 322 ? 38.132 -2.684 -45.701 1.00 68.62 322 GLY A C 1
ATOM 2489 O O . GLY A 1 322 ? 38.619 -1.635 -45.289 1.00 68.62 322 GLY A O 1
ATOM 2490 N N . ALA A 1 323 ? 36.812 -2.897 -45.726 1.00 67.56 323 ALA A N 1
ATOM 2491 C CA . ALA A 1 323 ? 35.876 -2.018 -45.031 1.00 67.56 323 ALA A CA 1
ATOM 2492 C C . ALA A 1 323 ? 36.032 -2.163 -43.506 1.00 67.56 323 ALA A C 1
ATOM 2494 O O . ALA A 1 323 ? 36.202 -3.275 -42.990 1.00 67.56 323 ALA A O 1
ATOM 2495 N N . THR A 1 324 ? 35.962 -1.035 -42.802 1.00 71.12 324 THR A N 1
ATOM 2496 C CA . THR A 1 324 ? 36.024 -0.970 -41.341 1.00 71.12 324 THR A CA 1
ATOM 2497 C C . THR A 1 324 ? 34.666 -0.547 -40.808 1.00 71.12 324 THR A C 1
ATOM 2499 O O . THR A 1 324 ? 34.073 0.422 -41.288 1.00 71.12 324 THR A O 1
ATOM 2502 N N . TYR A 1 325 ? 34.189 -1.278 -39.808 1.00 69.88 325 TYR A N 1
ATOM 2503 C CA . TYR A 1 325 ? 32.936 -1.000 -39.123 1.00 69.88 325 TYR A CA 1
ATOM 2504 C C . TYR A 1 325 ? 33.225 -0.769 -37.651 1.00 69.88 325 TYR A C 1
ATOM 2506 O O . TYR A 1 325 ? 33.991 -1.519 -37.039 1.00 69.88 325 TYR A O 1
ATOM 2514 N N . GLU A 1 326 ? 32.613 0.272 -37.108 1.00 74.69 326 GLU A N 1
ATOM 2515 C CA . GLU A 1 326 ? 32.551 0.481 -35.672 1.00 74.69 326 GLU A CA 1
ATOM 2516 C C . GLU A 1 326 ? 31.241 -0.123 -35.184 1.00 74.69 326 GLU A C 1
ATOM 2518 O O . GLU A 1 326 ? 30.161 0.181 -35.702 1.00 74.69 326 GLU A O 1
ATOM 2523 N N . VAL A 1 327 ? 31.358 -1.043 -34.236 1.00 68.00 327 VAL A N 1
ATOM 2524 C CA . VAL A 1 327 ? 30.214 -1.635 -33.559 1.00 68.00 327 VAL A CA 1
ATOM 2525 C C . VAL A 1 327 ? 30.227 -1.106 -32.150 1.00 68.00 327 VAL A C 1
ATOM 2527 O O . VAL A 1 327 ? 31.075 -1.471 -31.337 1.00 68.00 327 VAL A O 1
ATOM 2530 N N . SER A 1 328 ? 29.272 -0.235 -31.891 1.00 67.12 328 SER A N 1
ATOM 2531 C CA . SER A 1 328 ? 28.948 0.225 -30.561 1.00 67.12 328 SER A CA 1
ATOM 2532 C C . SER A 1 328 ? 27.827 -0.651 -30.049 1.00 67.12 328 SER A C 1
ATOM 2534 O O . SER A 1 328 ? 26.769 -0.730 -30.667 1.00 67.12 328 SER A O 1
ATOM 2536 N N . TYR A 1 329 ? 28.026 -1.314 -28.924 1.00 62.81 329 TYR A N 1
ATOM 2537 C CA . TYR A 1 329 ? 26.954 -2.081 -28.315 1.00 62.81 329 TYR A CA 1
ATOM 2538 C C . TYR A 1 329 ? 26.794 -1.693 -26.863 1.00 62.81 329 TYR A C 1
ATOM 2540 O O . TYR A 1 329 ? 27.736 -1.328 -26.158 1.00 62.81 329 TYR A O 1
ATOM 2548 N N . THR A 1 330 ? 25.546 -1.758 -26.439 1.00 56.12 330 THR A N 1
ATOM 2549 C CA . THR A 1 330 ? 25.157 -1.527 -25.070 1.00 56.12 330 THR A CA 1
ATOM 2550 C C . THR A 1 330 ? 24.780 -2.874 -24.481 1.00 56.12 330 THR A C 1
ATOM 2552 O O . THR A 1 330 ? 23.913 -3.577 -25.013 1.00 56.12 330 THR A O 1
ATOM 2555 N N . TYR A 1 331 ? 25.453 -3.253 -23.398 1.00 54.50 331 TYR A N 1
ATOM 2556 C CA . TYR A 1 331 ? 25.175 -4.482 -22.664 1.00 54.50 331 TYR A CA 1
ATOM 2557 C C . TYR A 1 331 ? 24.802 -4.180 -21.214 1.00 54.50 331 TYR A C 1
ATOM 2559 O O . TYR A 1 331 ? 25.209 -3.166 -20.639 1.00 54.50 331 TYR A O 1
ATOM 2567 N N . GLU A 1 332 ? 23.982 -5.054 -20.641 1.00 53.09 332 GLU A N 1
ATOM 2568 C CA . GLU A 1 332 ? 23.539 -4.939 -19.259 1.00 53.09 332 GLU A CA 1
ATOM 2569 C C . GLU A 1 332 ? 24.646 -5.431 -18.329 1.00 53.09 332 GLU A C 1
ATOM 2571 O O . GLU A 1 332 ? 24.858 -6.634 -18.204 1.00 53.09 332 GLU A O 1
ATOM 2576 N N . SER A 1 333 ? 25.333 -4.522 -17.632 1.00 53.03 333 SER A N 1
ATOM 2577 C CA . SER A 1 333 ? 26.026 -4.942 -16.417 1.00 53.03 333 SER A CA 1
ATOM 2578 C C . SER A 1 333 ? 24.964 -5.084 -15.333 1.00 53.03 333 SER A C 1
ATOM 2580 O O . SER A 1 333 ? 24.337 -4.080 -14.975 1.00 53.03 333 SER A O 1
ATOM 2582 N N . GLY A 1 334 ? 24.739 -6.301 -14.833 1.00 56.50 334 GLY A N 1
ATOM 2583 C CA . GLY A 1 334 ? 23.825 -6.528 -13.715 1.00 56.50 334 GLY A CA 1
ATOM 2584 C C . GLY A 1 334 ? 24.051 -5.503 -12.609 1.00 56.50 334 GLY A C 1
ATOM 2585 O O . GLY A 1 334 ? 25.184 -5.280 -12.180 1.00 56.50 334 GLY A O 1
ATOM 2586 N N . SER A 1 335 ? 22.980 -4.851 -12.161 1.00 66.19 335 SER A N 1
ATOM 2587 C CA . SER A 1 335 ? 23.078 -3.981 -10.996 1.00 66.19 335 SER A CA 1
ATOM 2588 C C . SER A 1 335 ? 22.998 -4.844 -9.749 1.00 66.19 335 SER A C 1
ATOM 2590 O O . SER A 1 335 ? 22.033 -5.575 -9.548 1.00 66.19 335 SER A O 1
ATOM 2592 N N . LEU A 1 336 ? 23.960 -4.692 -8.843 1.00 83.25 336 LEU A N 1
ATOM 2593 C CA . LEU A 1 336 ? 23.875 -5.313 -7.522 1.00 83.25 336 LEU A CA 1
ATOM 2594 C C . LEU A 1 336 ? 22.769 -4.700 -6.657 1.00 83.25 336 LEU A C 1
ATOM 2596 O O . LEU A 1 336 ? 22.583 -5.115 -5.520 1.00 83.25 336 LEU A O 1
ATOM 2600 N N . THR A 1 337 ? 22.068 -3.661 -7.116 1.00 86.38 337 THR A N 1
ATOM 2601 C CA . THR A 1 337 ? 20.996 -3.023 -6.352 1.00 86.38 337 THR A CA 1
ATOM 2602 C C . THR A 1 337 ? 19.838 -2.606 -7.250 1.00 86.38 337 THR A C 1
ATOM 2604 O O . THR A 1 337 ? 20.030 -1.889 -8.230 1.00 86.38 337 THR A O 1
ATOM 2607 N N . TRP A 1 338 ? 18.625 -2.969 -6.844 1.00 90.31 338 TRP A N 1
ATOM 2608 C CA . TRP A 1 338 ? 17.381 -2.389 -7.340 1.00 90.31 338 TRP A CA 1
ATOM 2609 C C . TRP A 1 338 ? 16.638 -1.716 -6.183 1.00 90.31 338 TRP A C 1
ATOM 2611 O O . TRP A 1 338 ? 16.650 -2.207 -5.053 1.00 90.31 338 TRP A O 1
ATOM 2621 N N . VAL A 1 339 ? 16.010 -0.575 -6.450 1.00 86.50 339 VAL A N 1
ATOM 2622 C CA . VAL A 1 339 ? 15.174 0.163 -5.494 1.00 86.50 339 VAL A CA 1
ATOM 2623 C C . VAL A 1 339 ? 13.888 0.534 -6.214 1.00 86.50 339 VAL A C 1
ATOM 2625 O O . VAL A 1 339 ? 13.965 1.008 -7.341 1.00 86.50 339 VAL A O 1
ATOM 2628 N N . SER A 1 340 ? 12.738 0.383 -5.558 1.00 85.94 340 SER A N 1
ATOM 2629 C CA . SER A 1 340 ? 11.445 0.785 -6.118 1.00 85.94 340 SER A CA 1
ATOM 2630 C C . SER A 1 340 ? 11.458 2.224 -6.636 1.00 85.94 340 SER A C 1
ATOM 2632 O O . SER A 1 340 ? 11.887 3.153 -5.932 1.00 85.94 340 SER A O 1
ATOM 2634 N N . ASP A 1 341 ? 10.892 2.450 -7.818 1.00 76.38 341 ASP A N 1
ATOM 2635 C CA . ASP A 1 341 ? 10.752 3.798 -8.379 1.00 76.38 341 ASP A CA 1
ATOM 2636 C C . ASP A 1 341 ? 9.748 4.603 -7.580 1.00 76.38 341 ASP A C 1
ATOM 2638 O O . ASP A 1 341 ? 9.955 5.789 -7.290 1.00 76.38 341 ASP A O 1
ATOM 2642 N N . VAL A 1 342 ? 8.658 3.937 -7.203 1.00 73.06 342 VAL A N 1
ATOM 2643 C CA . VAL A 1 342 ? 7.554 4.530 -6.473 1.00 73.06 342 VAL A CA 1
ATOM 2644 C C . VAL A 1 342 ? 7.447 3.910 -5.099 1.00 73.06 342 VAL A C 1
ATOM 2646 O O . VAL A 1 342 ? 7.674 2.717 -4.908 1.00 73.06 342 VAL A O 1
ATOM 2649 N N . PRO A 1 343 ? 7.091 4.722 -4.114 1.00 72.38 343 PRO A N 1
ATOM 2650 C CA . PRO A 1 343 ? 6.748 4.192 -2.824 1.00 72.38 343 PRO A CA 1
ATOM 2651 C C . PRO A 1 343 ? 5.351 3.574 -2.834 1.00 72.38 343 PRO A C 1
ATOM 2653 O O . PRO A 1 343 ? 4.418 4.088 -3.457 1.00 72.38 343 PRO A O 1
ATOM 2656 N N . VAL A 1 344 ? 5.221 2.474 -2.109 1.00 78.81 344 VAL A N 1
ATOM 2657 C CA . VAL A 1 344 ? 4.034 1.646 -1.955 1.00 78.81 344 VAL A CA 1
ATOM 2658 C C . VAL A 1 344 ? 3.778 1.466 -0.467 1.00 78.81 344 VAL A C 1
ATOM 2660 O O . VAL A 1 344 ? 4.609 0.930 0.248 1.00 78.81 344 VAL A O 1
ATOM 2663 N N . PHE A 1 345 ? 2.637 1.951 0.020 1.00 65.44 345 PHE A N 1
ATOM 2664 C CA . PHE A 1 345 ? 2.353 2.029 1.462 1.00 65.44 345 PHE A CA 1
ATOM 2665 C C . PHE A 1 345 ? 1.319 1.004 1.954 1.00 65.44 345 PHE A C 1
ATOM 2667 O O . PHE A 1 345 ? 0.848 1.106 3.085 1.00 65.44 345 PHE A O 1
ATOM 2674 N N . GLY A 1 346 ? 0.892 0.069 1.098 1.00 73.06 346 GLY A N 1
ATOM 2675 C CA . GLY A 1 346 ? -0.207 -0.851 1.418 1.00 73.06 346 GLY A CA 1
ATOM 2676 C C . GLY A 1 346 ? -1.570 -0.157 1.602 1.00 73.06 346 GLY A C 1
ATOM 2677 O O . GLY A 1 346 ? -2.491 -0.731 2.179 1.00 73.06 346 GLY A O 1
ATOM 2678 N N . ILE A 1 347 ? -1.715 1.094 1.140 1.00 82.25 347 ILE A N 1
ATOM 2679 C CA . ILE A 1 347 ? -2.986 1.834 1.155 1.00 82.25 347 ILE A CA 1
ATOM 2680 C C . ILE A 1 347 ? -3.876 1.332 0.004 1.00 82.25 347 ILE A C 1
ATOM 2682 O O . ILE A 1 347 ? -3.388 1.175 -1.118 1.00 82.25 347 ILE A O 1
ATOM 2686 N N . PRO A 1 348 ? -5.189 1.112 0.219 1.00 82.31 348 PRO A N 1
ATOM 2687 C CA . PRO A 1 348 ? -6.102 0.755 -0.859 1.00 82.31 348 PRO A CA 1
ATOM 2688 C C . PRO A 1 348 ? -6.080 1.784 -1.994 1.00 82.31 348 PRO A C 1
ATOM 2690 O O . PRO A 1 348 ? -6.258 2.981 -1.762 1.00 82.31 348 PRO A O 1
ATOM 2693 N N . LYS A 1 349 ? -5.962 1.306 -3.239 1.00 81.38 349 LYS A N 1
ATOM 2694 C CA . LYS A 1 349 ? -5.850 2.147 -4.445 1.00 81.38 349 LYS A CA 1
ATOM 2695 C C . LYS A 1 349 ? -6.947 3.210 -4.569 1.00 81.38 349 LYS A C 1
ATOM 2697 O O . LYS A 1 349 ? -6.678 4.303 -5.048 1.00 81.38 349 LYS A O 1
ATOM 2702 N N . LEU A 1 350 ? -8.177 2.912 -4.142 1.00 81.75 350 LEU A N 1
ATOM 2703 C CA . LEU A 1 350 ? -9.281 3.881 -4.167 1.00 81.75 350 LEU A CA 1
ATOM 2704 C C . LEU A 1 350 ? -9.067 5.046 -3.191 1.00 81.75 350 LEU A C 1
ATOM 2706 O O . LEU A 1 350 ? -9.390 6.179 -3.529 1.00 81.75 350 LEU A O 1
ATOM 2710 N N . ILE A 1 351 ? -8.492 4.787 -2.012 1.00 89.94 351 ILE A N 1
ATOM 2711 C CA . ILE A 1 351 ? -8.171 5.838 -1.038 1.00 89.94 351 ILE A CA 1
ATOM 2712 C C . ILE A 1 351 ? -7.014 6.696 -1.551 1.00 89.94 351 ILE A C 1
ATOM 2714 O O . ILE A 1 351 ? -7.088 7.922 -1.488 1.00 89.94 351 ILE A O 1
ATOM 2718 N N . GLU A 1 352 ? -5.974 6.064 -2.097 1.00 89.56 352 GLU A N 1
ATOM 2719 C CA . GLU A 1 352 ? -4.858 6.793 -2.702 1.00 89.56 352 GLU A CA 1
ATOM 2720 C C . GLU A 1 352 ? -5.333 7.659 -3.883 1.00 89.56 352 GLU A C 1
ATOM 2722 O O . GLU A 1 352 ? -5.005 8.843 -3.950 1.00 89.56 352 GLU A O 1
ATOM 2727 N N . LEU A 1 353 ? -6.179 7.114 -4.764 1.00 88.25 353 LEU A N 1
ATOM 2728 C CA . LEU A 1 353 ? -6.755 7.851 -5.888 1.00 88.25 353 LEU A CA 1
ATOM 2729 C C . LEU A 1 353 ? -7.614 9.034 -5.424 1.00 88.25 353 LEU A C 1
ATOM 2731 O O . LEU A 1 353 ? -7.489 10.125 -5.975 1.00 88.25 353 LEU A O 1
ATOM 2735 N N . ALA A 1 354 ? -8.457 8.848 -4.404 1.00 93.62 354 ALA A N 1
ATOM 2736 C CA . ALA A 1 354 ? -9.229 9.944 -3.825 1.00 93.62 354 ALA A CA 1
ATOM 2737 C C . ALA A 1 354 ? -8.307 11.032 -3.253 1.00 93.62 354 ALA A C 1
ATOM 2739 O O . ALA A 1 354 ? -8.560 12.223 -3.433 1.00 93.62 354 ALA A O 1
ATOM 2740 N N . CYS A 1 355 ? -7.193 10.636 -2.629 1.00 95.25 355 CYS A N 1
ATOM 2741 C CA . CYS A 1 355 ? -6.179 11.565 -2.146 1.00 95.25 355 CYS A CA 1
ATOM 2742 C C . CYS A 1 355 ? -5.568 12.372 -3.301 1.00 95.25 355 CYS A C 1
ATOM 2744 O O . CYS A 1 355 ? -5.536 13.600 -3.236 1.00 95.25 355 CYS A O 1
ATOM 2746 N N . HIS A 1 356 ? -5.171 11.716 -4.397 1.00 94.56 356 HIS A N 1
ATOM 2747 C CA . HIS A 1 356 ? -4.655 12.387 -5.598 1.00 94.56 356 HIS A CA 1
ATOM 2748 C C . HIS A 1 356 ? -5.663 13.368 -6.203 1.00 94.56 356 HIS A C 1
ATOM 2750 O O . HIS A 1 356 ? -5.297 14.492 -6.542 1.00 94.56 356 HIS A O 1
ATOM 2756 N N . GLN A 1 357 ? -6.933 12.968 -6.304 1.00 95.38 357 GLN A N 1
ATOM 2757 C CA . GLN A 1 357 ? -8.004 13.808 -6.841 1.00 95.38 357 GLN A CA 1
ATOM 2758 C C . GLN A 1 357 ? -8.255 15.048 -5.974 1.00 95.38 357 GLN A C 1
ATOM 2760 O O . GLN A 1 357 ? -8.406 16.142 -6.517 1.00 95.38 357 GLN A O 1
ATOM 2765 N N . LEU A 1 358 ? -8.240 14.911 -4.643 1.00 95.44 358 LEU A N 1
ATOM 2766 C CA . LEU A 1 358 ? -8.340 16.054 -3.729 1.00 95.44 358 LEU A CA 1
ATOM 2767 C C . LEU A 1 358 ? -7.136 16.989 -3.854 1.00 95.44 358 LEU A C 1
ATOM 2769 O O . LEU A 1 358 ? -7.312 18.203 -3.892 1.00 95.44 358 LEU A O 1
ATOM 2773 N N . VAL A 1 359 ? -5.917 16.450 -3.972 1.00 95.56 359 VAL A N 1
ATOM 2774 C CA . VAL A 1 359 ? -4.722 17.283 -4.177 1.00 95.56 359 VAL A CA 1
ATOM 2775 C C . VAL A 1 359 ? -4.801 18.048 -5.496 1.00 95.56 359 VAL A C 1
ATOM 2777 O O . VAL A 1 359 ? -4.534 19.249 -5.513 1.00 95.56 359 VAL A O 1
ATOM 2780 N N . GLN A 1 360 ? -5.214 17.394 -6.586 1.00 94.94 360 GLN A N 1
ATOM 2781 C CA . GLN A 1 360 ? -5.431 18.070 -7.865 1.00 94.94 360 GLN A CA 1
ATOM 2782 C C . GLN A 1 360 ? -6.493 19.175 -7.739 1.00 94.94 360 GLN A C 1
ATOM 2784 O O . GLN A 1 360 ? -6.281 20.280 -8.235 1.00 94.94 360 GLN A O 1
ATOM 2789 N N . MET A 1 361 ? -7.599 18.908 -7.041 1.00 93.19 361 MET A N 1
ATOM 2790 C CA . MET A 1 361 ? -8.651 19.894 -6.785 1.00 93.19 361 MET A CA 1
ATOM 2791 C C . MET A 1 361 ? -8.109 21.113 -6.016 1.00 93.19 361 MET A C 1
ATOM 2793 O O . MET A 1 361 ? -8.304 22.252 -6.441 1.00 93.19 361 MET A O 1
ATOM 2797 N N . TYR A 1 362 ? -7.363 20.900 -4.925 1.00 93.62 362 TYR A N 1
ATOM 2798 C CA . TYR A 1 362 ? -6.738 21.989 -4.163 1.00 93.62 362 TYR A CA 1
ATOM 2799 C C . TYR A 1 362 ? -5.718 22.773 -4.995 1.00 93.62 362 TYR A C 1
ATOM 2801 O O . TYR A 1 362 ? -5.672 24.004 -4.928 1.00 93.62 362 TYR A O 1
ATOM 2809 N N . TRP A 1 363 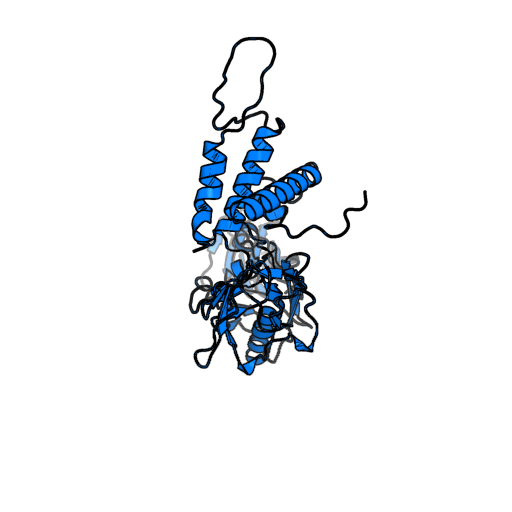? -4.944 22.081 -5.833 1.00 92.56 363 TRP A N 1
ATOM 2810 C CA . TRP A 1 363 ? -4.016 22.707 -6.766 1.00 92.56 363 TRP A CA 1
ATOM 2811 C C . TRP A 1 363 ? -4.729 23.625 -7.764 1.00 92.56 363 TRP A C 1
ATOM 2813 O O . TRP A 1 363 ? -4.317 24.774 -7.943 1.00 92.56 363 TRP A O 1
ATOM 2823 N N . GLU A 1 364 ? -5.816 23.163 -8.381 1.00 89.31 364 GLU A N 1
ATOM 2824 C CA . GLU A 1 364 ? -6.611 23.957 -9.324 1.00 89.31 364 GLU A CA 1
ATOM 2825 C C . GLU A 1 364 ? -7.226 25.199 -8.655 1.00 89.31 364 GLU A C 1
ATOM 2827 O O . GLU A 1 364 ? -7.235 26.279 -9.254 1.00 89.31 364 GLU A O 1
ATOM 2832 N N . TYR A 1 365 ? -7.642 25.090 -7.388 1.00 85.75 365 TYR A N 1
ATOM 2833 C CA . TYR A 1 365 ? -8.191 26.209 -6.614 1.00 85.75 365 TYR A CA 1
ATOM 2834 C C . TYR A 1 365 ? -7.154 27.192 -6.076 1.00 85.75 365 TYR A C 1
ATOM 2836 O O . TYR A 1 365 ? -7.488 28.350 -5.826 1.00 85.75 365 TYR A O 1
ATOM 2844 N N . SER A 1 366 ? -5.889 26.788 -5.960 1.00 87.31 366 SER A N 1
ATOM 2845 C CA . SER A 1 366 ? -4.804 27.659 -5.485 1.00 87.31 366 SER A CA 1
ATOM 2846 C C . SER A 1 366 ? -4.510 28.861 -6.398 1.00 87.31 366 SER A C 1
ATOM 2848 O O . SER A 1 366 ? -3.718 29.733 -6.045 1.00 87.31 366 SER A O 1
ATOM 2850 N N . GLY A 1 367 ? -5.107 28.913 -7.595 1.00 76.25 367 GLY A N 1
ATOM 2851 C CA . GLY A 1 367 ? -4.898 29.986 -8.567 1.00 76.25 367 GLY A CA 1
ATOM 2852 C C . GLY A 1 367 ? -3.579 29.892 -9.345 1.00 76.25 367 GLY A C 1
ATOM 2853 O O . GLY A 1 367 ? -3.396 30.656 -10.290 1.00 76.25 367 GLY A O 1
ATOM 2854 N N . ARG A 1 368 ? -2.690 28.937 -9.021 1.00 70.12 368 ARG A N 1
ATOM 2855 C CA . ARG A 1 368 ? -1.483 28.637 -9.819 1.00 70.12 368 ARG A CA 1
ATOM 2856 C C . ARG A 1 368 ? -1.786 27.910 -11.133 1.00 70.12 368 ARG A C 1
AT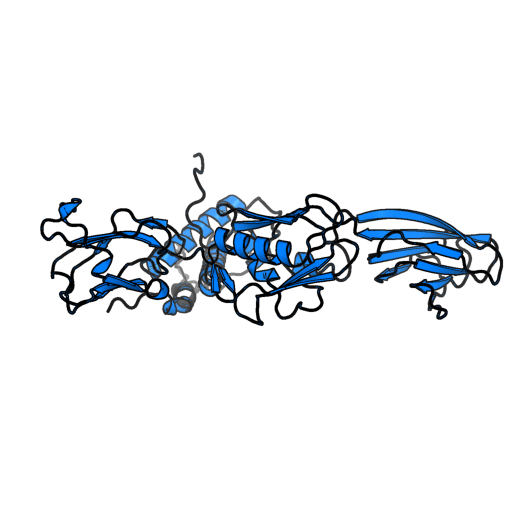OM 2858 O O . ARG A 1 368 ? -0.997 27.993 -12.071 1.00 70.12 368 ARG A O 1
ATOM 2865 N N . SER A 1 369 ? -2.938 27.246 -11.250 1.00 62.66 369 SER A N 1
ATOM 2866 C CA . SER A 1 369 ? -3.415 26.704 -12.528 1.00 62.66 369 SER A CA 1
ATOM 2867 C C . SER A 1 369 ? -4.028 27.826 -13.365 1.00 62.66 369 SER A C 1
ATOM 2869 O O . SER A 1 369 ? -5.232 28.074 -13.334 1.00 62.66 369 SER A O 1
ATOM 2871 N N . ALA A 1 370 ? -3.201 28.540 -14.126 1.00 49.78 370 ALA A N 1
ATOM 2872 C CA . ALA A 1 370 ? -3.671 29.645 -14.956 1.00 49.78 370 ALA A CA 1
ATOM 2873 C C . ALA A 1 370 ? -4.656 29.214 -16.070 1.00 49.78 370 ALA A C 1
ATOM 2875 O O . ALA A 1 370 ? -5.234 30.090 -16.714 1.00 49.78 370 ALA A O 1
ATOM 2876 N N . HIS A 1 371 ? -4.853 27.911 -16.354 1.00 48.72 371 HIS A N 1
ATOM 2877 C CA . HIS A 1 371 ? -5.363 27.491 -17.671 1.00 48.72 371 HIS A CA 1
ATOM 2878 C C . HIS A 1 371 ? -6.529 26.502 -17.768 1.00 48.72 371 HIS A C 1
ATOM 2880 O O . HIS A 1 371 ? -7.063 26.399 -18.869 1.00 48.72 371 HIS A O 1
ATOM 2886 N N . ARG A 1 372 ? -7.023 25.826 -16.724 1.00 46.41 372 ARG A N 1
ATOM 2887 C CA . ARG A 1 372 ? -8.271 25.034 -16.850 1.00 46.41 372 ARG A CA 1
ATOM 2888 C C . ARG A 1 372 ? -9.032 25.007 -15.537 1.00 46.41 372 ARG A C 1
ATOM 2890 O O . ARG A 1 372 ? -8.660 24.306 -14.610 1.00 46.41 372 ARG A O 1
ATOM 2897 N N . ARG A 1 373 ? -10.097 25.799 -15.479 1.00 48.59 373 ARG A N 1
ATOM 2898 C CA . ARG A 1 373 ? -11.042 25.843 -14.367 1.00 48.59 373 ARG A CA 1
ATOM 2899 C C . ARG A 1 373 ? -12.135 24.803 -14.614 1.00 48.59 373 ARG A C 1
ATOM 2901 O O . ARG A 1 373 ? -13.055 25.065 -15.384 1.00 48.59 373 ARG A O 1
ATOM 2908 N N . LEU A 1 374 ? -12.020 23.623 -14.008 1.00 45.47 374 LEU A N 1
ATOM 2909 C CA . LEU A 1 374 ? -13.139 22.683 -13.907 1.00 45.47 374 LEU A CA 1
ATOM 2910 C C . LEU A 1 374 ? -14.217 23.296 -12.990 1.00 45.47 374 LEU A C 1
ATOM 2912 O O . LEU A 1 374 ? -13.908 23.768 -11.902 1.00 45.47 374 LEU A O 1
ATOM 2916 N N . GLY A 1 375 ? -15.470 23.333 -13.452 1.00 48.03 375 GLY A N 1
ATOM 2917 C CA . GLY A 1 375 ? -16.645 23.498 -12.580 1.00 48.03 375 GLY A CA 1
ATOM 2918 C C . GLY A 1 375 ? -16.952 24.887 -12.003 1.00 48.03 375 GLY A C 1
ATOM 2919 O O . GLY A 1 375 ? -17.826 24.997 -11.153 1.00 48.03 375 GLY A O 1
ATOM 2920 N N . TYR A 1 376 ? -16.318 25.981 -12.440 1.00 47.22 376 TYR A N 1
ATOM 2921 C CA . TYR A 1 376 ? -16.673 27.297 -11.884 1.00 47.22 376 TYR A CA 1
ATOM 2922 C C . TYR A 1 376 ? -18.072 27.759 -12.323 1.00 47.22 376 TYR A C 1
ATOM 2924 O O . TYR A 1 376 ? -18.265 28.234 -13.443 1.00 47.22 376 TYR A O 1
ATOM 2932 N N . LYS A 1 377 ? -19.032 27.735 -11.393 1.00 45.78 377 LYS A N 1
ATOM 2933 C CA . LYS A 1 377 ? -20.247 28.552 -11.464 1.00 45.78 377 LYS A CA 1
ATOM 2934 C C . LYS A 1 377 ? -19.883 29.967 -11.014 1.00 45.78 377 LYS A C 1
ATOM 2936 O O . LYS A 1 377 ? -19.869 30.270 -9.826 1.00 45.78 377 LYS A O 1
ATOM 2941 N N . SER A 1 378 ? -19.526 30.845 -11.950 1.00 44.16 378 SER A N 1
ATOM 2942 C CA . SER A 1 378 ? -19.285 32.252 -11.619 1.00 44.16 378 SER A CA 1
ATOM 2943 C C . SER A 1 378 ? -20.598 32.908 -11.186 1.00 44.16 378 SER A C 1
ATOM 2945 O O . SER A 1 378 ? -21.444 33.209 -12.030 1.00 44.16 378 SER A O 1
ATOM 2947 N N . ILE A 1 379 ? -20.776 33.164 -9.890 1.00 47.47 379 ILE A N 1
ATOM 2948 C CA . ILE A 1 379 ? -21.777 34.128 -9.426 1.00 47.47 379 ILE A CA 1
ATOM 2949 C C . ILE A 1 379 ? -21.118 35.503 -9.538 1.00 47.47 379 ILE A C 1
ATOM 2951 O O . ILE A 1 379 ? -20.447 35.988 -8.634 1.00 47.47 379 ILE A O 1
ATOM 2955 N N . SER A 1 380 ? -21.230 36.083 -10.730 1.00 58.62 380 SER A N 1
ATOM 2956 C CA . SER A 1 380 ? -20.970 37.500 -10.946 1.00 58.62 380 SER A CA 1
ATOM 2957 C C . SER A 1 380 ? -22.138 38.285 -10.367 1.00 58.62 380 SER A C 1
ATOM 2959 O O . SER A 1 380 ? -23.267 38.047 -10.788 1.00 58.62 380 SER A O 1
ATOM 2961 N N . THR A 1 381 ? -21.850 39.205 -9.450 1.00 50.03 381 THR A N 1
ATOM 2962 C CA . THR A 1 381 ? -22.068 40.649 -9.648 1.00 50.03 381 THR A CA 1
ATOM 2963 C C . THR A 1 381 ? -21.501 41.392 -8.434 1.00 50.03 381 THR A C 1
ATOM 2965 O O . THR A 1 381 ? -21.958 41.178 -7.319 1.00 50.03 381 THR A O 1
ATOM 2968 N N . ASP A 1 382 ? -20.518 42.258 -8.683 1.00 52.22 382 ASP A N 1
ATOM 2969 C CA . ASP A 1 382 ? -20.021 43.327 -7.803 1.00 52.22 382 ASP A CA 1
ATOM 2970 C C . ASP A 1 382 ? -19.029 42.982 -6.661 1.00 52.22 382 ASP A C 1
ATOM 2972 O O . ASP A 1 382 ? -19.325 42.354 -5.653 1.00 52.22 382 ASP A O 1
ATOM 2976 N N . MET A 1 383 ? -17.796 43.475 -6.854 1.00 51.03 383 MET A N 1
ATOM 2977 C CA . MET A 1 383 ? -16.771 43.883 -5.871 1.00 51.03 383 MET A CA 1
ATOM 2978 C C . MET A 1 383 ? -16.367 42.968 -4.694 1.00 51.03 383 MET A C 1
ATOM 2980 O O . MET A 1 383 ? -15.692 43.428 -3.774 1.00 51.03 383 MET A O 1
ATOM 2984 N N . GLY A 1 384 ? -16.621 41.664 -4.756 1.00 52.78 384 GLY A N 1
ATOM 2985 C CA . GLY A 1 384 ? -16.011 40.709 -3.825 1.00 52.78 384 GLY A CA 1
ATOM 2986 C C . GLY A 1 384 ? -16.255 39.266 -4.235 1.00 52.78 384 GLY A C 1
ATOM 2987 O O . GLY A 1 384 ? -17.196 38.644 -3.762 1.00 52.78 384 GLY A O 1
ATOM 2988 N N . ALA A 1 385 ? -15.425 38.720 -5.127 1.00 46.97 385 ALA A N 1
ATOM 2989 C CA . ALA A 1 385 ? -15.569 37.330 -5.548 1.00 46.97 385 ALA A CA 1
ATOM 2990 C C . ALA A 1 385 ? -15.134 36.387 -4.415 1.00 46.97 385 ALA A C 1
ATOM 2992 O O . ALA A 1 385 ? -13.945 36.146 -4.209 1.00 46.97 385 ALA A O 1
ATOM 2993 N N . THR A 1 386 ? -16.101 35.849 -3.674 1.00 52.19 386 THR A N 1
ATOM 2994 C CA . THR A 1 386 ? -15.878 34.687 -2.813 1.00 52.19 386 THR A CA 1
ATOM 2995 C C . THR A 1 386 ? -15.692 33.470 -3.716 1.00 52.19 386 THR A C 1
ATOM 2997 O O . THR A 1 386 ? -16.569 33.140 -4.512 1.00 52.19 386 THR A O 1
ATOM 3000 N N . ILE A 1 387 ? -14.534 32.819 -3.636 1.00 53.62 387 ILE A N 1
ATOM 3001 C CA . ILE A 1 387 ? -14.315 31.529 -4.295 1.00 53.62 387 ILE A CA 1
ATOM 3002 C C . ILE A 1 387 ? -15.046 30.491 -3.436 1.00 53.62 387 ILE A C 1
ATOM 3004 O O . ILE A 1 387 ? -14.581 30.170 -2.346 1.00 53.62 387 ILE A O 1
ATOM 3008 N N . SER A 1 388 ? -16.217 30.026 -3.875 1.00 56.47 388 SER A N 1
ATOM 3009 C CA . SER A 1 388 ? -16.905 28.891 -3.250 1.00 56.47 388 SER A CA 1
ATOM 3010 C C . SER A 1 388 ? -16.372 27.587 -3.838 1.00 56.47 388 SER A C 1
ATOM 3012 O O . SER A 1 388 ? -16.217 27.485 -5.058 1.00 56.47 388 SER A O 1
ATOM 3014 N N . PHE A 1 389 ? -16.098 26.604 -2.983 1.00 62.22 389 PHE A N 1
ATOM 3015 C CA . PHE A 1 389 ? -15.742 25.253 -3.409 1.00 62.22 389 PHE A CA 1
ATOM 3016 C C . PHE A 1 389 ? -16.904 24.635 -4.189 1.00 62.22 389 PHE A C 1
ATOM 3018 O O . PHE A 1 389 ? -18.067 24.850 -3.843 1.00 62.22 389 PHE A O 1
ATOM 3025 N N . ASP A 1 390 ? -16.596 23.883 -5.245 1.00 74.19 390 ASP A N 1
ATOM 3026 C CA . ASP A 1 390 ? -17.592 23.007 -5.854 1.00 74.19 390 ASP A CA 1
ATOM 3027 C C . ASP A 1 390 ? -17.746 21.788 -4.936 1.00 74.19 390 ASP A C 1
ATOM 3029 O O . ASP A 1 390 ? -17.062 20.774 -5.098 1.00 74.19 390 ASP A O 1
ATOM 3033 N N . GLU A 1 391 ? -18.585 21.943 -3.906 1.00 80.81 391 GLU A N 1
ATOM 3034 C CA . GLU A 1 391 ? -18.865 20.912 -2.898 1.00 80.81 391 GLU A CA 1
ATOM 3035 C C . GLU A 1 391 ? -19.265 19.581 -3.559 1.00 80.81 391 GLU A C 1
ATOM 3037 O O . GLU A 1 391 ? -18.928 18.516 -3.050 1.00 80.81 391 GLU A O 1
ATOM 3042 N N . GLU A 1 392 ? -19.860 19.621 -4.759 1.00 89.69 392 GLU A N 1
ATOM 3043 C CA . GLU A 1 392 ? -20.261 18.434 -5.516 1.00 89.69 392 GLU A CA 1
ATOM 3044 C C . GLU A 1 392 ? -19.060 17.602 -6.005 1.00 89.69 392 GLU A C 1
ATOM 3046 O O . GLU A 1 392 ? -19.117 16.369 -6.025 1.00 89.69 392 GLU A O 1
ATOM 3051 N N . ILE A 1 393 ? -17.944 18.242 -6.384 1.00 90.38 393 ILE A N 1
ATOM 3052 C CA . ILE A 1 393 ? -16.732 17.523 -6.812 1.00 90.38 393 ILE A CA 1
ATOM 3053 C C . ILE A 1 393 ? -16.094 16.822 -5.620 1.00 90.38 393 ILE A C 1
ATOM 3055 O O . ILE A 1 393 ? -15.749 15.641 -5.726 1.00 90.38 393 ILE A O 1
ATOM 3059 N N . GLU A 1 394 ? -15.942 17.533 -4.504 1.00 93.06 394 GLU A N 1
ATOM 3060 C CA . GLU A 1 394 ? -15.366 16.974 -3.286 1.00 93.06 394 GLU A CA 1
ATOM 3061 C C . GLU A 1 394 ? -16.217 15.809 -2.767 1.00 93.06 394 GLU A C 1
ATOM 3063 O O . GLU A 1 394 ? -15.688 14.720 -2.534 1.00 93.06 394 GLU A O 1
ATOM 3068 N N . ASP A 1 395 ? -17.536 15.990 -2.691 1.00 93.94 395 ASP A N 1
ATOM 3069 C CA . ASP A 1 395 ? -18.476 14.954 -2.265 1.00 93.94 395 ASP A CA 1
ATOM 3070 C C . ASP A 1 395 ? -18.464 13.741 -3.195 1.00 93.94 395 ASP A C 1
ATOM 3072 O O . ASP A 1 395 ? -18.590 12.608 -2.733 1.00 93.94 395 ASP A O 1
ATOM 3076 N N . ARG A 1 396 ? -18.254 13.931 -4.503 1.00 94.00 396 ARG A N 1
ATOM 3077 C CA . ARG A 1 396 ? -18.090 12.815 -5.443 1.00 94.00 396 ARG A CA 1
ATOM 3078 C C . ARG A 1 396 ? -16.777 12.063 -5.216 1.00 94.00 396 ARG A C 1
ATOM 3080 O O . ARG A 1 396 ? -16.776 10.832 -5.268 1.00 94.00 396 ARG A O 1
ATOM 3087 N N . ILE A 1 397 ? -15.673 12.773 -4.966 1.00 93.19 397 ILE A N 1
ATOM 3088 C CA . ILE A 1 397 ? -14.373 12.153 -4.663 1.00 93.19 397 ILE A CA 1
ATOM 3089 C C . ILE A 1 397 ? -14.476 11.355 -3.359 1.00 93.19 397 ILE A C 1
ATOM 3091 O O . ILE A 1 397 ? -14.167 10.164 -3.339 1.00 93.19 397 ILE A O 1
ATOM 3095 N N . LEU A 1 398 ? -14.984 11.969 -2.290 1.00 95.06 398 LEU A N 1
ATOM 3096 C CA . LEU A 1 398 ? -15.187 11.315 -0.996 1.00 95.06 398 LEU A CA 1
ATOM 3097 C C . LEU A 1 398 ? -16.245 10.199 -1.080 1.00 95.06 398 LEU A C 1
ATOM 3099 O O . LEU A 1 398 ? -16.093 9.132 -0.488 1.00 95.06 398 LEU A O 1
ATOM 3103 N N . GLY A 1 399 ? -17.281 10.374 -1.895 1.00 94.31 399 GLY A N 1
ATOM 3104 C CA . GLY A 1 399 ? -18.299 9.362 -2.161 1.00 94.31 399 GLY A CA 1
ATOM 3105 C C . GLY A 1 399 ? -17.731 8.083 -2.780 1.00 94.31 399 GLY A C 1
ATOM 3106 O O . GLY A 1 399 ? -18.233 6.997 -2.488 1.00 94.31 399 GLY A O 1
ATOM 3107 N N . SER A 1 400 ? -16.643 8.175 -3.556 1.00 92.44 400 SER A N 1
ATOM 3108 C CA . SER A 1 400 ? -15.966 7.006 -4.142 1.00 92.44 400 SER A CA 1
ATOM 3109 C C . SER A 1 400 ? -15.317 6.081 -3.102 1.00 92.44 400 SER A C 1
ATOM 3111 O O . SER A 1 400 ? -15.107 4.899 -3.375 1.00 92.44 400 SER A O 1
ATOM 3113 N N . ILE A 1 401 ? -15.051 6.593 -1.895 1.00 91.31 401 ILE A N 1
ATOM 3114 C CA . ILE A 1 401 ? -14.452 5.848 -0.780 1.00 91.31 401 ILE A CA 1
ATOM 3115 C C . ILE A 1 401 ? -15.462 5.532 0.334 1.00 91.31 401 ILE A C 1
ATOM 3117 O O . ILE A 1 401 ? -15.069 5.067 1.403 1.00 91.31 401 ILE A O 1
ATOM 3121 N N . ASN A 1 402 ? -16.769 5.706 0.094 1.00 92.62 402 ASN A N 1
ATOM 3122 C CA . ASN A 1 402 ? -17.814 5.382 1.077 1.00 92.62 402 ASN A CA 1
ATOM 3123 C C . ASN A 1 402 ? -17.785 3.919 1.541 1.00 92.62 402 ASN A C 1
ATOM 3125 O O . ASN A 1 402 ? -18.153 3.644 2.677 1.00 92.62 402 ASN A O 1
ATOM 3129 N N . SER A 1 403 ? -17.311 2.981 0.715 1.00 84.44 403 SER A N 1
ATOM 3130 C CA . SER A 1 403 ? -17.152 1.574 1.115 1.00 84.44 403 SER A CA 1
ATOM 3131 C C . SER A 1 403 ? -16.141 1.371 2.250 1.00 84.44 403 SER A C 1
ATOM 3133 O O . SER A 1 403 ? -16.176 0.345 2.920 1.00 84.44 403 SER A O 1
ATOM 3135 N N . PHE A 1 404 ? -15.235 2.332 2.463 1.00 84.94 404 PHE A N 1
ATOM 3136 C CA . PHE A 1 404 ? -14.275 2.337 3.570 1.00 84.94 404 PHE A CA 1
ATOM 3137 C C . PHE A 1 404 ? -14.799 3.088 4.795 1.00 84.94 404 PHE A C 1
ATOM 3139 O O . PHE A 1 404 ? -14.189 3.019 5.867 1.00 84.94 404 PHE A O 1
ATOM 3146 N N . LYS A 1 405 ? -15.917 3.812 4.650 1.00 87.62 405 LYS A N 1
ATOM 3147 C CA . LYS A 1 405 ? -16.585 4.455 5.771 1.00 87.62 405 LYS A CA 1
ATOM 3148 C C . LYS A 1 405 ? -17.175 3.353 6.627 1.00 87.62 405 LYS A C 1
ATOM 3150 O O . LYS A 1 405 ? -17.905 2.486 6.148 1.00 87.62 405 LYS A O 1
ATOM 3155 N N . ARG A 1 406 ? -16.836 3.362 7.909 1.00 68.69 406 ARG A N 1
ATOM 3156 C CA . ARG A 1 406 ? -17.404 2.387 8.825 1.00 68.69 406 ARG A CA 1
ATOM 3157 C C . ARG A 1 406 ? -18.901 2.655 8.941 1.00 68.69 406 ARG A C 1
ATOM 3159 O O . ARG A 1 406 ? -19.300 3.777 9.252 1.00 68.69 406 ARG A O 1
ATOM 3166 N N . ILE A 1 407 ? -19.717 1.626 8.737 1.00 55.03 407 ILE A N 1
ATOM 3167 C CA . ILE A 1 407 ? -21.097 1.649 9.214 1.00 55.03 407 ILE A CA 1
ATOM 3168 C C . ILE A 1 407 ? -20.983 1.544 10.737 1.00 55.03 407 ILE A C 1
ATOM 3170 O O . ILE A 1 407 ? -20.772 0.459 11.273 1.00 55.03 407 ILE A O 1
ATOM 3174 N N . LEU A 1 408 ? -20.985 2.685 11.427 1.00 49.62 408 LEU A N 1
ATOM 3175 C CA . LEU A 1 408 ? -21.265 2.711 12.858 1.00 49.62 408 LEU A CA 1
ATOM 3176 C C . LEU A 1 408 ? -22.734 2.287 12.979 1.00 49.62 408 LEU A C 1
ATOM 3178 O O . LEU A 1 408 ? -23.615 3.072 12.632 1.00 49.62 408 LEU A O 1
ATOM 3182 N N . ILE A 1 409 ? -22.962 1.013 13.308 1.00 45.34 409 ILE A N 1
ATOM 3183 C CA . ILE A 1 409 ? -24.294 0.467 13.605 1.00 45.34 409 ILE A CA 1
ATOM 3184 C C . ILE A 1 409 ? -24.656 0.846 15.034 1.00 45.34 409 ILE A C 1
ATOM 3186 O O . ILE A 1 409 ? -23.767 0.691 15.905 1.00 45.34 409 ILE A O 1
#